Protein 9DT7 (pdb70)

InterPro domains:
  IPR000086 NUDIX hydrolase domain [PF00293] (60-179)
  IPR000086 NUDIX hydrolase domain [PS51462] (55-193)
  IPR004385 Nucleoside diphosphate pyrophosphatase [TIGR00052] (14-199)
  IPR015797 NUDIX hydrolase-like domain superfamily [SSF55811] (10-208)
  IPR020084 NUDIX hydrolase, conserved site [PS00893] (97-118)

Radius of gyration: 20.97 Å; Cα contacts (8 Å, |Δi|>4): 1045; chains: 2; bounding box: 58×49×58 Å

Structure (mmCIF, N/CA/C/O backbone):
data_9DT7
#
_entry.id   9DT7
#
_cell.length_a   57.509
_cell.length_b   79.740
_cell.length_c   91.709
_cell.angle_alpha   90.00
_cell.angle_beta   90.00
_cell.angle_gamma   90.00
#
_symmetry.space_group_name_H-M   'P 21 21 21'
#
loop_
_entity.id
_entity.type
_entity.pdbx_description
1 polymer 'ADP-ribose pyrophosphatase'
2 non-polymer 'MAGNESIUM ION'
3 non-polymer 5-O-phosphono-alpha-D-ribofuranose
4 water water
#
loop_
_atom_site.group_PDB
_atom_site.id
_atom_site.type_symbol
_atom_site.label_atom_id
_atom_site.label_alt_id
_atom_site.label_comp_id
_atom_site.label_asym_id
_atom_site.label_entity_id
_atom_site.label_seq_id
_atom_site.pdbx_PDB_ins_code
_atom_site.Cartn_x
_atom_site.Cartn_y
_atom_site.Cartn_z
_atom_site.occupancy
_atom_site.B_iso_or_equiv
_atom_site.auth_seq_id
_atom_site.auth_comp_id
_atom_site.auth_asym_id
_atom_site.auth_atom_id
_atom_site.pdbx_PDB_model_num
ATOM 1 N N . GLN A 1 15 ? 23.856 -10.756 12.441 1.00 43.75 7 GLN A N 1
ATOM 2 C CA . GLN A 1 15 ? 23.202 -9.805 13.335 1.00 42.74 7 GLN A CA 1
ATOM 3 C C . GLN A 1 15 ? 21.699 -10.053 13.349 1.00 39.33 7 GLN A C 1
ATOM 4 O O . GLN A 1 15 ? 21.245 -11.096 12.888 1.00 40.27 7 GLN A O 1
ATOM 10 N N . GLY A 1 16 ? 20.938 -9.092 13.875 1.00 35.09 8 GLY A N 1
ATOM 11 C CA . GLY A 1 16 ? 19.524 -9.271 14.104 1.00 30.37 8 GLY A CA 1
ATOM 12 C C . GLY A 1 16 ? 19.222 -9.677 15.536 1.00 25.41 8 GLY A C 1
ATOM 13 O O . GLY A 1 16 ? 19.979 -9.337 16.456 1.00 24.70 8 GLY A O 1
ATOM 14 N N . ILE A 1 17 ? 18.147 -10.448 15.730 1.00 21.45 9 ILE A N 1
ATOM 15 C CA . ILE A 1 17 ? 17.693 -10.785 17.072 1.00 20.28 9 ILE A CA 1
ATOM 16 C C . ILE A 1 17 ? 18.678 -11.718 17.767 1.00 19.44 9 ILE A C 1
ATOM 17 O O . ILE A 1 17 ? 19.499 -12.410 17.158 1.00 21.05 9 ILE A O 1
ATOM 22 N N . THR A 1 18 ? 18.550 -11.755 19.078 1.00 16.90 10 THR A N 1
ATOM 23 C CA . THR A 1 18 ? 19.556 -12.305 19.956 1.00 15.48 10 THR A CA 1
ATOM 24 C C . THR A 1 18 ? 19.198 -13.697 20.435 1.00 16.06 10 THR A C 1
ATOM 25 O O . THR A 1 18 ? 20.106 -14.511 20.626 1.00 17.09 10 THR A O 1
ATOM 29 N N . PHE A 1 19 ? 17.913 -13.989 20.591 1.00 16.37 11 PHE A N 1
ATOM 30 C CA . PHE A 1 19 ? 17.442 -15.180 21.263 1.00 16.82 11 PHE A CA 1
ATOM 31 C C . PHE A 1 19 ? 16.397 -15.874 20.412 1.00 17.55 11 PHE A C 1
ATOM 32 O O . PHE A 1 19 ? 15.715 -15.242 19.601 1.00 17.80 11 PHE A O 1
ATOM 40 N N . SER A 1 20 ? 16.258 -17.181 20.660 1.00 18.89 12 SER A N 1
ATOM 41 C CA . SER A 1 20 ? 15.407 -18.095 19.908 1.00 20.75 12 SER A CA 1
ATOM 42 C C . SER A 1 20 ? 14.423 -18.795 20.856 1.00 20.05 12 SER A C 1
ATOM 43 O O . SER A 1 20 ? 14.389 -18.540 22.056 1.00 19.35 12 SER A O 1
ATOM 46 N N . LYS A 1 21 ? 13.672 -19.765 20.319 1.00 20.73 13 LYS A N 1
ATOM 47 C CA . LYS A 1 21 ? 12.751 -20.519 21.179 1.00 21.75 13 LYS A CA 1
ATOM 48 C C . LYS A 1 21 ? 13.468 -21.370 22.226 1.00 23.76 13 LYS A C 1
ATOM 49 O O . LYS A 1 21 ? 12.872 -21.701 23.254 1.00 24.52 13 LYS A O 1
ATOM 55 N N . ASN A 1 22 ? 14.741 -21.697 22.024 1.00 24.55 14 ASN A N 1
ATOM 56 C CA . ASN A 1 22 ? 15.485 -22.394 23.063 1.00 26.01 14 ASN A CA 1
ATOM 57 C C . ASN A 1 22 ? 15.695 -21.541 24.305 1.00 24.84 14 ASN A C 1
ATOM 58 O O . ASN A 1 22 ? 16.069 -22.080 25.355 1.00 26.42 14 ASN A O 1
ATOM 63 N N . ASP A 1 23 ? 15.454 -20.236 24.207 1.00 21.84 15 ASP A N 1
ATOM 64 C CA . ASP A 1 23 ? 15.775 -19.290 25.261 1.00 21.12 15 ASP A CA 1
ATOM 65 C C . ASP A 1 23 ? 14.561 -18.857 26.058 1.00 20.25 15 ASP A C 1
ATOM 66 O O . ASP A 1 23 ? 14.675 -17.972 26.913 1.00 20.07 15 ASP A O 1
ATOM 71 N N . VAL A 1 24 ? 13.409 -19.448 25.799 1.00 21.27 16 VAL A N 1
ATOM 72 C CA . VAL A 1 24 ? 12.186 -19.136 26.525 1.00 21.33 16 VAL A CA 1
ATOM 73 C C . VAL A 1 24 ? 11.538 -20.451 26.918 1.00 22.76 16 VAL A C 1
ATOM 74 O O . VAL A 1 24 ? 11.557 -21.416 26.148 1.00 23.61 16 VAL A O 1
ATOM 78 N N . GLU A 1 25 ? 10.991 -20.493 28.129 1.00 23.82 17 GLU A N 1
ATOM 79 C CA A GLU A 1 25 ? 10.230 -21.637 28.617 0.51 25.07 17 GLU A CA 1
ATOM 80 C CA B GLU A 1 25 ? 10.236 -21.636 28.627 0.49 25.00 17 GLU A CA 1
ATOM 81 C C . GLU A 1 25 ? 8.826 -21.161 28.943 1.00 24.74 17 GLU A C 1
ATOM 82 O O . GLU A 1 25 ? 8.630 -20.361 29.861 1.00 24.23 17 GLU A O 1
ATOM 93 N N . ILE A 1 26 ? 7.857 -21.658 28.202 1.00 24.50 18 ILE A N 1
ATOM 94 C CA . ILE A 1 26 ? 6.456 -21.379 28.499 1.00 24.34 18 ILE A CA 1
ATOM 95 C C . ILE A 1 26 ? 6.017 -22.416 29.539 1.00 24.91 18 ILE A C 1
ATOM 96 O O . ILE A 1 26 ? 5.919 -23.604 29.236 1.00 27.56 18 ILE A O 1
ATOM 101 N N . ILE A 1 27 ? 5.794 -21.956 30.778 1.00 23.72 19 ILE A N 1
ATOM 102 C CA A ILE A 1 27 ? 5.497 -22.836 31.905 0.67 24.23 19 ILE A CA 1
ATOM 103 C CA B ILE A 1 27 ? 5.499 -22.844 31.898 0.33 24.14 19 ILE A CA 1
ATOM 104 C C . ILE A 1 27 ? 4.051 -23.310 31.861 1.00 23.58 19 ILE A C 1
ATOM 105 O O . ILE A 1 27 ? 3.757 -24.468 32.154 1.00 23.71 19 ILE A O 1
ATOM 114 N N . ALA A 1 28 ? 3.122 -22.419 31.514 1.00 22.05 20 ALA A N 1
ATOM 115 C CA . ALA A 1 28 ? 1.705 -22.752 31.554 1.00 20.96 20 ALA A CA 1
ATOM 116 C C . ALA A 1 28 ? 0.960 -21.831 30.613 1.00 19.05 20 ALA A C 1
ATOM 117 O O . ALA A 1 28 ? 1.308 -20.657 30.479 1.00 20.67 20 ALA A O 1
ATOM 119 N N . ARG A 1 29 ? -0.108 -22.361 30.015 1.00 18.29 21 ARG A N 1
ATOM 120 C CA . ARG A 1 29 ? -1.104 -21.544 29.344 1.00 17.06 21 ARG A CA 1
ATOM 121 C C . ARG A 1 29 ? -2.489 -21.904 29.863 1.00 16.07 21 ARG A C 1
ATOM 122 O O . ARG A 1 29 ? -2.778 -23.075 30.112 1.00 16.78 21 ARG A O 1
ATOM 130 N N . GLU A 1 30 ? -3.322 -20.896 30.053 1.00 15.49 22 GLU A N 1
ATOM 131 C CA A GLU A 1 30 ? -4.692 -21.065 30.518 0.36 16.02 22 GLU A CA 1
ATOM 132 C CA B GLU A 1 30 ? -4.692 -21.083 30.509 0.64 15.53 22 GLU A CA 1
ATOM 133 C C . GLU A 1 30 ? -5.602 -20.212 29.658 1.00 15.16 22 GLU A C 1
ATOM 134 O O . GLU A 1 30 ? -5.224 -19.105 29.294 1.00 17.12 22 GLU A O 1
ATOM 145 N N . THR A 1 31 ? -6.803 -20.716 29.337 1.00 13.63 23 THR A N 1
ATOM 146 C CA . THR A 1 31 ? -7.839 -19.909 28.696 1.00 12.88 23 THR A CA 1
ATOM 147 C C . THR A 1 31 ? -8.770 -19.424 29.790 1.00 12.57 23 THR A C 1
ATOM 148 O O . THR A 1 31 ? -9.443 -20.224 30.441 1.00 12.07 23 THR A O 1
ATOM 152 N N . LEU A 1 32 ? -8.774 -18.110 30.005 1.00 12.93 24 LEU A N 1
ATOM 153 C CA . LEU A 1 32 ? -9.568 -17.483 31.046 1.00 13.85 24 LEU A CA 1
ATOM 154 C C . LEU A 1 32 ? -10.950 -17.080 30.568 1.00 13.72 24 LEU A C 1
ATOM 155 O O . LEU A 1 32 ? -11.838 -16.900 31.407 1.00 14.44 24 LEU A O 1
ATOM 160 N N . TYR A 1 33 ? -11.143 -16.889 29.261 1.00 13.01 25 TYR A N 1
ATOM 161 C CA . TYR A 1 33 ? -12.440 -16.551 28.694 1.00 13.21 25 TYR A CA 1
ATOM 162 C C . TYR A 1 33 ? -12.495 -17.203 27.332 1.00 12.78 25 TYR A C 1
ATOM 163 O O . TYR A 1 33 ? -11.533 -17.095 26.556 1.00 12.70 25 TYR A O 1
ATOM 172 N N . ARG A 1 34 ? -13.595 -17.882 27.045 1.00 12.66 26 ARG A N 1
ATOM 173 C CA . ARG A 1 34 ? -13.795 -18.447 25.724 1.00 13.32 26 ARG A CA 1
ATOM 174 C C . ARG A 1 34 ? -15.207 -18.131 25.254 1.00 13.73 26 ARG A C 1
ATOM 175 O O . ARG A 1 34 ? -16.183 -18.538 25.893 1.00 15.44 26 ARG A O 1
ATOM 183 N N . GLY A 1 35 ? -15.310 -17.422 24.149 1.00 14.23 27 GLY A N 1
ATOM 184 C CA . GLY A 1 35 ? -16.579 -17.142 23.505 1.00 15.04 27 GLY A CA 1
ATOM 185 C C . GLY A 1 35 ? -16.362 -17.160 22.016 1.00 15.62 27 GLY A C 1
ATOM 186 O O . GLY A 1 35 ? -15.895 -18.151 21.460 1.00 17.98 27 GLY A O 1
ATOM 187 N N . PHE A 1 36 ? -16.692 -16.057 21.346 1.00 14.34 28 PHE A N 1
ATOM 188 C CA . PHE A 1 36 ? -16.333 -15.938 19.945 1.00 15.36 28 PHE A CA 1
ATOM 189 C C . PHE A 1 36 ? -14.824 -15.926 19.793 1.00 14.73 28 PHE A C 1
ATOM 190 O O . PHE A 1 36 ? -14.283 -16.574 18.896 1.00 16.14 28 PHE A O 1
ATOM 198 N N . PHE A 1 37 ? -14.143 -15.197 20.665 1.00 13.25 29 PHE A N 1
ATOM 199 C CA . PHE A 1 37 ? -12.698 -15.140 20.759 1.00 13.06 29 PHE A CA 1
ATOM 200 C C . PHE A 1 37 ? -12.267 -15.735 22.100 1.00 12.60 29 PHE A C 1
ATOM 201 O O . PHE A 1 37 ? -13.093 -16.213 22.875 1.00 15.04 29 PHE A O 1
ATOM 209 N N . SER A 1 38 ? -10.963 -15.706 22.378 1.00 12.33 30 SER A N 1
ATOM 210 C CA A SER A 1 38 ? -10.438 -16.217 23.628 0.45 12.85 30 SER A CA 1
ATOM 211 C CA B SER A 1 38 ? -10.389 -16.256 23.597 0.45 12.37 30 SER A CA 1
ATOM 212 C CA C SER A 1 38 ? -10.434 -16.229 23.625 0.10 12.27 30 SER A CA 1
ATOM 213 C C . SER A 1 38 ? -9.482 -15.224 24.254 1.00 11.74 30 SER A C 1
ATOM 214 O O . SER A 1 38 ? -8.811 -14.449 23.569 1.00 12.74 30 SER A O 1
ATOM 221 N N . LEU A 1 39 ? -9.432 -15.243 25.591 1.00 12.07 31 LEU A N 1
ATOM 222 C CA . LEU A 1 39 ? -8.467 -14.459 26.364 1.00 12.65 31 LEU A CA 1
ATOM 223 C C . LEU A 1 39 ? -7.640 -15.486 27.124 1.00 12.83 31 LEU A C 1
ATOM 224 O O . LEU A 1 39 ? -8.162 -16.203 27.988 1.00 13.33 31 LEU A O 1
ATOM 229 N N . ASP A 1 40 ? -6.362 -15.601 26.755 1.00 12.65 32 ASP A N 1
ATOM 230 C CA . ASP A 1 40 ? -5.460 -16.592 27.307 1.00 13.21 32 ASP A CA 1
ATOM 231 C C . ASP A 1 40 ? -4.468 -15.929 28.251 1.00 14.09 32 ASP A C 1
ATOM 232 O O . ASP A 1 40 ? -4.207 -14.734 28.167 1.00 15.56 32 ASP A O 1
ATOM 237 N N . LEU A 1 41 ? -3.907 -16.720 29.159 1.00 13.67 33 LEU A N 1
ATOM 238 C CA . LEU A 1 41 ? -2.851 -16.279 30.062 1.00 14.58 33 LEU A CA 1
ATOM 239 C C . LEU A 1 41 ? -1.648 -17.177 29.845 1.00 14.93 33 LEU A C 1
ATOM 240 O O . LEU A 1 41 ? -1.764 -18.391 29.990 1.00 15.91 33 LEU A O 1
ATOM 245 N N . TYR A 1 42 ? -0.503 -16.582 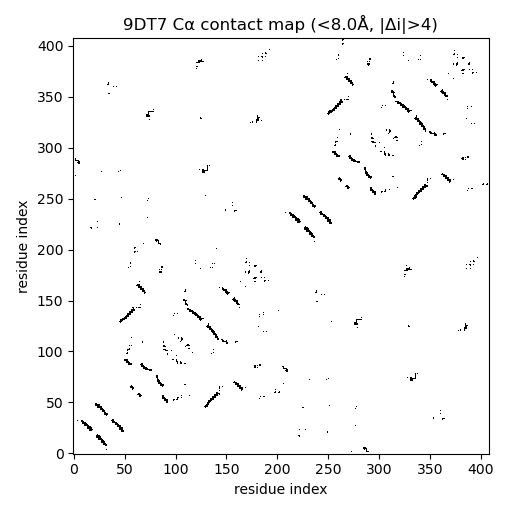29.521 1.00 15.42 34 TYR A N 1
ATOM 246 C CA . TYR A 1 42 ? 0.743 -17.313 29.345 1.00 16.75 34 TYR A CA 1
ATOM 247 C C . TYR A 1 42 ? 1.626 -17.007 30.550 1.00 17.54 34 TYR A C 1
ATOM 248 O O . TYR A 1 42 ? 1.768 -15.844 30.943 1.00 17.91 34 TYR A O 1
ATOM 257 N N . ARG A 1 43 ? 2.254 -18.042 31.100 1.00 19.08 35 ARG A N 1
ATOM 258 C CA A ARG A 1 43 ? 3.234 -17.916 32.170 0.29 20.25 35 ARG A CA 1
ATOM 259 C CA B ARG A 1 43 ? 3.236 -17.905 32.166 0.71 20.78 35 ARG A CA 1
ATOM 260 C C . ARG A 1 43 ? 4.536 -18.485 31.642 1.00 20.19 35 ARG A C 1
ATOM 261 O O . ARG A 1 43 ? 4.549 -19.608 31.118 1.00 20.40 35 ARG A O 1
ATOM 276 N N . PHE A 1 44 ? 5.616 -17.725 31.777 1.00 19.00 36 PHE A N 1
ATOM 277 C CA . PHE A 1 44 ? 6.850 -18.094 31.096 1.00 19.01 36 PHE A CA 1
ATOM 278 C C . PHE A 1 44 ? 8.039 -17.441 31.771 1.00 19.35 36 PHE A C 1
ATOM 279 O O . PHE A 1 44 ? 7.903 -16.498 32.544 1.00 20.17 36 PHE A O 1
ATOM 287 N N . ARG A 1 45 ? 9.213 -17.970 31.455 1.00 20.11 37 ARG A N 1
ATOM 288 C CA A ARG A 1 45 ? 10.488 -17.372 31.821 0.42 20.43 37 ARG A CA 1
ATOM 289 C CA B ARG A 1 45 ? 10.485 -17.365 31.818 0.58 20.47 37 ARG A CA 1
ATOM 290 C C . ARG A 1 45 ? 11.352 -17.308 30.569 1.00 19.99 37 ARG A C 1
ATOM 291 O O . ARG A 1 45 ? 11.169 -18.093 29.636 1.00 20.60 37 ARG A O 1
ATOM 306 N N . HIS A 1 46 ? 12.280 -16.356 30.541 1.00 18.63 38 HIS A N 1
ATOM 307 C CA . HIS A 1 46 ? 13.066 -16.140 29.324 1.00 17.78 38 HIS A CA 1
ATOM 308 C C . HIS A 1 46 ? 14.450 -15.604 29.663 1.00 17.79 38 HIS A C 1
ATOM 309 O O . HIS A 1 46 ? 14.668 -14.964 30.695 1.00 18.08 38 HIS A O 1
ATOM 316 N N . ARG A 1 47 ? 15.370 -15.839 28.739 1.00 18.20 39 ARG A N 1
ATOM 317 C CA . ARG A 1 47 ? 16.716 -15.294 28.856 1.00 19.24 39 ARG A CA 1
ATOM 318 C C . ARG A 1 47 ? 16.696 -13.770 28.843 1.00 17.41 39 ARG A C 1
ATOM 319 O O . ARG A 1 47 ? 15.910 -13.143 28.135 1.00 16.72 39 ARG A O 1
ATOM 327 N N . LEU A 1 48 ? 17.626 -13.188 29.611 1.00 17.86 40 LEU A N 1
ATOM 328 C CA . LEU A 1 48 ? 17.850 -11.754 29.717 1.00 18.56 40 LEU A CA 1
ATOM 329 C C . LEU A 1 48 ? 19.112 -11.359 28.954 1.00 18.21 40 LEU A C 1
ATOM 330 O O . LEU A 1 48 ? 20.102 -12.099 28.928 1.00 19.03 40 LEU A O 1
ATOM 335 N N . PHE A 1 49 ? 19.078 -10.171 28.352 1.00 18.11 41 PHE A N 1
ATOM 336 C CA . PHE A 1 49 ? 20.221 -9.723 27.556 1.00 18.80 41 PHE A CA 1
ATOM 337 C C . PHE A 1 49 ? 21.509 -9.682 28.359 1.00 21.76 41 PHE A C 1
ATOM 338 O O . PHE A 1 49 ? 22.579 -9.947 27.809 1.00 22.25 41 PHE A O 1
ATOM 346 N N . ASN A 1 50 ? 21.443 -9.325 29.644 1.00 23.76 42 ASN A N 1
ATOM 347 C CA . ASN A 1 50 ? 22.655 -9.216 30.453 1.00 27.91 42 ASN A CA 1
ATOM 348 C C . ASN A 1 50 ? 23.051 -10.544 31.080 1.00 29.22 42 ASN A C 1
ATOM 349 O O . ASN A 1 50 ? 23.960 -10.574 31.919 1.00 30.69 42 ASN A O 1
ATOM 354 N N . GLY A 1 51 ? 22.430 -11.636 30.665 1.00 30.24 43 GLY A N 1
ATOM 355 C CA . GLY A 1 51 ? 22.747 -12.928 31.236 1.00 30.84 43 GLY A CA 1
ATOM 356 C C . GLY A 1 51 ? 21.678 -13.427 32.197 1.00 30.89 43 GLY A C 1
ATOM 357 O O . GLY A 1 51 ? 20.993 -12.652 32.882 1.00 31.77 43 GLY A O 1
ATOM 358 N N . GLY A 1 52 ? 21.531 -14.732 32.248 1.00 30.23 44 GLY A N 1
ATOM 359 C CA . GLY A 1 52 ? 20.618 -15.334 33.184 1.00 29.45 44 GLY A CA 1
ATOM 360 C C . GLY A 1 52 ? 19.198 -15.335 32.664 1.00 27.58 44 GLY A C 1
ATOM 361 O O . GLY A 1 52 ? 18.899 -14.964 31.528 1.00 26.90 44 GLY A O 1
ATOM 362 N N . MET A 1 53 ? 18.312 -15.775 33.541 1.00 27.64 45 MET A N 1
ATOM 363 C CA . MET A 1 53 ? 16.917 -16.000 33.223 1.00 27.49 45 MET A CA 1
ATOM 364 C C . MET A 1 53 ? 16.043 -15.088 34.060 1.00 26.84 45 MET A C 1
ATOM 365 O O . MET A 1 53 ? 16.334 -14.841 35.235 1.00 27.15 45 MET A O 1
ATOM 370 N N . SER A 1 54 ? 14.950 -14.631 33.464 1.00 25.92 46 SER A N 1
ATOM 371 C CA . SER A 1 54 ? 13.943 -13.911 34.209 1.00 25.45 46 SER A CA 1
ATOM 372 C C . SER A 1 54 ? 13.279 -14.834 35.239 1.00 26.09 46 SER A C 1
ATOM 373 O O . SER A 1 54 ? 13.384 -16.061 35.182 1.00 26.54 46 SER A O 1
ATOM 376 N N . GLY A 1 55 ? 12.558 -14.224 36.170 1.00 27.16 47 GLY A N 1
ATOM 377 C CA . GLY A 1 55 ? 11.592 -14.969 36.937 1.00 27.62 47 GLY A CA 1
ATOM 378 C C . GLY A 1 55 ? 10.368 -15.272 36.091 1.00 27.53 47 GLY A C 1
ATOM 379 O O . GLY A 1 55 ? 10.316 -15.020 34.886 1.00 26.55 47 GLY A O 1
ATOM 380 N N . GLU A 1 56 ? 9.367 -15.844 36.735 1.00 27.81 48 GLU A N 1
ATOM 381 C CA . GLU A 1 56 ? 8.147 -16.174 36.017 1.00 28.89 48 GLU A CA 1
ATOM 382 C C . GLU A 1 56 ? 7.370 -14.905 35.709 1.00 27.34 48 GLU A C 1
ATOM 383 O O . GLU A 1 56 ? 7.177 -14.045 36.574 1.00 28.46 48 GLU A O 1
ATOM 389 N N . ILE A 1 57 ? 6.941 -14.793 34.462 1.00 24.63 49 ILE A N 1
ATOM 390 C CA . ILE A 1 57 ? 6.210 -13.641 33.943 1.00 23.56 49 ILE A CA 1
ATOM 391 C C . ILE A 1 57 ? 4.859 -14.145 33.472 1.00 22.11 49 ILE A C 1
ATOM 392 O O . ILE A 1 57 ? 4.771 -15.242 32.915 1.00 21.54 49 ILE A O 1
ATOM 397 N N . THR A 1 58 ? 3.805 -13.368 33.716 1.00 21.29 50 THR A N 1
ATOM 398 C CA A THR A 1 58 ? 2.478 -13.688 33.199 0.50 21.41 50 THR A CA 1
ATOM 399 C CA B THR A 1 58 ? 2.451 -13.660 33.253 0.50 21.14 50 THR A CA 1
ATOM 400 C C . THR A 1 58 ? 1.997 -12.568 32.294 1.00 19.83 50 THR A C 1
ATOM 401 O O . THR A 1 58 ? 2.204 -11.387 32.570 1.00 21.43 50 THR A O 1
ATOM 408 N N . ARG A 1 59 ? 1.375 -12.963 31.178 1.00 16.50 51 ARG A N 1
ATOM 409 C CA . ARG A 1 59 ? 0.842 -12.040 30.193 1.00 15.53 51 ARG A CA 1
ATOM 410 C C . ARG A 1 59 ? -0.505 -12.533 29.693 1.00 15.10 51 ARG A C 1
ATOM 411 O O . ARG A 1 59 ? -0.670 -13.719 29.383 1.00 15.46 51 ARG A O 1
ATOM 419 N N . GLU A 1 60 ? -1.453 -11.605 29.599 1.00 14.26 52 GLU A N 1
ATOM 420 C CA . GLU A 1 60 ? -2.741 -11.853 28.958 1.00 13.92 52 GLU A CA 1
ATOM 421 C C . GLU A 1 60 ? -2.585 -11.671 27.458 1.00 13.80 52 GLU A C 1
ATOM 422 O O . GLU A 1 60 ? -1.908 -10.744 27.013 1.00 16.19 52 GLU A O 1
ATOM 428 N N . ILE A 1 61 ? -3.217 -12.558 26.686 1.00 12.01 53 ILE A N 1
ATOM 429 C CA . ILE A 1 61 ? -3.105 -12.583 25.235 1.00 12.11 53 ILE A CA 1
ATOM 430 C C . ILE A 1 61 ? -4.485 -12.780 24.622 1.00 10.79 53 ILE A C 1
ATOM 431 O O . ILE A 1 61 ? -5.160 -13.773 24.903 1.00 11.98 53 ILE A O 1
ATOM 436 N N . PHE A 1 62 ? -4.882 -11.858 23.765 1.00 10.54 54 PHE A N 1
ATOM 437 C CA . PHE A 1 62 ? -6.115 -11.973 22.998 1.00 10.06 54 PHE A CA 1
ATOM 438 C C . PHE A 1 62 ? -5.857 -12.908 21.819 1.00 10.39 54 PHE A C 1
ATOM 439 O O . PHE A 1 62 ? -4.986 -12.655 20.990 1.00 10.56 54 PHE A O 1
ATOM 447 N N . GLU A 1 63 ? -6.614 -13.988 21.753 1.00 10.75 55 GLU A N 1
ATOM 448 C CA . GLU A 1 63 ? -6.420 -15.068 20.803 1.00 11.36 55 GLU A CA 1
ATOM 449 C C . GLU A 1 63 ? -7.654 -15.193 19.927 1.00 11.45 55 GLU A C 1
ATOM 450 O O . GLU A 1 63 ? -8.747 -15.478 20.418 1.00 12.17 55 GLU A O 1
ATOM 456 N N . ARG A 1 64 ? -7.462 -14.996 18.629 1.00 11.86 56 ARG A N 1
ATOM 457 C CA . ARG A 1 64 ? -8.555 -14.992 17.665 1.00 12.73 56 ARG A CA 1
ATOM 458 C C . ARG A 1 64 ? -8.147 -15.698 16.376 1.00 13.32 56 ARG A C 1
ATOM 459 O O . ARG A 1 64 ? -8.789 -15.496 15.339 1.00 15.02 56 ARG A O 1
ATOM 467 N N . GLY A 1 65 ? -7.116 -16.525 16.404 1.00 13.17 57 GLY A N 1
ATOM 468 C CA . GLY A 1 65 ? -6.630 -17.118 15.177 1.00 13.52 57 GLY A CA 1
ATOM 469 C C . GLY A 1 65 ? -5.994 -16.056 14.288 1.00 12.78 57 GLY A C 1
ATOM 470 O O . GLY A 1 65 ? -5.670 -14.938 14.711 1.00 11.67 57 GLY A O 1
ATOM 471 N N . HIS A 1 66 ? -5.796 -16.449 13.025 1.00 12.98 58 HIS A N 1
ATOM 472 C CA . HIS A 1 66 ? -4.959 -15.726 12.075 1.00 12.89 58 HIS A CA 1
ATOM 473 C C . HIS A 1 66 ? -5.706 -15.555 10.773 1.00 13.40 58 HIS A C 1
ATOM 474 O O . HIS A 1 66 ? -6.642 -16.298 10.472 1.00 16.32 58 HIS A O 1
ATOM 481 N N . ALA A 1 67 ? -5.298 -14.551 10.001 1.00 13.16 59 ALA A N 1
ATOM 482 C CA . ALA A 1 67 ? -6.080 -14.090 8.866 1.00 13.50 59 ALA A CA 1
ATOM 483 C C . ALA A 1 67 ? -5.300 -14.036 7.566 1.00 13.04 59 ALA A C 1
ATOM 484 O O . ALA A 1 67 ? -4.082 -13.871 7.558 1.00 12.82 59 ALA A O 1
ATOM 486 N N . ALA A 1 68 ? -6.038 -14.157 6.475 1.00 13.31 60 ALA A N 1
ATOM 487 C CA . ALA A 1 68 ? -5.559 -13.854 5.138 1.00 13.74 60 ALA A CA 1
ATOM 488 C C . ALA A 1 68 ? -6.203 -12.557 4.671 1.00 13.43 60 ALA A C 1
ATOM 489 O O . ALA A 1 68 ? -7.383 -12.321 4.923 1.00 14.60 60 ALA A O 1
ATOM 491 N N . VAL A 1 69 ? -5.421 -11.732 3.962 1.00 12.43 61 VAL A N 1
ATOM 492 C CA . VAL A 1 69 ? -5.863 -10.427 3.493 1.00 11.92 61 VAL A CA 1
ATOM 493 C C . VAL A 1 69 ? -5.554 -10.322 2.011 1.00 11.78 61 VAL A C 1
ATOM 494 O O . VAL A 1 69 ? -4.485 -10.767 1.585 1.00 12.02 61 VAL A O 1
ATOM 498 N N . LEU A 1 70 ? -6.460 -9.717 1.237 1.00 11.83 62 LEU A N 1
ATOM 499 C CA . LEU A 1 70 ? -6.232 -9.530 -0.189 1.00 12.05 62 LEU A CA 1
ATOM 500 C C . LEU A 1 70 ? -6.447 -8.072 -0.576 1.00 11.88 62 LEU A C 1
ATOM 501 O O . LEU A 1 70 ? -7.525 -7.516 -0.355 1.00 12.50 62 LEU A O 1
ATOM 506 N N . LEU A 1 71 ? -5.417 -7.471 -1.189 1.00 11.39 63 LEU A N 1
ATOM 507 C CA . LEU A 1 71 ? -5.507 -6.160 -1.817 1.00 11.34 63 LEU A CA 1
ATOM 508 C C . LEU A 1 71 ? -5.949 -6.381 -3.250 1.00 11.73 63 LEU A C 1
ATOM 509 O O . LEU A 1 71 ? -5.180 -6.951 -4.033 1.00 11.85 63 LEU A O 1
ATOM 514 N N . PRO A 1 72 ? -7.182 -6.020 -3.635 1.00 11.85 64 PRO A N 1
ATOM 515 C CA . PRO A 1 72 ? -7.614 -6.258 -5.023 1.00 12.08 64 PRO A CA 1
ATOM 516 C C . PRO A 1 72 ? -7.140 -5.093 -5.874 1.00 12.82 64 PRO A C 1
ATOM 517 O O . PRO A 1 72 ? -7.580 -3.954 -5.689 1.00 13.99 64 PRO A O 1
ATOM 521 N N . PHE A 1 73 ? -6.230 -5.378 -6.808 1.00 12.58 65 PHE A N 1
ATOM 522 C CA . PHE A 1 73 ? -5.623 -4.353 -7.650 1.00 12.58 65 PHE A CA 1
ATOM 523 C C . PHE A 1 73 ? -5.886 -4.664 -9.113 1.00 13.13 65 PHE A C 1
ATOM 524 O O . PHE A 1 73 ? -5.639 -5.783 -9.562 1.00 13.69 65 PHE A O 1
ATOM 532 N N . ASP A 1 74 ? -6.372 -3.662 -9.851 1.00 13.15 66 ASP A N 1
ATOM 533 C CA . ASP A 1 74 ? -6.573 -3.786 -11.295 1.00 14.11 66 ASP A CA 1
ATOM 534 C C . ASP A 1 74 ? -5.419 -3.087 -11.996 1.00 14.25 66 ASP A C 1
ATOM 535 O O . ASP A 1 74 ? -5.335 -1.846 -11.947 1.00 13.95 66 ASP A O 1
ATOM 540 N N . PRO A 1 75 ? -4.471 -3.833 -12.572 1.00 14.01 67 PRO A N 1
ATOM 541 C CA . PRO A 1 75 ? -3.258 -3.210 -13.130 1.00 13.65 67 PRO A CA 1
ATOM 542 C C . PRO A 1 75 ? -3.512 -2.482 -14.446 1.00 13.75 67 PRO A C 1
ATOM 543 O O . PRO A 1 75 ? -2.711 -1.624 -14.830 1.00 14.85 67 PRO A O 1
ATOM 547 N N . VAL A 1 76 ? -4.595 -2.823 -15.146 1.00 14.07 68 VAL A N 1
ATOM 548 C CA . VAL A 1 76 ? -4.957 -2.109 -16.370 1.00 15.46 68 VAL A CA 1
ATOM 549 C C . VAL A 1 76 ? -5.416 -0.702 -16.035 1.00 15.06 68 VAL A C 1
ATOM 550 O O . VAL A 1 76 ? -5.020 0.288 -16.680 1.00 15.08 68 VAL A O 1
ATOM 554 N N . ARG A 1 77 ? -6.260 -0.598 -15.021 1.00 16.32 69 ARG A N 1
ATOM 555 C CA A ARG A 1 77 ? -6.930 0.643 -14.682 0.45 16.97 69 ARG A CA 1
ATOM 556 C CA B ARG A 1 77 ? -6.936 0.639 -14.673 0.55 16.68 69 ARG A CA 1
ATOM 557 C C . ARG A 1 77 ? -6.231 1.412 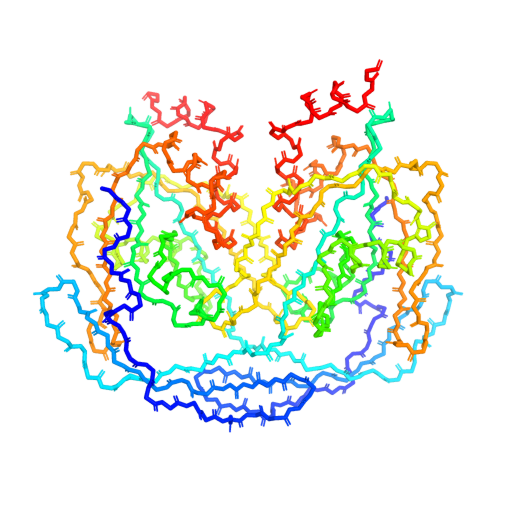-13.572 1.00 16.38 69 ARG A C 1
ATOM 558 O O . ARG A 1 77 ? -6.626 2.555 -13.280 1.00 17.54 69 ARG A O 1
ATOM 573 N N . ASP A 1 78 ? -5.236 0.810 -12.923 1.00 15.45 70 ASP A N 1
ATOM 574 C CA . ASP A 1 78 ? -4.586 1.424 -11.774 1.00 15.37 70 ASP A CA 1
ATOM 575 C C . ASP A 1 78 ? -5.605 1.765 -10.686 1.00 14.82 70 ASP A C 1
ATOM 576 O O . ASP A 1 78 ? -5.622 2.872 -10.132 1.00 15.42 70 ASP A O 1
ATOM 581 N N . GLU A 1 79 ? -6.468 0.788 -10.360 1.00 14.29 71 GLU A N 1
ATOM 582 C CA . GLU A 1 79 ? -7.556 0.954 -9.403 1.00 14.78 71 GLU A CA 1
ATOM 583 C C . GLU A 1 79 ? -7.476 -0.109 -8.328 1.00 13.34 71 GLU A C 1
ATOM 584 O O . GLU A 1 79 ? -6.950 -1.201 -8.534 1.00 14.09 71 GLU A O 1
ATOM 590 N N . VAL A 1 80 ? -8.028 0.222 -7.169 1.00 13.03 72 VAL A N 1
ATOM 591 C CA A VAL A 1 80 ? -8.156 -0.655 -6.014 0.48 13.02 72 VAL A CA 1
ATOM 592 C CA B VAL A 1 80 ? -8.169 -0.744 -6.098 0.52 12.68 72 VAL A CA 1
ATOM 593 C C . VAL A 1 80 ? -9.633 -0.855 -5.718 1.00 13.25 72 VAL A C 1
ATOM 594 O O . VAL A 1 80 ? -10.427 0.075 -5.872 1.00 14.92 72 VAL A O 1
ATOM 601 N N . VAL A 1 81 ? -9.995 -2.039 -5.259 1.00 13.41 73 VAL A N 1
ATOM 602 C CA . VAL A 1 81 ? -11.355 -2.287 -4.764 1.00 14.14 73 VAL A CA 1
ATOM 603 C C . VAL A 1 81 ? -11.301 -2.321 -3.248 1.00 13.66 73 VAL A C 1
ATOM 604 O O . VAL A 1 81 ? -10.471 -3.036 -2.685 1.00 15.08 73 VAL A O 1
ATOM 608 N N . LEU A 1 82 ? -12.111 -1.501 -2.600 1.00 13.48 74 LEU A N 1
ATOM 609 C CA . LEU A 1 82 ? -12.211 -1.434 -1.162 1.00 13.33 74 LEU A CA 1
ATOM 610 C C . LEU A 1 82 ? -13.558 -1.995 -0.745 1.00 13.18 74 LEU A C 1
ATOM 611 O O . LEU A 1 82 ? -14.550 -1.880 -1.474 1.00 14.55 74 LEU A O 1
ATOM 616 N N . VAL A 1 83 ? -13.631 -2.539 0.471 1.00 12.60 75 VAL A N 1
ATOM 617 C CA . VAL A 1 83 ? -14.893 -2.979 1.038 1.00 13.02 75 VAL A CA 1
ATOM 618 C C . VAL A 1 83 ? -15.194 -2.127 2.260 1.00 13.05 75 VAL A C 1
ATOM 619 O O . VAL A 1 83 ? -14.300 -1.824 3.059 1.00 14.26 75 VAL A O 1
ATOM 623 N N . GLU A 1 84 ? -16.458 -1.751 2.409 1.00 12.28 76 GLU A N 1
ATOM 624 C CA . GLU A 1 84 ? -16.906 -0.935 3.527 1.00 11.88 76 GLU A CA 1
ATOM 625 C C . GLU A 1 84 ? -17.839 -1.753 4.398 1.00 11.64 76 GLU A C 1
ATOM 626 O O . GLU A 1 84 ? -18.799 -2.353 3.906 1.00 12.97 76 GLU A O 1
ATOM 632 N N . GLN A 1 85 ? -17.608 -1.732 5.706 1.00 11.74 77 GLN A N 1
ATOM 633 C CA . GLN A 1 85 ? -18.518 -2.361 6.660 1.00 12.73 77 GLN A CA 1
ATOM 634 C C . GLN A 1 85 ? -18.276 -1.761 8.032 1.00 11.36 77 GLN A C 1
ATOM 635 O O . GLN A 1 85 ? -17.223 -1.182 8.284 1.00 11.44 77 GLN A O 1
ATOM 641 N N . ILE A 1 86 ? -19.248 -1.915 8.917 1.00 11.23 78 ILE A N 1
ATOM 642 C CA . ILE A 1 86 ? -19.082 -1.396 10.276 1.00 10.61 78 ILE A CA 1
ATOM 643 C C . ILE A 1 86 ? -18.112 -2.259 11.062 1.00 11.36 78 ILE A C 1
ATOM 644 O O . ILE A 1 86 ? -18.145 -3.489 11.003 1.00 12.64 78 ILE A O 1
ATOM 649 N N . ARG A 1 87 ? -17.265 -1.591 11.838 1.00 10.60 79 ARG A N 1
ATOM 650 C CA . ARG A 1 87 ? -16.348 -2.229 12.787 1.00 10.58 79 ARG A CA 1
ATOM 651 C C . ARG A 1 87 ? -16.558 -1.455 14.089 1.00 10.63 79 ARG A C 1
ATOM 652 O O . ARG A 1 87 ? -15.953 -0.390 14.289 1.00 10.94 79 ARG A O 1
ATOM 660 N N . ILE A 1 88 ? -17.454 -1.955 14.943 1.00 10.28 80 ILE A N 1
ATOM 661 C CA . ILE A 1 88 ? -17.839 -1.182 16.113 1.00 10.86 80 ILE A CA 1
ATOM 662 C C . ILE A 1 88 ? -16.649 -0.885 17.027 1.00 10.37 80 ILE A C 1
ATOM 663 O O . ILE A 1 88 ? -16.662 0.132 17.727 1.00 11.10 80 ILE A O 1
ATOM 668 N N . ALA A 1 89 ? -15.613 -1.715 17.008 1.00 10.39 81 ALA A N 1
ATOM 669 C CA . ALA A 1 89 ? -14.444 -1.435 17.831 1.00 10.93 81 ALA A CA 1
ATOM 670 C C . ALA A 1 89 ? -13.798 -0.098 17.487 1.00 10.33 81 ALA A C 1
ATOM 671 O O . ALA A 1 89 ? -13.102 0.462 18.317 1.00 10.99 81 ALA A O 1
ATOM 673 N N . ALA A 1 90 ? -13.966 0.391 16.258 1.00 10.69 82 ALA A N 1
ATOM 674 C CA . ALA A 1 90 ? -13.412 1.675 15.852 1.00 11.10 82 ALA A CA 1
ATOM 675 C C . ALA A 1 90 ? -14.142 2.864 16.447 1.00 11.68 82 ALA A C 1
ATOM 676 O O . ALA A 1 90 ? -13.613 3.975 16.401 1.00 12.14 82 ALA A O 1
ATOM 678 N N . TYR A 1 91 ? -15.342 2.650 17.001 1.00 11.33 83 TYR A N 1
ATOM 679 C CA . TYR A 1 91 ? -16.229 3.748 17.358 1.00 11.75 83 TYR A CA 1
ATOM 680 C C . TYR A 1 91 ? -15.561 4.778 18.257 1.00 12.05 83 TYR A C 1
ATOM 681 O O . TYR A 1 91 ? -15.680 5.982 18.007 1.00 12.61 83 TYR A O 1
ATOM 690 N N . ASP A 1 92 ? -14.908 4.343 19.342 1.00 11.80 84 ASP A N 1
ATOM 691 C CA . ASP A 1 92 ? -14.456 5.276 20.372 1.00 12.62 84 ASP A CA 1
ATOM 692 C C . ASP A 1 92 ? -13.330 6.208 19.919 1.00 12.74 84 ASP A C 1
ATOM 693 O O . ASP A 1 92 ? -13.110 7.239 20.562 1.00 14.79 84 ASP A O 1
ATOM 698 N N . THR A 1 93 ? -12.624 5.874 18.853 1.00 11.60 85 THR A N 1
ATOM 699 C CA . THR A 1 93 ? -11.475 6.662 18.416 1.00 12.04 85 THR A CA 1
ATOM 700 C C . THR A 1 93 ? -11.565 7.129 16.971 1.00 12.94 85 THR A C 1
ATOM 701 O O . THR A 1 93 ? -10.564 7.600 16.421 1.00 15.36 85 THR A O 1
ATOM 705 N N . SER A 1 94 ? -12.717 7.013 16.342 1.00 12.94 86 SER A N 1
ATOM 706 C CA . SER A 1 94 ? -12.870 7.323 14.930 1.00 14.46 86 SER A CA 1
ATOM 707 C C . SER A 1 94 ? -14.117 8.170 14.715 1.00 15.68 86 SER A C 1
ATOM 708 O O . SER A 1 94 ? -15.079 8.095 15.474 1.00 16.60 86 SER A O 1
ATOM 711 N N . GLU A 1 95 ? -14.134 8.920 13.619 1.00 19.11 87 GLU A N 1
ATOM 712 C CA . GLU A 1 95 ? -15.324 9.710 13.316 1.00 20.40 87 GLU A CA 1
ATOM 713 C C . GLU A 1 95 ? -16.518 8.826 12.968 1.00 18.98 87 GLU A C 1
ATOM 714 O O . GLU A 1 95 ? -17.655 9.143 13.342 1.00 20.17 87 GLU A O 1
ATOM 716 N N . SER A 1 96 ? -16.286 7.694 12.299 1.00 16.92 88 SER A N 1
ATOM 717 C CA . SER A 1 96 ? -17.333 6.734 12.013 1.00 14.60 88 SER A CA 1
ATOM 718 C C . SER A 1 96 ? -16.802 5.323 12.170 1.00 13.38 88 SER A C 1
ATOM 719 O O . SER A 1 96 ? -15.645 5.059 11.851 1.00 14.27 88 SER A O 1
ATOM 722 N N . PRO A 1 97 ? -17.627 4.388 12.639 1.00 12.17 89 PRO A N 1
ATOM 723 C CA . PRO A 1 97 ? -17.167 2.997 12.727 1.00 12.25 89 PRO A CA 1
ATOM 724 C C . PRO A 1 97 ? -17.235 2.246 11.398 1.00 11.47 89 PRO A C 1
ATOM 725 O O . PRO A 1 97 ? -16.751 1.113 11.325 1.00 11.41 89 PRO A O 1
ATOM 729 N N . TRP A 1 98 ? -17.824 2.823 10.339 1.00 11.46 90 TRP A N 1
ATOM 730 C CA . TRP A 1 98 ? -17.753 2.202 9.013 1.00 11.01 90 TRP A CA 1
ATOM 731 C C . TRP A 1 98 ? -16.374 2.486 8.436 1.00 11.58 90 TRP A C 1
ATOM 732 O O . TRP A 1 98 ? -15.998 3.652 8.286 1.00 12.69 90 TRP A O 1
ATOM 743 N N . LEU A 1 99 ? -15.648 1.438 8.107 1.00 10.27 91 LEU A N 1
ATOM 744 C CA . LEU A 1 99 ? -14.279 1.543 7.610 1.00 10.34 91 LEU A CA 1
ATOM 745 C C . LEU A 1 99 ? -14.161 1.049 6.176 1.00 11.05 91 LEU A C 1
ATOM 746 O O . LEU A 1 99 ? -14.902 0.161 5.749 1.00 11.90 91 LEU A O 1
ATOM 751 N N . LEU A 1 100 ? -13.176 1.589 5.464 1.00 11.40 92 LEU A N 1
ATOM 752 C CA . LEU A 1 100 ? -12.764 1.114 4.150 1.00 11.82 92 LEU A CA 1
ATOM 753 C C . LEU A 1 100 ? -11.577 0.175 4.331 1.00 11.58 92 LEU A C 1
ATOM 754 O O . LEU A 1 100 ? -10.549 0.581 4.896 1.00 11.84 92 LEU A O 1
ATOM 759 N N . GLU A 1 101 ? -11.711 -1.060 3.824 1.00 12.23 93 GLU A N 1
ATOM 760 C CA . GLU A 1 101 ? -10.783 -2.135 4.146 1.00 12.35 93 GLU A CA 1
ATOM 761 C C . GLU A 1 101 ? -10.438 -2.996 2.943 1.00 12.43 93 GLU A C 1
ATOM 762 O O . GLU A 1 101 ? -11.099 -2.985 1.911 1.00 13.69 93 GLU A O 1
ATOM 768 N N . MET A 1 102 ? -9.405 -3.805 3.137 1.00 12.85 94 MET A N 1
ATOM 769 C CA A MET A 1 102 ? -9.037 -4.922 2.284 0.73 12.23 94 MET A CA 1
ATOM 770 C CA B MET A 1 102 ? -9.111 -4.880 2.216 0.27 13.51 94 MET A CA 1
ATOM 771 C C . MET A 1 102 ? -9.955 -6.098 2.559 1.00 13.89 94 MET A C 1
ATOM 772 O O . MET A 1 102 ? -10.427 -6.274 3.677 1.00 17.46 94 MET A O 1
ATOM 781 N N . VAL A 1 103 ? -10.173 -6.930 1.549 1.00 14.45 95 VAL A N 1
ATOM 782 C CA . VAL A 1 103 ? -10.826 -8.218 1.748 1.00 15.94 95 VAL A CA 1
ATOM 783 C C . VAL A 1 103 ? -10.009 -9.047 2.747 1.00 14.89 95 VAL A C 1
ATOM 784 O O . VAL A 1 103 ? -8.773 -9.037 2.720 1.00 13.91 95 VAL A O 1
ATOM 788 N N . ALA A 1 104 ? -10.685 -9.755 3.664 1.00 15.32 96 ALA A N 1
ATOM 789 C CA . ALA A 1 104 ? -9.957 -10.517 4.674 1.00 16.34 96 ALA A CA 1
ATOM 790 C C . ALA A 1 104 ? -10.859 -11.574 5.319 1.00 17.91 96 ALA A C 1
ATOM 791 O O . ALA A 1 104 ? -12.083 -11.419 5.372 1.00 19.42 96 ALA A O 1
ATOM 793 N N . GLY A 1 105 ? -10.236 -12.634 5.841 1.00 18.32 97 GLY A N 1
ATOM 794 C CA . GLY A 1 105 ? -10.957 -13.635 6.625 1.00 19.54 97 GLY A CA 1
ATOM 795 C C . GLY A 1 105 ? -10.014 -14.590 7.330 1.00 19.86 97 GLY A C 1
ATOM 796 O O . GLY A 1 105 ? -8.807 -14.626 7.076 1.00 18.56 97 GLY A O 1
ATOM 797 N N . MET A 1 106 ? -10.600 -15.392 8.222 1.00 21.69 98 MET A N 1
ATOM 798 C CA . MET A 1 106 ? -9.835 -16.317 9.055 1.00 23.50 98 MET A CA 1
ATOM 799 C C . MET A 1 106 ? -9.327 -17.517 8.259 1.00 23.10 98 MET A C 1
ATOM 800 O O . MET A 1 106 ? -9.994 -18.016 7.352 1.00 23.94 98 MET A O 1
ATOM 805 N N . ILE A 1 107 ? -8.131 -17.977 8.614 1.00 22.25 99 ILE A N 1
ATOM 806 C CA . ILE A 1 107 ? -7.537 -19.185 8.049 1.00 24.29 99 ILE A CA 1
ATOM 807 C C . ILE A 1 107 ? -7.890 -20.351 8.968 1.00 27.24 99 ILE A C 1
ATOM 808 O O . ILE A 1 107 ? -7.520 -20.363 10.148 1.00 28.15 99 ILE A O 1
ATOM 813 N N . GLU A 1 108 ? -8.608 -21.324 8.434 1.00 29.82 100 GLU A N 1
ATOM 814 C CA . GLU A 1 108 ? -8.968 -22.515 9.189 1.00 33.66 100 GLU A CA 1
ATOM 815 C C . GLU A 1 108 ? -7.885 -23.581 9.028 1.00 34.70 100 GLU A C 1
ATOM 816 O O . GLU A 1 108 ? -6.976 -23.466 8.201 1.00 34.48 100 GLU A O 1
ATOM 822 N N . ALA A 1 109 ? -8.005 -24.643 9.819 1.00 36.59 101 ALA A N 1
ATOM 823 C CA . ALA A 1 109 ? -6.959 -25.653 9.879 1.00 38.33 101 ALA A CA 1
ATOM 824 C C . ALA A 1 109 ? -6.673 -26.220 8.499 1.00 39.42 101 ALA A C 1
ATOM 825 O O . ALA A 1 109 ? -7.588 -26.607 7.765 1.00 40.09 101 ALA A O 1
ATOM 827 N N . GLY A 1 110 ? -5.393 -26.258 8.143 1.00 39.54 102 GLY A N 1
ATOM 828 C CA . GLY A 1 110 ? -4.982 -26.835 6.886 1.00 39.10 102 GLY A CA 1
ATOM 829 C C . GLY A 1 110 ? -5.293 -26.008 5.664 1.00 38.25 102 GLY A C 1
ATOM 830 O O . GLY A 1 110 ? -5.010 -26.458 4.549 1.00 39.12 102 GLY A O 1
ATOM 831 N N . GLU A 1 111 ? -5.869 -24.822 5.819 1.00 35.95 103 GLU A N 1
ATOM 832 C CA . GLU A 1 111 ? -6.089 -23.952 4.675 1.00 33.57 103 GLU A CA 1
ATOM 833 C C . GLU A 1 111 ? -4.849 -23.112 4.402 1.00 31.15 103 GLU A C 1
ATOM 834 O O . GLU A 1 111 ? -4.065 -22.810 5.309 1.00 31.47 103 GLU A O 1
ATOM 840 N N . THR A 1 112 ? -4.688 -22.719 3.140 1.00 28.08 104 THR A N 1
ATOM 841 C CA . THR A 1 112 ? -3.606 -21.829 2.751 1.00 25.63 104 THR A CA 1
ATOM 842 C C . THR A 1 112 ? -4.094 -20.382 2.713 1.00 23.36 104 THR A C 1
ATOM 843 O O . THR A 1 112 ? -5.279 -20.099 2.516 1.00 22.52 104 THR A O 1
ATOM 847 N N . VAL A 1 113 ? -3.151 -19.462 2.889 1.00 21.09 105 VAL A N 1
ATOM 848 C CA . VAL A 1 113 ? -3.465 -18.041 2.766 1.00 19.48 105 VAL A CA 1
ATOM 849 C C . VAL A 1 113 ? -4.121 -17.769 1.417 1.00 19.15 105 VAL A C 1
ATOM 850 O O . VAL A 1 113 ? -5.128 -17.057 1.315 1.00 18.69 105 VAL A O 1
ATOM 854 N N . GLU A 1 114 ? -3.549 -18.323 0.354 1.00 20.72 106 GLU A N 1
ATOM 855 C CA . GLU A 1 114 ? -4.068 -18.031 -0.971 1.00 22.75 106 GLU A CA 1
ATOM 856 C C . GLU A 1 114 ? -5.486 -18.553 -1.158 1.00 22.58 106 GLU A C 1
ATOM 857 O O . GLU A 1 114 ? -6.328 -17.879 -1.762 1.00 22.13 106 GLU A O 1
ATOM 863 N N . ASP A 1 115 ? -5.773 -19.751 -0.667 1.00 22.96 107 ASP A N 1
ATOM 864 C CA . ASP A 1 115 ? -7.127 -20.263 -0.831 1.00 23.96 107 ASP A CA 1
ATOM 865 C C . ASP A 1 115 ? -8.126 -19.369 -0.104 1.00 22.30 107 ASP A C 1
ATOM 866 O O . ASP A 1 115 ? -9.204 -19.079 -0.629 1.00 22.30 107 ASP A O 1
ATOM 871 N N . VAL A 1 116 ? -7.778 -18.909 1.100 1.00 20.97 108 VAL A N 1
ATOM 872 C CA . VAL A 1 116 ? -8.695 -18.073 1.866 1.00 20.27 108 VAL A CA 1
ATOM 873 C C . VAL A 1 116 ? -8.868 -16.711 1.211 1.00 19.47 108 VAL A C 1
ATOM 874 O O . VAL A 1 116 ? -9.993 -16.210 1.094 1.00 20.36 108 VAL A O 1
ATOM 878 N N . ALA A 1 117 ? -7.763 -16.101 0.772 1.00 18.42 109 ALA A N 1
ATOM 879 C CA . ALA A 1 117 ? -7.820 -14.795 0.121 1.00 18.76 109 ALA A CA 1
ATOM 880 C C . ALA A 1 117 ? -8.702 -14.838 -1.115 1.00 19.35 109 ALA A C 1
ATOM 881 O O . ALA A 1 117 ? -9.527 -13.941 -1.341 1.00 19.47 109 ALA A O 1
ATOM 883 N N . ARG A 1 118 ? -8.547 -15.874 -1.929 1.00 19.80 110 ARG A N 1
ATOM 884 C CA . ARG A 1 118 ? -9.357 -15.964 -3.138 1.00 21.08 110 ARG A CA 1
ATOM 885 C C . ARG A 1 118 ? -10.830 -16.169 -2.790 1.00 22.44 110 ARG A C 1
ATOM 886 O O . ARG A 1 118 ? -11.711 -15.557 -3.401 1.00 23.16 110 ARG A O 1
ATOM 894 N N . ARG A 1 119 ? -11.115 -17.007 -1.791 1.00 22.89 111 ARG A N 1
ATOM 895 C CA . ARG A 1 119 ? -12.496 -17.236 -1.379 1.00 23.87 111 ARG A CA 1
ATOM 896 C C . ARG A 1 119 ? -13.144 -15.961 -0.840 1.00 23.35 111 ARG A C 1
ATOM 897 O O . ARG A 1 119 ? -14.288 -15.642 -1.185 1.00 23.30 111 ARG A O 1
ATOM 905 N N . GLU A 1 120 ? -12.444 -15.233 0.032 1.00 22.32 112 GLU A N 1
ATOM 906 C CA . GLU A 1 120 ? -13.013 -14.008 0.597 1.00 22.85 112 GLU A CA 1
ATOM 907 C C . GLU A 1 120 ? -13.219 -12.931 -0.465 1.00 22.14 112 GLU A C 1
ATOM 908 O O . GLU A 1 120 ? -14.170 -12.148 -0.370 1.00 22.00 112 GLU A O 1
ATOM 914 N N . ALA A 1 121 ? -12.359 -12.869 -1.481 1.00 21.17 113 ALA A N 1
ATOM 915 C CA . ALA A 1 121 ? -12.563 -11.863 -2.514 1.00 21.54 113 ALA A CA 1
ATOM 916 C C . ALA A 1 121 ? -13.896 -12.080 -3.220 1.00 23.43 113 ALA A C 1
ATOM 917 O O . ALA A 1 121 ? -14.606 -11.118 -3.543 1.00 22.59 113 ALA A O 1
ATOM 919 N N . LEU A 1 122 ? -14.262 -13.341 -3.444 1.00 25.36 114 LEU A N 1
ATOM 920 C CA . LEU A 1 122 ? -15.559 -13.654 -4.032 1.00 28.22 114 LEU A CA 1
ATOM 921 C C . LEU A 1 122 ? -16.693 -13.400 -3.034 1.00 28.84 114 LEU A C 1
ATOM 922 O O . LEU A 1 122 ? -17.692 -12.765 -3.384 1.00 29.19 114 LEU A O 1
ATOM 927 N N . GLU A 1 123 ? -16.536 -13.826 -1.772 1.00 29.02 115 GLU A N 1
ATOM 928 C CA . GLU A 1 123 ? -17.634 -13.728 -0.806 1.00 28.98 115 GLU A CA 1
ATOM 929 C C . GLU A 1 123 ? -17.865 -12.295 -0.318 1.00 28.49 115 GLU A C 1
ATOM 930 O O . GLU A 1 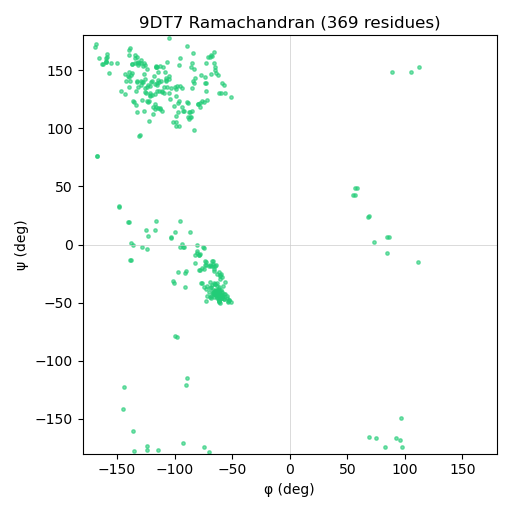123 ? -19.012 -11.900 -0.060 1.00 29.55 115 GLU A O 1
ATOM 936 N N . GLU A 1 124 ? -16.800 -11.509 -0.150 1.00 28.12 116 GLU A N 1
ATOM 937 C CA . GLU A 1 124 ? -16.942 -10.156 0.377 1.00 27.81 116 GLU A CA 1
ATOM 938 C C . GLU A 1 124 ? -17.128 -9.083 -0.682 1.00 27.83 116 GLU A C 1
ATOM 939 O O . GLU A 1 124 ? -17.702 -8.029 -0.380 1.00 28.10 116 GLU A O 1
ATOM 945 N N . ALA A 1 125 ? -16.664 -9.312 -1.906 1.00 28.09 117 ALA A N 1
ATOM 946 C CA . ALA A 1 125 ? -16.671 -8.269 -2.917 1.00 27.69 117 ALA A CA 1
ATOM 947 C C . ALA A 1 125 ? -17.149 -8.759 -4.268 1.00 26.93 117 ALA A C 1
ATOM 948 O O . ALA A 1 125 ? -17.158 -7.971 -5.216 1.00 26.89 117 ALA A O 1
ATOM 950 N N . GLY A 1 126 ? -17.501 -10.034 -4.400 1.00 26.47 118 GLY A N 1
ATOM 951 C CA . GLY A 1 126 ? -17.939 -10.536 -5.679 1.00 26.89 118 GLY A CA 1
ATOM 952 C C . GLY A 1 126 ? -16.865 -10.612 -6.737 1.00 26.78 118 GLY A C 1
ATOM 953 O O . GLY A 1 126 ? -17.190 -10.612 -7.929 1.00 27.79 118 GLY A O 1
ATOM 954 N N . LEU A 1 127 ? -15.595 -10.706 -6.345 1.00 25.23 119 LEU A N 1
ATOM 955 C CA . LEU A 1 127 ? -14.477 -10.559 -7.269 1.00 24.95 119 LEU A CA 1
ATOM 956 C C . LEU A 1 127 ? -13.853 -11.911 -7.577 1.00 25.09 119 LEU A C 1
ATOM 957 O O . LEU A 1 127 ? -13.511 -12.672 -6.662 1.00 25.61 119 LEU A O 1
ATOM 962 N N . GLU A 1 128 ? -13.673 -12.188 -8.863 1.00 24.69 120 GLU A N 1
ATOM 963 C CA . GLU A 1 128 ? -12.783 -13.256 -9.290 1.00 24.58 120 GLU A CA 1
ATOM 964 C C . GLU A 1 128 ? -11.374 -12.687 -9.280 1.00 23.71 120 GLU A C 1
ATOM 965 O O . GLU A 1 128 ? -11.173 -11.501 -9.557 1.00 25.90 120 GLU A O 1
ATOM 971 N N . VAL A 1 129 ? -10.410 -13.506 -8.889 1.00 21.29 121 VAL A N 1
ATOM 972 C CA . VAL A 1 129 ? -9.018 -13.090 -8.790 1.00 19.45 121 VAL A CA 1
ATOM 973 C C . VAL A 1 129 ? -8.208 -13.886 -9.798 1.00 18.68 121 VAL A C 1
ATOM 974 O O . VAL A 1 129 ? -8.408 -15.094 -9.967 1.00 19.23 121 VAL A O 1
ATOM 978 N N . GLY A 1 130 ? -7.305 -13.192 -10.480 1.00 17.65 122 GLY A N 1
ATOM 979 C CA . GLY A 1 130 ? -6.377 -13.800 -11.416 1.00 18.10 122 GLY A CA 1
ATOM 980 C C . GLY A 1 130 ? -5.112 -14.230 -10.720 1.00 17.78 122 GLY A C 1
ATOM 981 O O . GLY A 1 130 ? -5.135 -15.106 -9.858 1.00 18.91 122 GLY A O 1
ATOM 982 N N . ARG A 1 131 ? -4.001 -13.601 -11.067 1.00 16.85 123 ARG A N 1
ATOM 983 C CA . ARG A 1 131 ? -2.737 -13.844 -10.385 1.00 16.70 123 ARG A CA 1
ATOM 984 C C . ARG A 1 131 ? -2.731 -13.227 -8.989 1.00 15.50 123 ARG A C 1
ATOM 985 O O . ARG A 1 131 ? -3.448 -12.267 -8.697 1.00 15.81 123 ARG A O 1
ATOM 993 N N . THR A 1 132 ? -1.886 -13.786 -8.128 1.00 16.21 124 THR A N 1
ATOM 994 C CA . THR A 1 132 ? -1.619 -13.230 -6.807 1.00 15.88 124 THR A CA 1
ATOM 995 C C . THR A 1 132 ? -0.113 -13.174 -6.578 1.00 15.88 124 THR A C 1
ATOM 996 O O . THR A 1 132 ? 0.647 -13.936 -7.185 1.00 17.46 124 THR A O 1
ATOM 1000 N N . LYS A 1 133 ? 0.312 -12.261 -5.710 1.00 15.45 125 LYS A N 1
ATOM 1001 C CA A LYS A 1 133 ? 1.683 -12.193 -5.241 0.71 15.74 125 LYS A CA 1
ATOM 1002 C CA B LYS A 1 133 ? 1.687 -12.167 -5.246 0.29 15.72 125 LYS A CA 1
ATOM 1003 C C . LYS A 1 133 ? 1.656 -11.861 -3.757 1.00 14.71 125 LYS A C 1
ATOM 1004 O O . LYS A 1 133 ? 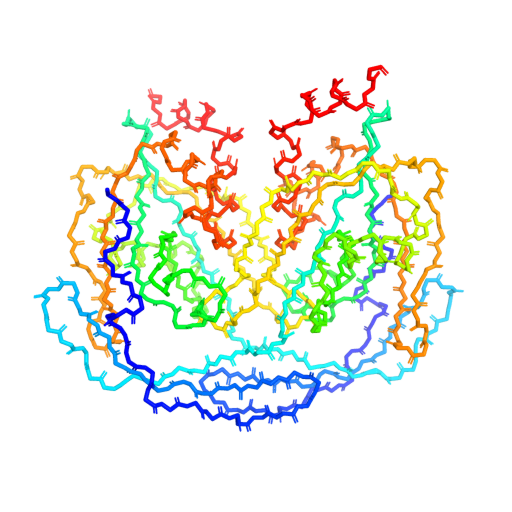0.771 -11.135 -3.294 1.00 14.28 125 LYS A O 1
ATOM 1015 N N . PRO A 1 134 ? 2.603 -12.375 -2.971 1.00 15.48 126 PRO A N 1
ATOM 1016 C CA . PRO A 1 134 ? 2.636 -11.972 -1.560 1.00 14.80 126 PRO A CA 1
ATOM 1017 C C . PRO A 1 134 ? 3.023 -10.517 -1.402 1.00 14.03 126 PRO A C 1
ATOM 1018 O O . PRO A 1 134 ? 3.898 -9.999 -2.103 1.00 15.91 126 PRO A O 1
ATOM 1022 N N . ILE A 1 135 ? 2.461 -9.902 -0.381 1.00 12.55 127 ILE A N 1
ATOM 1023 C CA . ILE A 1 135 ? 2.918 -8.604 0.100 1.00 12.48 127 ILE A CA 1
ATOM 1024 C C . ILE A 1 135 ? 3.805 -8.831 1.322 1.00 12.10 127 ILE A C 1
ATOM 1025 O O . ILE A 1 135 ? 5.020 -8.931 1.168 1.00 13.03 127 ILE A O 1
ATOM 1030 N N . LEU A 1 136 ? 3.216 -9.074 2.485 1.00 11.74 128 LEU A N 1
ATOM 1031 C CA . LEU A 1 136 ? 3.912 -9.181 3.760 1.00 12.59 128 LEU A CA 1
ATOM 1032 C C . LEU A 1 136 ? 2.983 -9.947 4.683 1.00 11.73 128 LEU A C 1
ATOM 1033 O O . LEU A 1 136 ? 1.758 -9.916 4.507 1.00 11.92 128 LEU A O 1
ATOM 1038 N N . SER A 1 137 ? 3.560 -10.560 5.711 1.00 11.39 129 SER A N 1
ATOM 1039 C CA . SER A 1 137 ? 2.811 -11.180 6.800 1.00 10.74 129 SER A CA 1
ATOM 1040 C C . SER A 1 137 ? 3.243 -10.515 8.098 1.00 10.93 129 SER A C 1
ATOM 1041 O O . SER A 1 137 ? 4.435 -10.421 8.367 1.00 12.17 129 SER A O 1
ATOM 1044 N N . TYR A 1 138 ? 2.280 -10.031 8.890 1.00 10.69 130 TYR A N 1
ATOM 1045 C CA . TYR A 1 138 ? 2.605 -9.204 10.036 1.00 10.49 130 TYR A CA 1
ATOM 1046 C C . TYR A 1 138 ? 1.787 -9.589 11.253 1.00 10.14 130 TYR A C 1
ATOM 1047 O O . TYR A 1 138 ? 0.674 -10.133 11.167 1.00 10.22 130 TYR A O 1
ATOM 1056 N N . LEU A 1 139 ? 2.361 -9.261 12.410 1.00 9.80 131 LEU A N 1
ATOM 1057 C CA . LEU A 1 139 ? 1.676 -9.360 13.693 1.00 9.39 131 LEU A CA 1
ATOM 1058 C C . LEU A 1 139 ? 0.942 -8.055 13.977 1.00 9.27 131 LEU A C 1
ATOM 1059 O O . LEU A 1 139 ? 1.567 -6.977 13.962 1.00 9.58 131 LEU A O 1
ATOM 1064 N N . ALA A 1 140 ? -0.370 -8.131 14.179 1.00 9.14 132 ALA A N 1
ATOM 1065 C CA . ALA A 1 140 ? -1.171 -6.932 14.339 1.00 9.70 132 ALA A CA 1
ATOM 1066 C C . ALA A 1 140 ? -0.735 -6.068 15.510 1.00 9.42 132 ALA A C 1
ATOM 1067 O O . ALA A 1 140 ? -0.730 -4.850 15.395 1.00 10.00 132 ALA A O 1
ATOM 1069 N N . SER A 1 141 ? -0.483 -6.669 16.693 1.00 9.30 133 SER A N 1
ATOM 1070 C CA . SER A 1 141 ? -0.195 -5.896 17.906 1.00 9.79 133 SER A CA 1
ATOM 1071 C C . SER A 1 141 ? 0.348 -6.874 18.932 1.00 9.69 133 SER A C 1
ATOM 1072 O O . SER A 1 141 ? -0.381 -7.298 19.854 1.00 9.88 133 SER A O 1
ATOM 1075 N N . PRO A 1 142 ? 1.609 -7.293 18.788 1.00 9.31 134 PRO A N 1
ATOM 1076 C CA . PRO A 1 142 ? 2.080 -8.482 19.504 1.00 10.25 134 PRO A CA 1
ATOM 1077 C C . PRO A 1 142 ? 2.333 -8.319 20.984 1.00 9.91 134 PRO A C 1
ATOM 1078 O O . PRO A 1 142 ? 2.647 -9.318 21.624 1.00 11.71 134 PRO A O 1
ATOM 1082 N N . GLY A 1 143 ? 2.188 -7.119 21.546 1.00 10.01 135 GLY A N 1
ATOM 1083 C CA . GLY A 1 143 ? 2.181 -7.020 22.998 1.00 10.68 135 GLY A CA 1
ATOM 1084 C C . GLY A 1 143 ? 0.931 -7.526 23.656 1.00 11.94 135 GLY A C 1
ATOM 1085 O O . GLY A 1 143 ? 0.948 -7.766 24.854 1.00 14.30 135 GLY A O 1
ATOM 1086 N N . GLY A 1 144 ? -0.160 -7.671 22.929 1.00 10.60 136 GLY A N 1
ATOM 1087 C CA . GLY A 1 144 ? -1.414 -8.090 23.497 1.00 11.35 136 GLY A CA 1
ATOM 1088 C C . GLY A 1 144 ? -2.241 -9.102 22.745 1.00 10.06 136 GLY A C 1
ATOM 1089 O O . GLY A 1 144 ? -3.200 -9.608 23.322 1.00 10.96 136 GLY A O 1
ATOM 1090 N N . THR A 1 145 ? -1.941 -9.386 21.484 1.00 9.72 137 THR A N 1
ATOM 1091 C CA . THR A 1 145 ? -2.677 -10.356 20.697 1.00 9.94 137 THR A CA 1
ATOM 1092 C C . THR A 1 145 ? -1.686 -11.191 19.902 1.00 9.98 137 THR A C 1
ATOM 1093 O O . THR A 1 145 ? -0.666 -10.692 19.425 1.00 9.96 137 THR A O 1
ATOM 1097 N N . SER A 1 146 ? -2.029 -12.464 19.720 1.00 9.92 138 SER A N 1
ATOM 1098 C CA . SER A 1 146 ? -1.242 -13.343 18.866 1.00 10.11 138 SER A CA 1
ATOM 1099 C C . SER A 1 146 ? -1.492 -13.139 17.368 1.00 9.72 138 SER A C 1
ATOM 1100 O O . SER A 1 146 ? -0.783 -13.742 16.566 1.00 10.71 138 SER A O 1
ATOM 1103 N N . GLU A 1 147 ? -2.482 -12.332 16.985 1.00 9.53 139 GLU A N 1
ATOM 1104 C CA . GLU A 1 147 ? -2.946 -12.371 15.616 1.00 9.51 139 GLU A CA 1
ATOM 1105 C C . GLU A 1 147 ? -1.867 -12.007 14.606 1.00 9.62 139 GLU A C 1
ATOM 1106 O O . GLU A 1 147 ? -1.236 -10.942 14.690 1.00 9.40 139 GLU A O 1
ATOM 1112 N N . ARG A 1 148 ? -1.763 -12.876 13.616 1.00 10.65 140 ARG A N 1
ATOM 1113 C CA . ARG A 1 148 ? -0.962 -12.669 12.418 1.00 10.41 140 ARG A CA 1
ATOM 1114 C C . ARG A 1 148 ? -1.886 -12.566 11.213 1.00 10.59 140 ARG A C 1
ATOM 1115 O O . ARG A 1 148 ? -2.897 -13.279 11.134 1.00 11.15 140 ARG A O 1
ATOM 1123 N N . LEU A 1 149 ? -1.554 -11.653 10.309 1.00 10.53 141 LEU A N 1
ATOM 1124 C CA . LEU A 1 149 ? -2.290 -11.463 9.062 1.00 10.92 141 LEU A CA 1
ATOM 1125 C C . LEU A 1 149 ? -1.311 -11.560 7.909 1.00 10.80 141 LEU A C 1
ATOM 1126 O O . LEU A 1 149 ? -0.257 -10.944 7.945 1.00 12.81 141 LEU A O 1
ATOM 1131 N N . SER A 1 150 ? -1.664 -12.288 6.871 1.00 10.42 142 SER A N 1
ATOM 1132 C CA . SER A 1 150 ? -0.811 -12.474 5.712 1.00 10.74 142 SER A CA 1
ATOM 1133 C C . SER A 1 150 ? -1.516 -11.877 4.510 1.00 10.48 142 SER A C 1
ATOM 1134 O O . SER A 1 150 ? -2.623 -12.297 4.165 1.00 11.50 142 SER A O 1
ATOM 1137 N N . ILE A 1 151 ? -0.863 -10.907 3.879 1.00 10.38 143 ILE A N 1
ATOM 1138 C CA . ILE A 1 151 ? -1.442 -10.112 2.807 1.00 10.31 143 ILE A CA 1
ATOM 1139 C C . ILE A 1 151 ? -0.911 -10.575 1.466 1.00 10.85 143 ILE A C 1
ATOM 1140 O O . ILE A 1 151 ? 0.309 -10.742 1.295 1.00 11.19 143 ILE A O 1
ATOM 1145 N N . LEU A 1 152 ? -1.825 -10.725 0.514 1.00 11.13 144 LEU A N 1
ATOM 1146 C CA . LEU A 1 152 ? -1.521 -10.906 -0.897 1.00 11.77 144 LEU A CA 1
ATOM 1147 C C . LEU A 1 152 ? -2.078 -9.729 -1.677 1.00 11.28 144 LEU A C 1
ATOM 1148 O O . LEU A 1 152 ? -3.069 -9.132 -1.281 1.00 12.02 144 LEU A O 1
ATOM 1153 N N . VAL A 1 153 ? -1.469 -9.436 -2.822 1.00 11.69 145 VAL A N 1
ATOM 1154 C CA . VAL A 1 153 ? -2.121 -8.615 -3.834 1.00 11.96 145 VAL A CA 1
ATOM 1155 C C . VAL A 1 153 ? -2.734 -9.534 -4.891 1.00 12.50 145 VAL A C 1
ATOM 1156 O O . VAL A 1 153 ? -2.131 -10.540 -5.272 1.00 13.51 145 VAL A O 1
ATOM 1160 N N . GLY A 1 154 ? -3.957 -9.226 -5.309 1.00 13.05 146 GLY A N 1
ATOM 1161 C CA . GLY A 1 154 ? -4.682 -10.047 -6.247 1.00 13.81 146 GLY A CA 1
ATOM 1162 C C . GLY A 1 154 ? -5.138 -9.263 -7.453 1.00 13.92 146 GLY A C 1
ATOM 1163 O O . GLY A 1 154 ? -5.715 -8.190 -7.297 1.00 14.04 146 GLY A O 1
ATOM 1164 N N . GLU A 1 155 ? -4.872 -9.796 -8.634 1.00 14.29 147 GLU A N 1
ATOM 1165 C CA . GLU A 1 155 ? -5.258 -9.181 -9.897 1.00 15.17 147 GLU A CA 1
ATOM 1166 C C . GLU A 1 155 ? -6.770 -9.281 -10.092 1.00 15.93 147 GLU A C 1
ATOM 1167 O O . GLU A 1 155 ? -7.335 -10.376 -10.062 1.00 17.52 147 GLU A O 1
ATOM 1173 N N . VAL A 1 156 ? -7.430 -8.142 -10.295 1.00 15.62 148 VAL A N 1
ATOM 1174 C CA . VAL A 1 156 ? -8.871 -8.123 -10.521 1.00 16.74 148 VAL A CA 1
ATOM 1175 C C . VAL A 1 156 ? -9.208 -7.216 -11.693 1.00 18.06 148 VAL A C 1
ATOM 1176 O O . VAL A 1 156 ? -8.424 -6.355 -12.096 1.00 17.84 148 VAL A O 1
ATOM 1180 N N . ASP A 1 157 ? -10.406 -7.431 -12.241 1.00 20.18 149 ASP A N 1
ATOM 1181 C CA . ASP A 1 157 ? -11.030 -6.498 -13.172 1.00 21.35 149 ASP A CA 1
ATOM 1182 C C . ASP A 1 157 ? -11.970 -5.628 -12.343 1.00 21.18 149 ASP A C 1
ATOM 1183 O O . ASP A 1 157 ? -13.075 -6.053 -11.998 1.00 21.95 149 ASP A O 1
ATOM 1188 N N . ALA A 1 158 ? -11.536 -4.401 -12.032 1.00 21.44 150 ALA A N 1
ATOM 1189 C CA . ALA A 1 158 ? -12.314 -3.548 -11.135 1.00 22.72 150 ALA A CA 1
ATOM 1190 C C . ALA A 1 158 ? -13.615 -3.079 -11.765 1.00 23.98 150 ALA A C 1
ATOM 1191 O O . ALA A 1 158 ? -14.513 -2.649 -11.039 1.00 24.94 150 ALA A O 1
ATOM 1193 N N . SER A 1 159 ? -13.752 -3.161 -13.094 1.00 25.96 151 SER A N 1
ATOM 1194 C CA . SER A 1 159 ? -15.036 -2.829 -13.722 1.00 28.25 151 SER A CA 1
ATOM 1195 C C . SER A 1 159 ? -16.136 -3.838 -13.366 1.00 29.03 151 SER A C 1
ATOM 1196 O O . SER A 1 159 ? -17.319 -3.559 -13.611 1.00 31.03 151 SER A O 1
ATOM 1199 N N . THR A 1 160 ? -15.778 -5.003 -12.815 1.00 30.22 152 THR A N 1
ATOM 1200 C CA . THR A 1 160 ? -16.738 -6.009 -12.371 1.00 31.99 152 THR A CA 1
ATOM 1201 C C . THR A 1 160 ? -17.120 -5.859 -10.904 1.00 32.59 152 THR A C 1
ATOM 1202 O O . THR A 1 160 ? -17.958 -6.626 -10.420 1.00 33.99 152 THR A O 1
ATOM 1206 N N . ALA A 1 161 ? -16.533 -4.899 -10.195 1.00 31.78 153 ALA A N 1
ATOM 1207 C CA . ALA A 1 161 ? -16.688 -4.789 -8.747 1.00 32.07 153 ALA A CA 1
ATOM 1208 C C . ALA A 1 161 ? -17.865 -3.884 -8.410 1.00 33.87 153 ALA A C 1
ATOM 1209 O O . ALA A 1 161 ? -17.823 -2.677 -8.672 1.00 34.91 153 ALA A O 1
ATOM 1211 N N . LYS A 1 162 ? -18.898 -4.456 -7.793 1.00 33.64 154 LYS A N 1
ATOM 1212 C CA . LYS A 1 162 ? -20.127 -3.718 -7.525 1.00 34.21 154 LYS A CA 1
ATOM 1213 C C . LYS A 1 162 ? -20.918 -4.398 -6.417 1.00 34.06 154 LYS A C 1
ATOM 1214 O O . LYS A 1 162 ? -20.777 -5.596 -6.171 1.00 34.64 154 LYS A O 1
ATOM 1216 N N . GLY A 1 163 ? -21.760 -3.608 -5.764 1.00 33.05 155 GLY A N 1
ATOM 1217 C CA . GLY A 1 163 ? -22.856 -4.171 -5.010 1.00 31.62 155 GLY A CA 1
ATOM 1218 C C . GLY A 1 163 ? -22.620 -4.320 -3.523 1.00 30.03 155 GLY A C 1
ATOM 1219 O O . GLY A 1 163 ? -21.628 -3.864 -2.922 1.00 29.91 155 GLY A O 1
ATOM 1220 N N . ILE A 1 164 ? -23.629 -4.971 -2.911 1.00 30.02 156 ILE A N 1
ATOM 1221 C CA A ILE A 1 164 ? -23.694 -5.240 -1.479 0.48 30.50 156 ILE A CA 1
ATOM 1222 C CA B ILE A 1 164 ? -23.696 -5.240 -1.479 0.52 30.62 156 ILE A CA 1
ATOM 1223 C C . ILE A 1 164 ? -23.498 -6.735 -1.279 1.00 31.08 156 ILE A C 1
ATOM 1224 O O . ILE A 1 164 ? -24.087 -7.550 -2.005 1.00 31.09 156 ILE A O 1
ATOM 1233 N N . HIS A 1 165 ? -22.667 -7.098 -0.294 1.00 31.30 157 HIS A N 1
ATOM 1234 C CA . HIS A 1 165 ? -22.312 -8.487 -0.037 1.00 32.87 157 HIS A CA 1
ATOM 1235 C C . HIS A 1 165 ? -22.387 -8.765 1.456 1.00 35.24 157 HIS A C 1
ATOM 1236 O O . HIS A 1 165 ? -22.747 -7.898 2.255 1.00 34.14 157 HIS A O 1
ATOM 1243 N N . GLY A 1 166 ? -22.036 -9.989 1.823 1.00 38.89 158 GLY A N 1
ATOM 1244 C CA . GLY A 1 166 ? -21.969 -10.430 3.198 1.00 41.94 158 GLY A CA 1
ATOM 1245 C C . GLY A 1 166 ? -23.032 -11.469 3.524 1.00 44.71 158 GLY A C 1
ATOM 1246 O O . GLY A 1 166 ? -24.108 -11.517 2.914 1.00 44.73 158 GLY A O 1
ATOM 1247 N N . LEU A 1 167 ? -22.725 -12.315 4.510 1.00 47.14 159 LEU A N 1
ATOM 1248 C CA . LEU A 1 167 ? -23.672 -13.308 5.013 1.00 49.48 159 LEU A CA 1
ATOM 1249 C C . LEU A 1 167 ? -24.576 -12.621 6.030 1.00 51.43 159 LEU A C 1
ATOM 1250 O O . LEU A 1 167 ? -24.206 -12.450 7.195 1.00 51.33 159 LEU A O 1
ATOM 1252 N N . ALA A 1 168 ? -25.770 -12.216 5.582 1.00 53.34 160 ALA A N 1
ATOM 1253 C CA . ALA A 1 168 ? -26.719 -11.566 6.481 1.00 55.14 160 ALA A CA 1
ATOM 1254 C C . ALA A 1 168 ? -27.022 -12.435 7.693 1.00 56.68 160 ALA A C 1
ATOM 1255 O O . ALA A 1 168 ? -27.275 -11.908 8.784 1.00 56.73 160 ALA A O 1
ATOM 1257 N N . GLU A 1 169 ? -26.997 -13.761 7.528 1.00 57.94 161 GLU A N 1
ATOM 1258 C CA . GLU A 1 169 ? -27.158 -14.652 8.672 1.00 59.07 161 GLU A CA 1
ATOM 1259 C C . GLU A 1 169 ? -26.055 -14.438 9.704 1.00 59.60 161 GLU A C 1
ATOM 1260 O O . GLU A 1 169 ? -26.279 -14.644 10.903 1.00 60.03 161 GLU A O 1
ATOM 1262 N N . GLU A 1 170 ? -24.864 -14.023 9.261 1.00 59.38 162 GLU A N 1
ATOM 1263 C CA . GLU A 1 170 ? -23.763 -13.672 10.150 1.00 58.86 162 GLU A CA 1
ATOM 1264 C C . GLU A 1 170 ? -23.695 -12.170 10.434 1.00 57.71 162 GLU A C 1
ATOM 1265 O O . GLU A 1 170 ? -22.638 -11.671 10.839 1.00 58.07 162 GLU A O 1
ATOM 1267 N N . ASN A 1 171 ? -24.801 -11.445 10.231 1.00 55.80 163 ASN A N 1
ATOM 1268 C CA . ASN A 1 171 ? -24.875 -10.002 10.489 1.00 53.71 163 ASN A CA 1
ATOM 1269 C C . ASN A 1 171 ? -23.792 -9.232 9.739 1.00 49.57 163 ASN A C 1
ATOM 1270 O O . ASN A 1 171 ? -23.174 -8.313 10.280 1.00 49.91 163 ASN A O 1
ATOM 1275 N N . GLU A 1 172 ? -23.570 -9.598 8.482 1.00 44.81 164 GLU A N 1
ATOM 1276 C CA . GLU A 1 172 ? -22.466 -9.082 7.682 1.00 40.06 164 GLU A CA 1
ATOM 1277 C C . GLU A 1 172 ? -23.042 -8.293 6.517 1.00 32.22 164 GLU A C 1
ATOM 1278 O O . GLU A 1 172 ? -23.750 -8.855 5.671 1.00 33.04 164 GLU A O 1
ATOM 1284 N N . ASP A 1 173 ? -22.728 -7.001 6.460 1.00 23.45 165 ASP A N 1
ATOM 1285 C CA . ASP A 1 173 ? -23.276 -6.088 5.459 1.00 18.80 165 ASP A CA 1
ATOM 1286 C C . ASP A 1 173 ? -22.114 -5.286 4.881 1.00 16.07 165 ASP A C 1
ATOM 1287 O O . ASP A 1 173 ? -21.483 -4.495 5.588 1.00 15.10 165 ASP A O 1
ATOM 1292 N N . ILE A 1 174 ? -21.809 -5.488 3.595 1.00 16.19 166 ILE A N 1
ATOM 1293 C CA . ILE A 1 174 ? -20.573 -4.994 2.995 1.00 16.13 166 ILE A CA 1
ATOM 1294 C C . ILE A 1 174 ? -20.898 -4.288 1.683 1.00 16.49 166 ILE A C 1
ATOM 1295 O O . ILE A 1 174 ? -21.681 -4.800 0.881 1.00 18.95 166 ILE A O 1
ATOM 1300 N N . ARG A 1 175 ? -20.297 -3.120 1.463 1.00 14.81 167 ARG A N 1
ATOM 1301 C CA . ARG A 1 175 ? -20.446 -2.368 0.224 1.00 15.24 167 ARG A CA 1
ATOM 1302 C C . ARG A 1 175 ? -19.098 -2.256 -0.470 1.00 15.97 167 ARG A C 1
ATOM 1303 O O . ARG A 1 175 ? -18.079 -1.987 0.153 1.00 16.11 167 ARG A O 1
ATOM 1311 N N . VAL A 1 176 ? -19.108 -2.424 -1.781 1.00 16.26 168 VAL A N 1
ATOM 1312 C CA . VAL A 1 176 ? -17.886 -2.407 -2.590 1.00 17.74 168 VAL A CA 1
ATOM 1313 C C . VAL A 1 176 ? -17.683 -1.007 -3.153 1.00 17.95 168 VAL A C 1
ATOM 1314 O O . VAL A 1 176 ? -18.623 -0.381 -3.648 1.00 20.15 168 VAL A O 1
ATOM 1318 N N . HIS A 1 177 ? -16.456 -0.520 -3.094 1.00 17.07 169 HIS A N 1
ATOM 1319 C CA . HIS A 1 177 ? -16.073 0.748 -3.687 1.00 17.21 169 HIS A CA 1
ATOM 1320 C C . HIS A 1 177 ? -14.888 0.532 -4.616 1.00 17.26 169 HIS A C 1
ATOM 1321 O O . HIS A 1 177 ? -13.995 -0.262 -4.325 1.00 18.28 169 HIS A O 1
ATOM 1328 N N . VAL A 1 178 ? -14.864 1.244 -5.733 1.00 16.47 170 VAL A N 1
ATOM 1329 C CA . VAL A 1 178 ? -13.717 1.249 -6.625 1.00 17.41 170 VAL A CA 1
ATOM 1330 C C . VAL A 1 178 ? -13.168 2.662 -6.660 1.00 16.85 170 VAL A C 1
ATOM 1331 O O . VAL A 1 178 ? -13.915 3.615 -6.915 1.00 17.71 170 VAL A O 1
ATOM 1335 N N . VAL A 1 179 ? -11.857 2.796 -6.450 1.00 16.51 171 VAL A N 1
ATOM 1336 C CA . VAL A 1 179 ? -11.207 4.092 -6.554 1.00 17.45 171 VAL A CA 1
ATOM 1337 C C . VAL A 1 179 ? -9.861 3.911 -7.237 1.00 15.99 171 VAL A C 1
ATOM 1338 O O . VAL A 1 179 ? -9.321 2.809 -7.316 1.00 16.18 171 VAL A O 1
ATOM 1342 N N . SER A 1 180 ? -9.295 5.004 -7.728 1.00 15.97 172 SER A N 1
ATOM 1343 C CA . SER A 1 180 ? -7.938 4.929 -8.231 1.00 15.53 172 SER A CA 1
ATOM 1344 C C . SER A 1 180 ? -6.966 4.611 -7.091 1.00 14.14 172 SER A C 1
ATOM 1345 O O . SER A 1 180 ? -7.183 4.951 -5.918 1.00 14.21 172 SER A O 1
ATOM 1348 N N . ARG A 1 181 ? -5.855 3.968 -7.460 1.00 14.32 173 ARG A N 1
ATOM 1349 C CA . ARG A 1 181 ? -4.785 3.765 -6.489 1.00 14.17 173 ARG A CA 1
ATOM 1350 C C . ARG A 1 181 ? -4.366 5.091 -5.879 1.00 14.36 173 ARG A C 1
ATOM 1351 O O . ARG A 1 181 ? -4.207 5.196 -4.657 1.00 14.25 173 ARG A O 1
ATOM 1359 N N . GLU A 1 182 ? -4.203 6.130 -6.711 1.00 15.78 174 GLU A N 1
ATOM 1360 C CA . GLU A 1 182 ? -3.747 7.400 -6.164 1.00 18.13 174 GLU A CA 1
ATOM 1361 C C . GLU A 1 182 ? -4.718 7.926 -5.113 1.00 16.63 174 GLU A C 1
ATOM 1362 O O . GLU A 1 182 ? -4.295 8.456 -4.086 1.00 16.43 174 GLU A O 1
ATOM 1368 N N . GLN A 1 183 ? -6.026 7.809 -5.350 1.00 15.92 175 GLN A N 1
ATOM 1369 C CA . GLN A 1 183 ? -6.987 8.276 -4.349 1.00 16.42 175 GLN A CA 1
ATOM 1370 C C . GLN A 1 183 ? -6.927 7.443 -3.073 1.00 14.90 175 GLN A C 1
ATOM 1371 O O . GLN A 1 183 ? -6.982 7.996 -1.965 1.00 15.68 175 GLN A O 1
ATOM 1377 N N . ALA A 1 184 ? -6.821 6.116 -3.211 1.00 13.96 176 ALA A N 1
ATOM 1378 C CA . ALA A 1 184 ? -6.730 5.259 -2.037 1.00 14.09 176 ALA A CA 1
ATOM 1379 C C . ALA A 1 184 ? -5.506 5.608 -1.200 1.00 13.42 176 ALA A C 1
ATOM 1380 O O . ALA A 1 184 ? -5.597 5.690 0.031 1.00 13.36 176 ALA A O 1
ATOM 1382 N N . TYR A 1 185 ? -4.365 5.835 -1.852 1.00 12.80 177 TYR A N 1
ATOM 1383 C CA . TYR A 1 185 ? -3.176 6.222 -1.115 1.00 13.21 177 TYR A CA 1
ATOM 1384 C C . TYR A 1 185 ? -3.328 7.596 -0.480 1.00 13.32 177 TYR A C 1
ATOM 1385 O O . TYR A 1 185 ? -2.955 7.794 0.682 1.00 13.12 177 TYR A O 1
ATOM 1394 N N . GLN A 1 186 ? -3.911 8.553 -1.196 1.00 14.24 178 GLN A N 1
ATOM 1395 C CA A GLN A 1 186 ? -4.136 9.847 -0.566 0.51 15.61 178 GLN A CA 1
ATOM 1396 C CA B GLN A 1 186 ? -4.198 9.863 -0.610 0.49 15.44 178 GLN A CA 1
ATOM 1397 C C . GLN A 1 186 ? -5.047 9.717 0.651 1.00 14.33 178 GLN A C 1
ATOM 1398 O O . GLN A 1 186 ? -4.841 10.419 1.644 1.00 14.77 178 GLN A O 1
ATOM 1409 N N . TRP A 1 187 ? -6.024 8.815 0.618 1.00 13.21 179 TRP A N 1
ATOM 1410 C CA . TRP A 1 187 ? -6.857 8.577 1.793 1.00 13.60 179 TRP A CA 1
ATOM 1411 C C . TRP A 1 187 ? -6.056 7.991 2.956 1.00 12.38 179 TRP A C 1
ATOM 1412 O O . TRP A 1 187 ? -6.392 8.267 4.110 1.00 13.19 179 TRP A O 1
ATOM 1423 N N . VAL A 1 188 ? -5.046 7.158 2.705 1.00 11.92 180 VAL A N 1
ATOM 1424 C CA . VAL A 1 188 ? -4.134 6.754 3.776 1.00 12.21 180 VAL A CA 1
ATOM 1425 C C . VAL A 1 188 ? -3.424 7.967 4.343 1.00 13.12 180 VAL A C 1
ATOM 1426 O O . VAL A 1 188 ? -3.409 8.176 5.553 1.00 13.29 180 VAL A O 1
ATOM 1430 N N . GLU A 1 189 ? -2.891 8.819 3.475 1.00 13.47 181 GLU A N 1
ATOM 1431 C CA A GLU A 1 189 ? -2.169 9.987 3.960 0.51 15.11 181 GLU A CA 1
ATOM 1432 C CA B GLU A 1 189 ? -2.184 10.016 3.921 0.49 14.92 181 GLU A CA 1
ATOM 1433 C C . GLU A 1 189 ? -3.071 10.884 4.800 1.00 15.57 181 GLU A C 1
ATOM 1434 O O . GLU A 1 189 ? -2.619 11.439 5.807 1.00 16.73 181 GLU A O 1
ATOM 1445 N N . GLU A 1 190 ? -4.346 11.025 4.412 1.00 15.32 182 GLU A N 1
ATOM 1446 C CA . GLU A 1 190 ? -5.317 11.889 5.080 1.00 16.80 182 GLU A CA 1
ATOM 1447 C C . GLU A 1 190 ? -5.950 11.256 6.304 1.00 16.79 182 GLU A C 1
ATOM 1448 O O . GLU A 1 190 ? -6.663 11.948 7.029 1.00 19.02 182 GLU A O 1
ATOM 1454 N N . GLY A 1 191 ? -5.734 9.972 6.548 1.00 13.87 183 GLY A N 1
ATOM 1455 C CA . GLY A 1 191 ? -6.360 9.286 7.651 1.00 14.16 183 GLY A CA 1
ATOM 1456 C C . GLY A 1 191 ? -7.750 8.753 7.407 1.00 14.07 183 GLY A C 1
ATOM 1457 O O . GLY A 1 191 ? -8.363 8.258 8.349 1.00 15.73 183 GLY A O 1
ATOM 1458 N N . LYS A 1 192 ? -8.257 8.827 6.175 1.00 13.35 184 LYS A N 1
ATOM 1459 C CA . LYS A 1 192 ? -9.557 8.263 5.831 1.00 14.08 184 LYS A CA 1
ATOM 1460 C C . LYS A 1 192 ? -9.519 6.757 5.657 1.00 13.62 184 LYS A C 1
ATOM 1461 O O . LYS A 1 192 ? -10.571 6.100 5.705 1.00 14.74 184 LYS A O 1
ATOM 1467 N N . ILE A 1 193 ? -8.349 6.198 5.395 1.00 11.43 185 ILE A N 1
ATOM 1468 C CA . ILE A 1 193 ? -8.075 4.776 5.502 1.00 10.70 185 ILE A CA 1
ATOM 1469 C C . ILE A 1 193 ? -7.019 4.649 6.585 1.00 10.69 185 ILE A C 1
ATOM 1470 O O . ILE A 1 193 ? -5.924 5.189 6.434 1.00 11.20 185 ILE A O 1
ATOM 1475 N N . ASP A 1 194 ? -7.358 3.978 7.690 1.00 10.24 186 ASP A N 1
ATOM 1476 C CA . ASP A 1 194 ? -6.501 3.962 8.871 1.00 10.38 186 ASP A CA 1
ATOM 1477 C C . ASP A 1 194 ? -6.590 2.671 9.649 1.00 10.55 186 ASP A C 1
ATOM 1478 O O . ASP A 1 194 ? -6.416 2.697 10.863 1.00 13.15 186 ASP A O 1
ATOM 1483 N N . ASN A 1 195 ? -6.812 1.547 8.989 1.00 10.39 187 ASN A N 1
ATOM 1484 C CA . ASN A 1 195 ? -6.708 0.226 9.595 1.00 10.53 187 ASN A CA 1
ATOM 1485 C C . ASN A 1 195 ? -5.414 -0.409 9.097 1.00 9.66 187 ASN A C 1
ATOM 1486 O O . ASN A 1 195 ? -5.022 -0.218 7.943 1.00 9.74 187 ASN A O 1
ATOM 1491 N N . ALA A 1 196 ? -4.722 -1.152 9.965 1.00 9.61 188 ALA A N 1
ATOM 1492 C CA . ALA A 1 196 ? -3.394 -1.626 9.665 1.00 9.77 188 ALA A CA 1
ATOM 1493 C C . ALA A 1 196 ? -3.285 -2.376 8.345 1.00 9.60 188 ALA A C 1
ATOM 1494 O O . ALA A 1 196 ? -2.345 -2.123 7.579 1.00 9.68 188 ALA A O 1
ATOM 1496 N N . ALA A 1 197 ? -4.187 -3.317 8.081 1.00 9.68 189 ALA A N 1
ATOM 1497 C CA . ALA A 1 197 ? -4.031 -4.144 6.892 1.00 9.96 189 ALA A CA 1
ATOM 1498 C C . ALA A 1 197 ? -4.064 -3.286 5.627 1.00 9.53 189 ALA A C 1
ATOM 1499 O O . ALA A 1 197 ? -3.281 -3.497 4.695 1.00 10.01 189 ALA A O 1
ATOM 1501 N N . SER A 1 198 ? -4.980 -2.312 5.581 1.00 9.83 190 SER A N 1
ATOM 1502 C CA . SER A 1 198 ? -5.102 -1.465 4.409 1.00 10.10 190 SER A CA 1
ATOM 1503 C C . SER A 1 198 ? -3.947 -0.493 4.302 1.00 9.64 190 SER A C 1
ATOM 1504 O O . SER A 1 198 ? -3.474 -0.217 3.190 1.00 10.08 190 SER A O 1
ATOM 1507 N N . VAL A 1 199 ? -3.476 0.062 5.419 1.00 9.58 191 VAL A N 1
ATOM 1508 C CA . VAL A 1 199 ? -2.320 0.958 5.380 1.00 9.62 191 VAL A CA 1
ATOM 1509 C C . VAL A 1 199 ? -1.100 0.222 4.866 1.00 9.26 191 VAL A C 1
ATOM 1510 O O . VAL A 1 199 ? -0.409 0.694 3.971 1.00 9.65 191 VAL A O 1
ATOM 1514 N N . ILE A 1 200 ? -0.826 -0.964 5.408 1.00 8.97 192 ILE A N 1
ATOM 1515 C CA . ILE A 1 200 ? 0.344 -1.732 4.975 1.00 8.79 192 ILE A CA 1
ATOM 1516 C C . ILE A 1 200 ? 0.238 -2.090 3.496 1.00 8.49 192 ILE A C 1
ATOM 1517 O O . ILE A 1 200 ? 1.174 -1.942 2.726 1.00 9.50 192 ILE A O 1
ATOM 1522 N N . ALA A 1 201 ? -0.929 -2.569 3.081 1.00 9.16 193 ALA A N 1
ATOM 1523 C CA . ALA A 1 201 ? -1.099 -2.992 1.704 1.00 9.67 193 ALA A CA 1
ATOM 1524 C C . ALA A 1 201 ? -0.969 -1.821 0.738 1.00 9.57 193 ALA A C 1
ATOM 1525 O O . ALA A 1 201 ? -0.336 -1.949 -0.318 1.00 10.03 193 ALA A O 1
ATOM 1527 N N . LEU A 1 202 ? -1.560 -0.681 1.073 1.00 9.76 194 LEU A N 1
ATOM 1528 C CA . LEU A 1 202 ? -1.541 0.460 0.159 1.00 10.03 194 LEU A CA 1
ATOM 1529 C C . LEU A 1 202 ? -0.190 1.175 0.149 1.00 9.74 194 LEU A C 1
ATOM 1530 O O . LEU A 1 202 ? 0.213 1.700 -0.888 1.00 10.22 194 LEU A O 1
ATOM 1535 N N . GLN A 1 203 ? 0.528 1.221 1.280 1.00 9.58 195 GLN A N 1
ATOM 1536 C CA A GLN A 1 203 ? 1.914 1.689 1.266 0.50 9.97 195 GLN A CA 1
ATOM 1537 C CA B GLN A 1 203 ? 1.898 1.719 1.228 0.50 9.79 195 GLN A CA 1
ATOM 1538 C C . GLN A 1 203 ? 2.786 0.798 0.395 1.00 9.78 195 GLN A C 1
ATOM 1539 O O . GLN A 1 203 ? 3.588 1.282 -0.401 1.00 10.47 195 GLN A O 1
ATOM 1550 N N . TRP A 1 204 ? 2.630 -0.514 0.550 1.00 9.65 196 TRP A N 1
ATOM 1551 C CA . TRP A 1 204 ? 3.338 -1.459 -0.297 1.00 9.84 196 TRP A CA 1
ATOM 1552 C C . TRP A 1 204 ? 3.018 -1.182 -1.757 1.00 10.61 196 TRP A C 1
ATOM 1553 O O . TRP A 1 204 ? 3.918 -1.099 -2.608 1.00 10.62 196 TRP A O 1
ATOM 1564 N N . LEU A 1 205 ? 1.736 -0.999 -2.069 1.00 10.19 197 LEU A N 1
ATOM 1565 C CA . LEU A 1 205 ? 1.355 -0.763 -3.452 1.00 10.28 197 LEU A CA 1
ATOM 1566 C C . LEU A 1 205 ? 1.992 0.518 -3.970 1.00 10.74 197 LEU A C 1
ATOM 1567 O O . LEU A 1 205 ? 2.424 0.585 -5.116 1.00 11.51 197 LEU A O 1
ATOM 1572 N N . GLN A 1 206 ? 2.057 1.552 -3.150 1.00 11.02 198 GLN A N 1
ATOM 1573 C CA . GLN A 1 206 ? 2.663 2.808 -3.585 1.00 12.40 198 GLN A CA 1
ATOM 1574 C C . GLN A 1 206 ? 4.139 2.617 -3.905 1.00 12.99 198 GLN A C 1
ATOM 1575 O O . GLN A 1 206 ? 4.652 3.216 -4.848 1.00 14.95 198 GLN A O 1
ATOM 1581 N N . LEU A 1 207 ? 4.818 1.727 -3.187 1.00 12.15 199 LEU A N 1
ATOM 1582 C CA . LEU A 1 207 ? 6.220 1.411 -3.425 1.00 13.13 199 LEU A CA 1
ATOM 1583 C C . LEU A 1 207 ? 6.430 0.466 -4.607 1.00 13.90 199 LEU A C 1
ATOM 1584 O O . LEU A 1 207 ? 7.517 0.454 -5.187 1.00 16.74 199 LEU A O 1
ATOM 1589 N N . HIS A 1 208 ? 5.431 -0.306 -4.999 1.00 1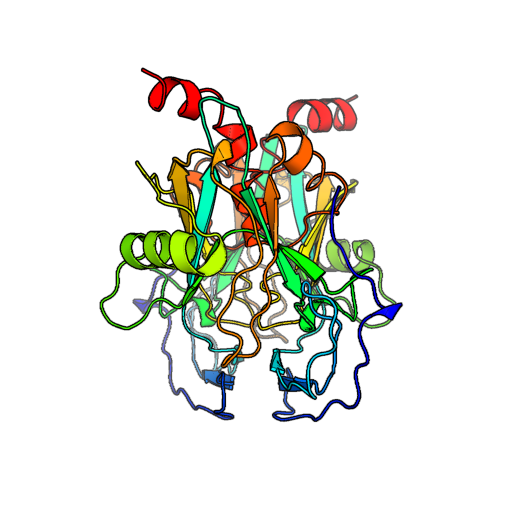3.09 200 HIS A N 1
ATOM 1590 C CA . HIS A 1 208 ? 5.632 -1.379 -5.965 1.00 13.63 200 HIS A CA 1
ATOM 1591 C C . HIS A 1 208 ? 4.762 -1.330 -7.219 1.00 13.40 200 HIS A C 1
ATOM 1592 O O . HIS A 1 208 ? 4.932 -2.192 -8.101 1.00 13.93 200 HIS A O 1
ATOM 1599 N N . TYR A 1 209 ? 3.827 -0.377 -7.328 1.00 13.35 201 TYR A N 1
ATOM 1600 C CA . TYR A 1 209 ? 2.831 -0.458 -8.395 1.00 14.11 201 TYR A CA 1
ATOM 1601 C C . TYR A 1 209 ? 3.427 -0.343 -9.776 1.00 13.68 201 TYR A C 1
ATOM 1602 O O . TYR A 1 209 ? 2.904 -0.964 -10.705 1.00 13.93 201 TYR A O 1
ATOM 1611 N N . HIS A 1 210 ? 4.491 0.437 -9.968 1.00 14.51 202 HIS A N 1
ATOM 1612 C CA A HIS A 1 210 ? 5.003 0.575 -11.317 0.55 15.91 202 HIS A CA 1
ATOM 1613 C CA B HIS A 1 210 ? 5.012 0.582 -11.330 0.45 15.61 202 HIS A CA 1
ATOM 1614 C C . HIS A 1 210 ? 5.477 -0.769 -11.864 1.00 15.48 202 HIS A C 1
ATOM 1615 O O . HIS A 1 210 ? 5.114 -1.182 -12.982 1.00 15.68 202 HIS A O 1
ATOM 1628 N N . ASN A 1 211 ? 6.279 -1.482 -11.083 1.00 15.25 203 ASN A N 1
ATOM 1629 C CA . ASN A 1 211 ? 6.741 -2.799 -11.493 1.00 16.98 203 ASN A CA 1
ATOM 1630 C C . ASN A 1 211 ? 5.593 -3.790 -11.593 1.00 15.51 203 ASN A C 1
ATOM 1631 O O . ASN A 1 211 ? 5.550 -4.604 -12.517 1.00 16.20 203 ASN A O 1
ATOM 1636 N N . LEU A 1 212 ? 4.638 -3.738 -10.658 1.00 13.95 204 LEU A N 1
ATOM 1637 C CA . LEU A 1 212 ? 3.534 -4.691 -10.670 1.00 14.24 204 LEU A CA 1
ATOM 1638 C C . LEU A 1 212 ? 2.662 -4.497 -11.910 1.00 14.09 204 LEU A C 1
ATOM 1639 O O . LEU A 1 212 ? 2.252 -5.479 -12.554 1.00 14.50 204 LEU A O 1
ATOM 1644 N N . ARG A 1 213 ? 2.379 -3.248 -12.282 1.00 13.76 205 ARG A N 1
ATOM 1645 C CA . ARG A 1 213 ? 1.599 -3.018 -13.495 1.00 13.81 205 ARG A CA 1
ATOM 1646 C C . ARG A 1 213 ? 2.324 -3.545 -14.730 1.00 14.37 205 ARG A C 1
ATOM 1647 O O . ARG A 1 213 ? 1.711 -4.160 -15.601 1.00 15.58 205 ARG A O 1
ATOM 1655 N N . ASN A 1 214 ? 3.636 -3.330 -14.813 1.00 14.36 206 ASN A N 1
ATOM 1656 C CA . ASN A 1 214 ? 4.402 -3.872 -15.942 1.00 16.29 206 ASN A CA 1
ATOM 1657 C C . ASN A 1 214 ? 4.325 -5.398 -15.955 1.00 16.96 206 ASN A C 1
ATOM 1658 O O . ASN A 1 214 ? 4.179 -6.021 -17.008 1.00 18.57 206 ASN A O 1
ATOM 1663 N N . GLU A 1 215 ? 4.428 -6.015 -14.791 1.00 16.55 207 GLU A N 1
ATOM 1664 C CA . GLU A 1 215 ? 4.402 -7.467 -14.713 1.00 17.54 207 GLU A CA 1
ATOM 1665 C C . GLU A 1 215 ? 3.061 -8.034 -15.145 1.00 17.38 207 GLU A C 1
ATOM 1666 O O . GLU A 1 215 ? 3.007 -9.045 -15.850 1.00 19.15 207 GLU A O 1
ATOM 1672 N N . TRP A 1 216 ? 1.970 -7.390 -14.765 1.00 15.95 208 TRP A N 1
ATOM 1673 C CA . TRP A 1 216 ? 0.652 -7.956 -14.981 1.00 16.32 208 TRP A CA 1
ATOM 1674 C C . TRP A 1 216 ? -0.048 -7.488 -16.258 1.00 17.25 208 TRP A C 1
ATOM 1675 O O . TRP A 1 216 ? -1.127 -7.997 -16.584 1.00 19.85 208 TRP A O 1
ATOM 1686 N N . THR A 1 217 ? 0.547 -6.596 -17.036 1.00 18.00 209 THR A N 1
ATOM 1687 C CA . THR A 1 217 ? -0.073 -6.186 -18.297 1.00 19.24 209 THR A CA 1
ATOM 1688 C C . THR A 1 217 ? 0.748 -6.563 -19.528 1.00 20.81 209 THR A C 1
ATOM 1689 O O . THR A 1 217 ? 0.522 -6.018 -20.614 1.00 21.53 209 THR A O 1
ATOM 1693 N N . LYS A 1 218 ? 1.654 -7.528 -19.412 1.00 22.61 210 LYS A N 1
ATOM 1694 C CA . LYS A 1 218 ? 2.407 -7.962 -20.592 1.00 26.20 210 LYS A CA 1
ATOM 1695 C C . LYS A 1 218 ? 1.471 -8.293 -21.750 1.00 28.67 210 LYS A C 1
ATOM 1696 O O . LYS A 1 218 ? 0.384 -8.862 -21.534 1.00 30.28 210 LYS A O 1
ATOM 1703 N N . GLN B 1 15 ? -18.060 10.000 -2.829 1.00 42.93 7 GLN B N 1
ATOM 1704 C CA . GLN B 1 15 ? -17.090 8.950 -2.528 1.00 42.33 7 GLN B CA 1
ATOM 1705 C C . GLN B 1 15 ? -16.844 8.797 -1.027 1.00 39.17 7 GLN B C 1
ATOM 1706 O O .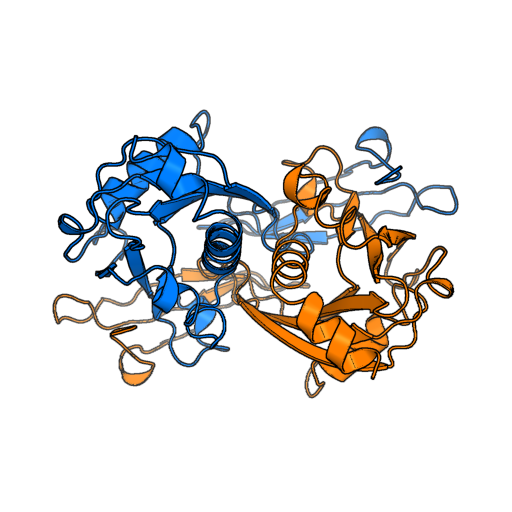 GLN B 1 15 ? -17.196 9.671 -0.231 1.00 40.12 7 GLN B O 1
ATOM 1712 N N . GLY B 1 16 ? -16.236 7.678 -0.649 1.00 34.51 8 GLY B N 1
ATOM 1713 C CA . GLY B 1 16 ? -15.953 7.411 0.753 1.00 29.63 8 GLY B CA 1
ATOM 1714 C C . GLY B 1 16 ? -17.058 6.628 1.433 1.00 25.80 8 GLY B C 1
ATOM 1715 O O . GLY B 1 16 ? -17.973 6.089 0.795 1.00 26.18 8 GLY B O 1
ATOM 1716 N N . ILE B 1 17 ? -16.988 6.606 2.762 1.00 21.40 9 ILE B N 1
ATOM 1717 C CA . ILE B 1 17 ? -17.928 5.790 3.553 1.00 19.32 9 ILE B CA 1
ATOM 1718 C C . ILE B 1 17 ? -19.345 6.341 3.463 1.00 19.35 9 ILE B C 1
ATOM 1719 O O . ILE B 1 17 ? -19.593 7.499 3.105 1.00 20.33 9 ILE B O 1
ATOM 1724 N N . THR B 1 18 ? -20.296 5.499 3.832 1.00 18.62 10 THR B N 1
ATOM 1725 C CA . THR B 1 18 ? -21.704 5.747 3.596 1.00 18.09 10 THR B CA 1
ATOM 1726 C C . THR B 1 18 ? -22.424 6.266 4.827 1.00 17.92 10 THR B C 1
ATOM 1727 O O . THR B 1 18 ? -23.372 7.048 4.695 1.00 19.14 10 THR B O 1
ATOM 1731 N N . PHE B 1 19 ? -22.021 5.836 6.025 1.00 17.15 11 PHE B N 1
ATOM 1732 C CA . PHE B 1 19 ? -22.777 6.067 7.238 1.00 16.61 11 PHE B CA 1
ATOM 1733 C C . PHE B 1 19 ? -21.865 6.664 8.287 1.00 16.39 11 PHE B C 1
ATOM 1734 O O . PHE B 1 19 ? -20.636 6.493 8.244 1.00 17.46 11 PHE B O 1
ATOM 1742 N N . SER B 1 20 ? -22.503 7.321 9.256 1.00 17.17 12 SER B N 1
ATOM 1743 C CA . SER B 1 20 ? -21.871 8.072 10.338 1.00 16.96 12 SER B CA 1
ATOM 1744 C C . SER B 1 20 ? -22.345 7.555 11.694 1.00 16.06 12 SER B C 1
ATOM 1745 O O . SER B 1 20 ? -23.141 6.622 11.771 1.00 15.89 12 SER B O 1
ATOM 1748 N N . LYS B 1 21 ? -21.887 8.214 12.772 1.00 16.41 13 LYS B N 1
ATOM 1749 C CA . LYS B 1 21 ? -22.385 7.870 14.105 1.00 17.06 13 LYS B CA 1
ATOM 1750 C C . LYS B 1 21 ? -23.879 8.149 14.268 1.00 17.74 13 LYS B C 1
ATOM 1751 O O . LYS B 1 21 ? -24.500 7.585 15.185 1.00 18.51 13 LYS B O 1
ATOM 1757 N N . ASN B 1 22 ? -24.493 8.962 13.395 1.00 17.43 14 ASN B N 1
ATOM 1758 C CA . ASN B 1 22 ? -25.943 9.129 13.468 1.00 18.97 14 ASN B CA 1
ATOM 1759 C C . ASN B 1 22 ? -26.689 7.843 13.110 1.00 16.79 14 ASN B C 1
ATOM 1760 O O . ASN B 1 22 ? -27.871 7.712 13.447 1.00 18.43 14 ASN B O 1
ATOM 1765 N N . ASP B 1 23 ? -25.999 6.890 12.459 1.00 15.55 15 ASP B N 1
ATOM 1766 C CA . ASP B 1 23 ? -26.581 5.693 11.880 1.00 14.65 15 ASP B CA 1
ATOM 1767 C C . ASP B 1 23 ? -26.351 4.437 12.701 1.00 13.21 15 ASP B C 1
ATOM 1768 O O . ASP B 1 23 ? -26.711 3.344 12.253 1.00 12.59 15 ASP B O 1
ATOM 1773 N N . VAL B 1 24 ? -25.785 4.561 13.893 1.00 13.50 16 VAL B N 1
ATOM 1774 C CA . VAL B 1 24 ? -25.551 3.425 14.767 1.00 11.94 16 VAL B CA 1
ATOM 1775 C C . VAL B 1 24 ? -25.889 3.855 16.177 1.00 11.97 16 VAL B C 1
ATOM 1776 O O . VAL B 1 24 ? -25.623 4.992 16.560 1.00 12.81 16 VAL B O 1
ATOM 1780 N N . GLU B 1 25 ? -26.508 2.949 16.935 1.00 12.23 17 GLU B N 1
ATOM 1781 C CA A GLU B 1 25 ? -26.739 3.127 18.366 0.56 11.86 17 GLU B CA 1
ATOM 1782 C CA B GLU B 1 25 ? -26.711 3.150 18.362 0.44 13.05 17 GLU B CA 1
ATOM 1783 C C . GLU B 1 25 ? -26.078 2.001 19.128 1.00 12.93 17 GLU B C 1
ATOM 1784 O O . GLU B 1 25 ? -26.410 0.838 18.905 1.00 13.47 17 GLU B O 1
ATOM 1795 N N . ILE B 1 26 ? -25.171 2.343 20.045 1.00 12.83 18 ILE B N 1
ATOM 1796 C CA . ILE B 1 26 ? -24.634 1.382 20.990 1.00 13.36 18 ILE B CA 1
ATOM 1797 C C . ILE B 1 26 ? -25.593 1.371 22.184 1.00 13.20 18 ILE B C 1
ATOM 1798 O O . ILE B 1 26 ? -25.739 2.368 22.913 1.00 14.54 18 ILE B O 1
ATOM 1803 N N . ILE B 1 27 ? -26.258 0.237 22.360 1.00 13.60 19 ILE B N 1
ATOM 1804 C CA A ILE B 1 27 ? -27.288 0.080 23.383 0.47 14.30 19 ILE B CA 1
ATOM 1805 C CA B ILE B 1 27 ? -27.285 0.081 23.384 0.53 14.26 19 ILE B CA 1
ATOM 1806 C C . ILE B 1 27 ? -26.677 -0.161 24.756 1.00 13.82 19 ILE B C 1
ATOM 1807 O O . ILE B 1 27 ? -27.191 0.325 25.762 1.00 14.78 19 ILE B O 1
ATOM 1816 N N . ALA B 1 28 ? -25.600 -0.929 24.821 1.00 13.00 20 ALA B N 1
ATOM 1817 C CA . ALA B 1 28 ? -25.018 -1.357 26.080 1.00 13.39 20 ALA B CA 1
ATOM 1818 C C . ALA B 1 28 ? -23.634 -1.911 25.791 1.00 13.06 20 ALA B C 1
ATOM 1819 O O . ALA B 1 28 ? -23.331 -2.331 24.676 1.00 13.39 20 ALA B O 1
ATOM 1821 N N . ARG B 1 29 ? -22.827 -1.961 26.836 1.00 12.92 21 ARG B N 1
ATOM 1822 C CA . ARG B 1 29 ? -21.567 -2.671 26.806 1.00 13.62 21 ARG B CA 1
ATOM 1823 C C . ARG B 1 29 ? -21.504 -3.514 28.068 1.00 15.48 21 ARG B C 1
ATOM 1824 O O . ARG B 1 29 ? -21.976 -3.088 29.138 1.00 17.85 21 ARG B O 1
ATOM 1832 N N . GLU B 1 30 ? -21.004 -4.734 27.938 1.00 15.73 22 GLU B N 1
ATOM 1833 C CA A GLU B 1 30 ? -20.897 -5.670 29.049 0.46 16.99 22 GLU B CA 1
ATOM 1834 C CA B GLU B 1 30 ? -20.885 -5.644 29.067 0.54 17.21 22 GLU B CA 1
ATOM 1835 C C . GLU B 1 30 ? -19.459 -6.160 29.150 1.00 17.03 22 GLU B C 1
ATOM 1836 O O . GLU B 1 30 ? -18.886 -6.596 28.155 1.00 19.49 22 GLU B O 1
ATOM 1847 N N . THR B 1 31 ? -18.890 -6.147 30.345 1.00 16.37 23 THR B N 1
ATOM 1848 C CA . THR B 1 31 ? -17.540 -6.674 30.517 1.00 16.78 23 THR B CA 1
ATOM 1849 C C . THR B 1 31 ? -17.620 -8.192 30.602 1.00 16.25 23 THR B C 1
ATOM 1850 O O . THR B 1 31 ? -18.272 -8.737 31.497 1.00 20.25 23 THR B O 1
ATOM 1854 N N . LEU B 1 32 ? -16.950 -8.880 29.701 1.00 14.37 24 LEU B N 1
ATOM 1855 C CA . LEU B 1 32 ? -16.871 -10.331 29.647 1.00 15.22 24 LEU B CA 1
ATOM 1856 C C . LEU B 1 32 ? -15.685 -10.862 30.440 1.00 14.90 24 LEU B C 1
ATOM 1857 O O . LEU B 1 32 ? -15.755 -11.936 31.032 1.00 16.70 24 LEU B O 1
ATOM 1862 N N . TYR B 1 33 ? -14.578 -10.133 30.415 1.00 13.38 25 TYR B N 1
ATOM 1863 C CA . TYR B 1 33 ? -13.358 -10.466 31.133 1.00 13.82 25 TYR B CA 1
ATOM 1864 C C . TYR B 1 33 ? -12.751 -9.164 31.626 1.00 13.69 25 TYR B C 1
ATOM 1865 O O . TYR B 1 33 ? -12.574 -8.231 30.845 1.00 13.29 25 TYR B O 1
ATOM 1874 N N . ARG B 1 34 ? -12.425 -9.107 32.914 1.00 14.61 26 ARG B N 1
ATOM 1875 C CA . ARG B 1 34 ? -11.871 -7.918 33.564 1.00 17.09 26 ARG B CA 1
ATOM 1876 C C . ARG B 1 34 ? -10.533 -8.308 34.173 1.00 17.36 26 ARG B C 1
ATOM 1877 O O . ARG B 1 34 ? -10.502 -8.986 35.199 1.00 18.05 26 ARG B O 1
ATOM 1885 N N . GLY B 1 35 ? -9.437 -7.885 33.586 1.00 17.82 27 GLY B N 1
ATOM 1886 C CA . GLY B 1 35 ? -8.113 -8.212 34.102 1.00 19.17 27 GLY B CA 1
ATOM 1887 C C . GLY B 1 35 ? -7.174 -7.072 33.878 1.00 20.70 27 GLY B C 1
ATOM 1888 O O . GLY B 1 35 ? -7.561 -5.902 33.997 1.00 22.51 27 GLY B O 1
ATOM 1889 N N . PHE B 1 36 ? -5.934 -7.387 33.530 1.00 20.06 28 PHE B N 1
ATOM 1890 C CA . PHE B 1 36 ? -5.028 -6.323 33.122 1.00 21.65 28 PHE B CA 1
ATOM 1891 C C . PHE B 1 36 ? -5.567 -5.605 31.892 1.00 20.60 28 PHE B C 1
ATOM 1892 O O . PHE B 1 36 ? -5.553 -4.372 31.809 1.00 22.07 28 PHE B O 1
ATOM 1900 N N . PHE B 1 37 ? -6.017 -6.364 30.920 1.00 17.30 29 PHE B N 1
ATOM 1901 C CA . PHE B 1 37 ? -6.796 -5.894 29.792 1.00 15.31 29 PHE B CA 1
ATOM 1902 C C . PHE B 1 37 ? -8.237 -6.332 30.039 1.00 14.37 29 PHE B C 1
ATOM 1903 O O . PHE B 1 37 ? -8.534 -7.028 31.019 1.00 15.80 29 PHE B O 1
ATOM 1911 N N . SER B 1 38 ? -9.143 -5.959 29.152 1.00 13.39 30 SER B N 1
ATOM 1912 C CA A SER B 1 38 ? -10.532 -6.376 29.248 0.53 13.16 30 SER B CA 1
ATOM 1913 C CA B SER B 1 38 ? -10.510 -6.435 29.260 0.47 13.34 30 SER B CA 1
ATOM 1914 C C . SER B 1 38 ? -11.024 -6.883 27.903 1.00 12.08 30 SER B C 1
ATOM 1915 O O . SER B 1 38 ? -10.506 -6.527 26.842 1.00 12.27 30 SER B O 1
ATOM 1920 N N . LEU B 1 39 ? -12.083 -7.677 27.974 1.00 11.76 31 LEU B N 1
ATOM 1921 C CA . LEU B 1 39 ? -12.847 -8.059 26.797 1.00 12.35 31 LEU B CA 1
ATOM 1922 C C . LEU B 1 39 ? -14.286 -7.643 27.057 1.00 12.56 31 LEU B C 1
ATOM 1923 O O . LEU B 1 39 ? -14.855 -8.029 28.071 1.00 13.38 31 LEU B O 1
ATOM 1928 N N . ASP B 1 40 ? -14.842 -6.829 26.174 1.00 12.27 32 ASP B N 1
ATOM 1929 C CA . ASP B 1 40 ? -16.172 -6.282 26.315 1.00 12.90 32 ASP B CA 1
ATOM 1930 C C . ASP B 1 40 ? -17.095 -6.805 25.228 1.00 13.16 32 ASP B C 1
ATOM 1931 O O . ASP B 1 40 ? -16.673 -7.080 24.115 1.00 15.36 32 ASP B O 1
ATOM 1936 N N . LEU B 1 41 ? -18.364 -6.942 25.549 1.00 12.19 33 LEU B N 1
ATOM 1937 C CA . LEU B 1 41 ? -19.404 -7.194 24.549 1.00 12.65 33 LEU B CA 1
ATOM 1938 C C . LEU B 1 41 ? -20.125 -5.887 24.252 1.00 12.27 33 LEU B C 1
ATOM 1939 O O . LEU B 1 41 ? -20.735 -5.304 25.138 1.00 15.33 33 LEU B O 1
ATOM 1944 N N . TYR B 1 42 ? -20.072 -5.437 23.008 1.00 11.07 34 TYR B N 1
ATOM 1945 C CA . TYR B 1 42 ? -20.848 -4.282 22.586 1.00 11.64 34 TYR B CA 1
ATOM 1946 C C . TYR B 1 42 ? -22.159 -4.794 22.009 1.00 11.77 34 TYR B C 1
ATOM 1947 O O . TYR B 1 42 ? -22.153 -5.710 21.189 1.00 12.35 34 TYR B O 1
ATOM 1956 N N . ARG B 1 43 ? -23.259 -4.177 22.393 1.00 11.64 35 ARG B N 1
ATOM 1957 C CA A ARG B 1 43 ? -24.583 -4.475 21.852 0.62 12.60 35 ARG B CA 1
ATOM 1958 C CA B ARG B 1 43 ? -24.572 -4.477 21.835 0.38 12.39 35 ARG B CA 1
ATOM 1959 C C . ARG B 1 43 ? -25.051 -3.230 21.113 1.00 11.98 35 ARG B C 1
ATOM 1960 O O . ARG B 1 43 ? -25.056 -2.142 21.688 1.00 12.70 35 ARG B O 1
ATOM 1975 N N . PHE B 1 44 ? -25.445 -3.385 19.844 1.00 11.91 36 PHE B N 1
ATOM 1976 C CA . PHE B 1 44 ? -25.682 -2.215 19.005 1.00 11.68 36 PHE B CA 1
ATOM 1977 C C . PHE B 1 44 ? -26.592 -2.570 17.839 1.00 11.33 36 PHE B C 1
ATOM 1978 O O . PHE B 1 44 ? -26.774 -3.730 17.497 1.00 12.11 36 PHE B O 1
ATOM 1986 N N . ARG B 1 45 ? -27.173 -1.535 17.241 1.00 11.67 37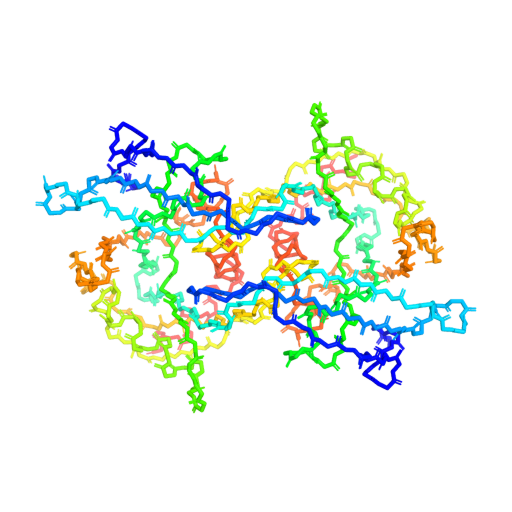 ARG B N 1
ATOM 1987 C CA A ARG B 1 45 ? -27.912 -1.663 15.995 0.53 11.35 37 ARG B CA 1
ATOM 1988 C CA B ARG B 1 45 ? -27.895 -1.674 15.988 0.47 11.79 37 ARG B CA 1
ATOM 1989 C C . ARG B 1 45 ? -27.360 -0.628 15.026 1.00 11.41 37 ARG B C 1
ATOM 1990 O O . ARG B 1 45 ? -26.818 0.398 15.433 1.00 12.47 37 ARG B O 1
ATOM 2005 N N . HIS B 1 46 ? -27.522 -0.878 13.731 1.00 10.81 38 HIS B N 1
ATOM 2006 C CA . HIS B 1 46 ? -26.951 0.018 12.747 1.00 11.47 38 HIS B CA 1
ATOM 2007 C C . HIS B 1 46 ? -27.712 -0.060 11.426 1.00 11.18 38 HIS B C 1
ATOM 2008 O O . HIS B 1 46 ? -28.320 -1.070 11.083 1.00 11.63 38 HIS B O 1
ATOM 2015 N N . ARG B 1 47 ? -27.619 1.008 10.661 1.00 10.93 39 ARG B N 1
ATOM 2016 C CA . ARG B 1 47 ? -28.180 1.019 9.321 1.00 12.33 39 ARG B CA 1
ATOM 2017 C C . ARG B 1 47 ? -27.475 0.034 8.401 1.00 12.58 39 ARG B C 1
ATOM 2018 O O . ARG B 1 47 ? -26.264 -0.201 8.497 1.00 12.82 39 ARG B O 1
ATOM 2026 N N . LEU B 1 48 ? -28.237 -0.473 7.443 1.00 12.69 40 LEU B N 1
ATOM 2027 C CA . LEU B 1 48 ? -27.807 -1.418 6.429 1.00 14.48 40 LEU B CA 1
ATOM 2028 C C . LEU B 1 48 ? -27.715 -0.742 5.064 1.00 14.96 40 LEU B C 1
ATOM 2029 O O . LEU B 1 48 ? -28.499 0.170 4.757 1.00 15.18 40 LEU B O 1
ATOM 2034 N N . PHE B 1 49 ? -26.776 -1.221 4.234 1.00 15.31 41 PHE B N 1
ATOM 2035 C CA . PHE B 1 49 ? -26.627 -0.652 2.903 1.00 16.55 41 PHE B CA 1
ATOM 2036 C C . PHE B 1 49 ? -27.905 -0.763 2.079 1.00 18.39 41 PHE B C 1
ATOM 2037 O O . PHE B 1 49 ? -28.145 0.100 1.241 1.00 19.84 41 PHE B O 1
ATOM 2045 N N . ASN B 1 50 ? -28.750 -1.770 2.327 1.00 18.76 42 ASN B N 1
ATOM 2046 C CA . ASN B 1 50 ? -29.968 -1.971 1.542 1.00 20.26 42 ASN B CA 1
ATOM 2047 C C . ASN B 1 50 ? -31.113 -1.064 1.966 1.00 19.84 42 ASN B C 1
ATOM 2048 O O . ASN B 1 50 ? -32.193 -1.139 1.379 1.00 20.93 42 ASN B O 1
ATOM 2053 N N . GLY B 1 51 ? -30.920 -0.224 2.969 1.00 17.68 43 GLY B N 1
ATOM 2054 C CA . GLY B 1 51 ? -31.906 0.756 3.347 1.00 17.63 43 GLY B CA 1
ATOM 2055 C C . GLY B 1 51 ? -32.549 0.503 4.686 1.00 18.27 43 GLY B C 1
ATOM 2056 O O . GLY B 1 51 ? -33.228 1.396 5.208 1.00 20.78 43 GLY B O 1
ATOM 2057 N N . GLY B 1 52 ? -32.409 -0.692 5.248 1.00 16.06 44 GLY B N 1
ATOM 2058 C CA . GLY B 1 52 ? -33.026 -1.001 6.519 1.00 15.63 44 GLY B CA 1
ATOM 2059 C C . GLY B 1 52 ? -32.128 -0.755 7.728 1.00 14.17 44 GLY B C 1
ATOM 2060 O O . GLY B 1 52 ? -31.024 -0.200 7.651 1.00 14.55 44 GLY B O 1
ATOM 2061 N N . MET B 1 53 ? -32.630 -1.227 8.858 1.00 13.24 45 MET B N 1
ATOM 2062 C CA . MET B 1 53 ? -31.906 -1.263 10.118 1.00 13.07 45 MET B CA 1
ATOM 2063 C C . MET B 1 53 ? -31.618 -2.712 10.504 1.00 13.38 45 MET B C 1
ATOM 2064 O O . MET B 1 53 ? -32.464 -3.600 10.350 1.00 14.60 45 MET B O 1
ATOM 2069 N N . SER B 1 54 ? -30.430 -2.961 11.051 1.00 13.06 46 SER B N 1
ATOM 2070 C CA . SER B 1 54 ? -30.129 -4.264 11.619 1.00 13.84 46 SER B CA 1
ATOM 2071 C C . SER B 1 54 ? -30.968 -4.515 12.867 1.00 14.73 46 SER B C 1
ATOM 2072 O O . SER B 1 54 ? -31.496 -3.592 13.489 1.00 14.40 46 SER B O 1
ATOM 2075 N N . GLY B 1 55 ? -31.059 -5.776 13.260 1.00 16.55 47 GLY B N 1
ATOM 2076 C CA . GLY B 1 55 ? -31.457 -6.081 14.615 1.00 17.60 47 GLY B CA 1
ATOM 2077 C C . GLY B 1 55 ? -30.351 -5.699 15.591 1.00 16.77 47 GLY B C 1
ATOM 2078 O O . GLY B 1 55 ? -29.318 -5.139 15.234 1.00 15.72 47 GLY B O 1
ATOM 2079 N N . GLU B 1 56 ? -30.588 -5.960 16.864 1.00 18.69 48 GLU B N 1
ATOM 2080 C CA A GLU B 1 56 ? -29.551 -5.797 17.874 0.41 20.33 48 GLU B CA 1
ATOM 2081 C CA B GLU B 1 56 ? -29.537 -5.770 17.845 0.59 19.88 48 GLU B CA 1
ATOM 2082 C C . GLU B 1 56 ? -28.509 -6.878 17.664 1.00 20.78 48 GLU B C 1
ATOM 2083 O O . GLU B 1 56 ? -28.846 -8.069 17.662 1.00 24.97 48 GLU B O 1
ATOM 2094 N N . ILE B 1 57 ? -27.252 -6.457 17.490 1.00 17.28 49 ILE B N 1
ATOM 2095 C CA A ILE B 1 57 ? -26.058 -7.254 17.186 0.58 17.40 49 ILE B CA 1
ATOM 2096 C CA B ILE B 1 57 ? -26.208 -7.445 17.356 0.42 16.80 49 ILE B CA 1
ATOM 2097 C C . ILE B 1 57 ? -25.154 -7.193 18.413 1.00 15.59 49 ILE B C 1
ATOM 2098 O O . ILE B 1 57 ? -25.107 -6.154 19.080 1.00 14.97 49 ILE B O 1
ATOM 2107 N N . THR B 1 58 ? -24.361 -8.231 18.634 1.00 14.27 50 THR B N 1
ATOM 2108 C CA . THR B 1 58 ? -23.324 -8.180 19.647 1.00 13.86 50 THR B CA 1
ATOM 2109 C C . THR B 1 58 ? -21.985 -8.559 19.034 1.00 13.32 50 THR B C 1
ATOM 2110 O O . THR B 1 58 ? -21.909 -9.395 18.136 1.00 14.66 50 THR B O 1
ATOM 2114 N N . ARG B 1 59 ? -20.934 -7.940 19.551 1.00 11.37 51 ARG B N 1
ATOM 2115 C CA . ARG B 1 59 ? -19.564 -8.223 19.142 1.00 11.60 51 ARG B CA 1
ATOM 2116 C C . ARG B 1 59 ? -18.655 -8.163 20.355 1.00 11.71 51 ARG B C 1
ATOM 2117 O O . ARG B 1 59 ? -18.796 -7.270 21.189 1.00 12.48 51 ARG B O 1
ATOM 2125 N N . GLU B 1 60 ? -17.700 -9.084 20.412 1.00 10.92 52 GLU B N 1
ATOM 2126 C CA . GLU B 1 60 ? -16.649 -9.083 21.436 1.00 11.17 52 GLU B CA 1
ATOM 2127 C C . GLU B 1 60 ? -15.512 -8.179 20.997 1.00 11.39 52 GLU B C 1
ATOM 2128 O O . GLU B 1 60 ? -15.068 -8.244 19.843 1.00 13.05 52 GLU B O 1
ATOM 2134 N N . ILE B 1 61 ? -15.022 -7.334 21.903 1.00 11.05 53 ILE B N 1
ATOM 2135 C CA . ILE B 1 61 ? -14.006 -6.328 21.593 1.00 11.13 53 ILE B CA 1
ATOM 2136 C C . ILE B 1 61 ? -12.940 -6.350 22.694 1.00 10.67 53 ILE B C 1
ATOM 2137 O O . ILE B 1 61 ? -13.249 -6.145 23.880 1.00 11.24 53 ILE B O 1
ATOM 2142 N N . PHE B 1 62 ? -11.699 -6.576 22.296 1.00 9.67 54 PHE B N 1
ATOM 2143 C CA . PHE B 1 62 ? -10.536 -6.530 23.172 1.00 9.74 54 PHE B CA 1
ATOM 2144 C C . PHE B 1 62 ? -10.138 -5.083 23.424 1.00 9.52 54 PHE B C 1
ATOM 2145 O O . PHE B 1 62 ? -9.841 -4.333 22.489 1.00 10.12 54 PHE B O 1
ATOM 2153 N N . GLU B 1 63 ? -10.193 -4.686 24.696 1.00 10.06 55 GLU B N 1
ATOM 2154 C CA . GLU B 1 63 ? -9.940 -3.325 25.161 1.00 10.90 55 GLU B CA 1
ATOM 2155 C C . GLU B 1 63 ? -8.633 -3.310 25.947 1.00 11.38 55 GLU B C 1
ATOM 2156 O O . GLU B 1 63 ? -8.543 -3.912 27.025 1.00 12.02 55 GLU B O 1
ATOM 2162 N N . ARG B 1 64 ? -7.660 -2.608 25.425 1.00 11.31 56 ARG B N 1
ATOM 2163 C CA . ARG B 1 64 ? -6.334 -2.559 26.024 1.00 12.59 56 ARG B CA 1
ATOM 2164 C C . ARG B 1 64 ? -5.740 -1.159 25.968 1.00 13.87 56 ARG B C 1
ATOM 2165 O O . ARG B 1 64 ? -4.532 -1.003 26.134 1.00 15.55 56 ARG B O 1
ATOM 2173 N N . GLY B 1 65 ? -6.562 -0.140 25.792 1.00 12.83 57 GLY B N 1
ATOM 2174 C CA . GLY B 1 65 ? -6.058 1.191 25.659 1.00 13.41 57 GLY B CA 1
ATOM 2175 C C . GLY B 1 65 ? -5.439 1.407 24.286 1.00 11.83 57 GLY B C 1
ATOM 2176 O O . GLY B 1 65 ? -5.599 0.600 23.357 1.00 11.06 57 GLY B O 1
ATOM 2177 N N . HIS B 1 66 ? -4.707 2.520 24.181 1.00 11.63 58 HIS B N 1
ATOM 2178 C CA . HIS B 1 66 ? -4.165 3.048 22.930 1.00 11.40 58 HIS B CA 1
ATOM 2179 C C . HIS B 1 66 ? -2.713 3.409 23.139 1.00 11.35 58 HIS B C 1
ATOM 2180 O O . HIS B 1 66 ? -2.283 3.660 24.267 1.00 13.01 58 HIS B O 1
ATOM 2187 N N . ALA B 1 67 ? -1.955 3.436 22.049 1.00 11.01 59 ALA B N 1
ATOM 2188 C CA . ALA B 1 67 ? -0.508 3.525 22.146 1.00 10.45 59 ALA B CA 1
ATOM 2189 C C . ALA B 1 67 ? 0.059 4.674 21.337 1.00 9.61 59 ALA B C 1
ATOM 2190 O O . ALA B 1 67 ? -0.529 5.129 20.357 1.00 10.64 59 ALA B O 1
ATOM 2192 N N . ALA B 1 68 ? 1.234 5.105 21.764 1.00 9.90 60 ALA B N 1
ATOM 2193 C CA . ALA B 1 68 ? 2.110 5.991 21.014 1.00 10.31 60 ALA B CA 1
ATOM 2194 C C . ALA B 1 68 ? 3.297 5.191 20.517 1.00 9.82 60 ALA B C 1
ATOM 2195 O O . ALA B 1 68 ? 3.838 4.377 21.252 1.00 11.04 60 ALA B O 1
ATOM 2197 N N . VAL B 1 69 ? 3.723 5.471 19.289 1.00 9.79 61 VAL B N 1
ATOM 2198 C CA . VAL B 1 69 ? 4.828 4.780 18.648 1.00 9.32 61 VAL B CA 1
ATOM 2199 C C . VAL B 1 69 ? 5.789 5.827 18.127 1.00 9.24 61 VAL B C 1
ATOM 2200 O O . VAL B 1 69 ? 5.365 6.817 17.538 1.00 9.85 61 VAL B O 1
ATOM 2204 N N . LEU B 1 70 ? 7.081 5.595 18.315 1.00 8.87 62 LEU B N 1
ATOM 2205 C CA . LEU B 1 70 ? 8.102 6.487 17.809 1.00 9.45 62 LEU B CA 1
ATOM 2206 C C . LEU B 1 70 ? 9.077 5.739 16.908 1.00 9.30 62 LEU B C 1
ATOM 2207 O O . LEU B 1 70 ? 9.733 4.792 17.333 1.00 10.35 62 LEU B O 1
ATOM 2212 N N . LEU B 1 71 ? 9.199 6.226 15.664 1.00 9.16 63 LEU B N 1
ATOM 2213 C CA . LEU B 1 71 ? 10.255 5.828 14.747 1.00 9.47 63 LEU B CA 1
ATOM 2214 C C . LEU B 1 71 ? 11.454 6.730 15.009 1.00 9.56 63 LEU B C 1
ATOM 2215 O O . LEU B 1 71 ? 11.367 7.921 14.727 1.00 9.55 63 LEU B O 1
ATOM 2220 N N . PRO B 1 72 ? 12.542 6.228 15.610 1.00 8.91 64 PRO B N 1
ATOM 2221 C CA . PRO B 1 72 ? 13.696 7.083 15.903 1.00 9.74 64 PRO B CA 1
ATOM 2222 C C . PRO B 1 72 ? 14.599 7.107 14.694 1.00 9.37 64 PRO B C 1
ATOM 2223 O O . PRO B 1 72 ? 15.212 6.093 14.349 1.00 10.31 64 PRO B O 1
ATOM 2227 N N . PHE B 1 73 ? 14.653 8.250 14.016 1.00 9.64 65 PHE B N 1
ATOM 2228 C CA . PHE B 1 73 ? 15.378 8.405 12.760 1.00 9.92 65 PHE B CA 1
ATOM 2229 C C . PHE B 1 73 ? 16.460 9.472 12.901 1.00 10.14 65 PHE B C 1
ATOM 2230 O O . PHE B 1 73 ? 16.199 10.586 13.375 1.00 10.40 65 PHE B O 1
ATOM 2238 N N . ASP B 1 74 ? 17.670 9.120 12.511 1.00 10.19 66 ASP B N 1
ATOM 2239 C CA . ASP B 1 74 ? 18.786 10.042 12.490 1.00 11.18 66 ASP B CA 1
ATOM 2240 C C . ASP B 1 74 ? 18.931 10.529 11.061 1.00 11.27 66 ASP B C 1
ATOM 2241 O O . ASP B 1 74 ? 19.378 9.761 10.189 1.00 11.40 66 ASP B O 1
ATOM 2246 N N . PRO B 1 75 ? 18.530 11.771 10.760 1.00 11.23 67 PRO B N 1
ATOM 2247 C CA . PRO B 1 75 ? 18.537 12.236 9.361 1.00 12.39 67 PRO B CA 1
ATOM 2248 C C . PRO B 1 75 ? 19.919 12.579 8.859 1.00 13.01 67 PRO B C 1
ATOM 2249 O O . PRO B 1 75 ? 20.120 12.645 7.641 1.00 14.45 67 PRO B O 1
ATOM 2253 N N . VAL B 1 76 ? 20.863 12.831 9.757 1.00 13.51 68 VAL B N 1
ATOM 2254 C CA . VAL B 1 76 ? 22.231 13.107 9.344 1.00 14.26 68 VAL B CA 1
ATOM 2255 C C . VAL B 1 76 ? 22.892 11.834 8.862 1.00 13.85 68 VAL B C 1
ATOM 2256 O O . VAL B 1 76 ? 23.482 11.791 7.774 1.00 15.21 68 VAL B O 1
ATOM 2260 N N . ARG B 1 77 ? 22.775 10.771 9.648 1.00 13.73 69 ARG B N 1
ATOM 2261 C CA A ARG B 1 77 ? 23.415 9.509 9.323 0.60 13.27 69 ARG B CA 1
ATOM 2262 C CA B ARG B 1 77 ? 23.415 9.500 9.345 0.40 14.20 69 ARG B CA 1
ATOM 2263 C C . ARG B 1 77 ? 22.549 8.580 8.492 1.00 13.33 69 ARG B C 1
ATOM 2264 O O . ARG B 1 77 ? 23.052 7.568 8.005 1.00 13.43 69 ARG B O 1
ATOM 2279 N N . ASP B 1 78 ? 21.261 8.897 8.307 1.00 12.25 70 ASP B N 1
ATOM 2280 C CA . ASP B 1 78 ? 20.325 8.021 7.597 1.00 11.87 70 ASP B CA 1
ATOM 2281 C C . ASP B 1 78 ? 20.234 6.652 8.270 1.00 11.06 70 ASP B C 1
ATOM 2282 O O . ASP B 1 78 ? 20.373 5.596 7.630 1.00 11.90 70 ASP B O 1
ATOM 2287 N N . GLU B 1 79 ? 20.043 6.686 9.596 1.00 10.81 71 GLU B N 1
ATOM 2288 C CA . GLU B 1 79 ? 20.002 5.508 10.451 1.00 10.87 71 GLU B CA 1
ATOM 2289 C C . GLU B 1 79 ? 18.694 5.455 11.227 1.00 9.86 71 GLU B C 1
ATOM 2290 O O . GLU B 1 79 ? 18.073 6.487 11.517 1.00 10.73 71 GLU B O 1
ATOM 2296 N N . VAL B 1 80 ? 18.286 4.223 11.535 1.00 10.33 72 VAL B N 1
ATOM 2297 C CA . VAL B 1 80 ? 17.093 3.941 12.321 1.00 10.09 72 VAL B CA 1
ATOM 2298 C C . VAL B 1 80 ? 17.487 3.163 13.568 1.00 9.74 72 VAL B C 1
ATOM 2299 O O . VAL B 1 80 ? 18.349 2.269 13.513 1.00 10.92 72 VAL B O 1
ATOM 2303 N N . VAL B 1 81 ? 16.864 3.500 14.682 1.00 9.65 73 VAL B N 1
ATOM 2304 C CA . VAL B 1 81 ? 17.039 2.783 15.939 1.00 10.17 73 VAL B CA 1
ATOM 2305 C C . VAL B 1 81 ? 15.875 1.820 16.114 1.00 10.40 73 VAL B C 1
ATOM 2306 O O . VAL B 1 81 ? 14.722 2.229 16.009 1.00 11.72 73 VAL B O 1
ATOM 2310 N N . LEU B 1 82 ? 16.181 0.551 16.362 1.00 10.40 74 LEU B N 1
ATOM 2311 C CA . LEU B 1 82 ? 15.233 -0.497 16.659 1.00 10.17 74 LEU B CA 1
ATOM 2312 C C . LEU B 1 82 ? 15.426 -0.950 18.095 1.00 10.11 74 LEU B C 1
ATOM 2313 O O . LEU B 1 82 ? 16.528 -0.861 18.638 1.00 10.73 74 LEU B O 1
ATOM 2318 N N . VAL B 1 83 ? 14.371 -1.466 18.707 1.00 10.50 75 VAL B N 1
ATOM 2319 C CA . VAL B 1 83 ? 14.453 -2.059 20.036 1.00 10.99 75 VAL B CA 1
ATOM 2320 C C . VAL B 1 83 ? 13.994 -3.507 19.943 1.00 11.32 75 VAL B C 1
ATOM 2321 O O . VAL B 1 83 ? 13.005 -3.817 19.265 1.00 12.56 75 VAL B O 1
ATOM 2325 N N . GLU B 1 84 ? 14.720 -4.397 20.603 1.00 10.61 76 GLU B N 1
ATOM 2326 C CA . GLU B 1 84 ? 14.434 -5.826 20.591 1.00 11.05 76 GLU B CA 1
ATOM 2327 C C . GLU B 1 84 ? 13.953 -6.248 21.974 1.00 10.85 76 GLU B C 1
ATOM 2328 O O . GLU B 1 84 ? 14.595 -5.950 22.984 1.00 11.37 76 GLU B O 1
ATOM 2334 N N . GLN B 1 85 ? 12.841 -6.983 22.028 1.00 10.72 77 GLN B N 1
ATOM 2335 C CA . GLN B 1 85 ? 12.329 -7.489 23.293 1.00 11.58 77 GLN B CA 1
ATOM 2336 C C . GLN B 1 85 ? 11.401 -8.653 22.998 1.00 10.82 77 GLN B C 1
ATOM 2337 O O . GLN B 1 85 ? 10.859 -8.773 21.897 1.00 10.74 77 GLN B O 1
ATOM 2343 N N . ILE B 1 86 ? 11.213 -9.502 23.993 1.00 10.94 78 ILE B N 1
ATOM 2344 C CA . ILE B 1 86 ? 10.313 -10.643 23.830 1.00 10.92 78 ILE B CA 1
ATOM 2345 C C . ILE B 1 86 ? 8.859 -10.185 23.820 1.00 11.56 78 ILE B C 1
ATOM 2346 O O . ILE B 1 86 ? 8.441 -9.325 24.596 1.00 12.33 78 ILE B O 1
ATOM 2351 N N . ARG B 1 87 ? 8.086 -10.781 22.923 1.00 11.02 79 ARG B N 1
ATOM 2352 C CA . ARG B 1 87 ? 6.625 -10.609 22.823 1.00 11.16 79 ARG B CA 1
ATOM 2353 C C . ARG B 1 87 ? 6.060 -12.015 22.765 1.00 11.52 79 ARG B C 1
ATOM 2354 O O . ARG B 1 87 ? 6.021 -12.611 21.679 1.00 12.21 79 ARG B O 1
ATOM 2362 N N . ILE B 1 88 ? 5.669 -12.573 23.912 1.00 11.83 80 ILE B N 1
ATOM 2363 C CA . ILE B 1 88 ? 5.314 -13.987 23.944 1.00 12.31 80 ILE B CA 1
ATOM 2364 C C . ILE B 1 88 ? 4.136 -14.304 23.013 1.00 12.10 80 ILE B C 1
ATOM 2365 O O . ILE B 1 88 ? 4.035 -15.420 22.503 1.00 12.40 80 ILE B O 1
ATOM 2370 N N . ALA B 1 89 ? 3.254 -13.335 22.741 1.00 11.37 81 ALA B N 1
ATOM 2371 C CA . ALA B 1 89 ? 2.132 -13.577 21.829 1.00 11.33 81 ALA B CA 1
ATOM 2372 C C . ALA B 1 89 ? 2.591 -13.930 20.425 1.00 11.07 81 ALA B C 1
ATOM 2373 O O . ALA B 1 89 ? 1.846 -14.570 19.693 1.00 11.83 81 ALA B O 1
ATOM 2375 N N . ALA B 1 90 ? 3.801 -13.536 20.041 1.00 11.08 82 ALA B N 1
ATOM 2376 C CA . ALA B 1 90 ? 4.328 -13.887 18.730 1.00 11.16 82 ALA B CA 1
ATOM 2377 C C . ALA B 1 90 ? 4.741 -15.340 18.619 1.00 11.76 82 ALA B C 1
ATOM 2378 O O . ALA B 1 90 ? 4.999 -15.800 17.507 1.00 12.68 82 ALA B O 1
ATOM 2380 N N . TYR B 1 91 ? 4.856 -16.048 19.745 1.00 12.09 83 TYR B N 1
ATOM 2381 C CA . TYR B 1 91 ? 5.520 -17.347 19.764 1.00 12.98 83 TYR B CA 1
ATOM 2382 C C . TYR B 1 91 ? 4.953 -18.321 18.745 1.00 13.14 83 TYR B C 1
ATOM 2383 O O . TYR B 1 91 ? 5.713 -18.980 18.036 1.00 14.16 83 TYR B O 1
ATOM 2392 N N . ASP B 1 92 ? 3.620 -18.472 18.686 1.00 13.53 84 ASP B N 1
ATOM 2393 C CA . ASP B 1 92 ? 3.050 -19.588 17.934 1.00 14.69 84 ASP B CA 1
ATOM 2394 C C . ASP B 1 92 ? 3.209 -19.454 16.423 1.00 14.36 84 ASP B C 1
ATOM 2395 O O . ASP B 1 92 ? 3.092 -20.465 15.708 1.00 16.48 84 ASP B O 1
ATOM 2400 N N . THR B 1 93 ? 3.472 -18.246 15.914 1.00 13.24 85 THR B N 1
ATOM 2401 C CA . THR B 1 93 ? 3.500 -18.024 14.479 1.00 13.08 85 THR B CA 1
ATOM 2402 C C . THR B 1 93 ? 4.820 -17.463 13.983 1.00 13.89 85 THR B C 1
ATOM 2403 O O . THR B 1 93 ? 4.904 -17.093 12.816 1.00 14.44 85 THR B O 1
ATOM 2407 N N . SER B 1 94 ? 5.832 -17.375 14.833 1.00 14.36 86 SER B N 1
ATOM 2408 C CA . SER B 1 94 ? 7.072 -16.687 14.515 1.00 15.21 86 SER B CA 1
ATOM 2409 C C . SER B 1 94 ? 8.229 -17.612 14.832 1.00 17.56 86 SER B C 1
ATOM 2410 O O . SER B 1 94 ? 8.135 -18.494 15.684 1.00 18.09 86 SER B O 1
ATOM 2413 N N . GLU B 1 95 ? 9.353 -17.368 14.182 1.00 19.88 87 GLU B N 1
ATOM 2414 C CA . GLU B 1 95 ? 10.513 -18.201 14.475 1.00 23.14 87 GLU B CA 1
ATOM 2415 C C . GLU B 1 95 ? 11.049 -17.935 15.872 1.00 20.25 87 GLU B C 1
ATOM 2416 O O . GLU B 1 95 ? 11.553 -18.850 16.525 1.00 21.18 87 GLU B O 1
ATOM 2422 N N . SER B 1 96 ? 10.941 -16.706 16.354 1.00 17.23 88 SER B N 1
ATOM 2423 C CA . SER B 1 96 ? 11.333 -16.369 17.708 1.00 14.79 88 SER B CA 1
ATOM 2424 C C . SER B 1 96 ? 10.354 -15.346 18.240 1.00 12.87 88 SER B C 1
ATOM 2425 O O . SER B 1 96 ? 9.894 -14.473 17.491 1.00 13.75 88 SER B O 1
ATOM 2428 N N . PRO B 1 97 ? 10.066 -15.382 19.546 1.00 12.46 89 PRO B N 1
ATOM 2429 C CA . PRO B 1 97 ? 9.208 -14.347 20.123 1.00 12.07 89 PRO B CA 1
ATOM 2430 C C . PRO B 1 97 ? 9.943 -13.046 20.382 1.00 11.26 89 PRO B C 1
ATOM 2431 O O . PRO B 1 97 ? 9.281 -12.073 20.727 1.00 11.55 89 PRO B O 1
ATOM 2435 N N . TRP B 1 98 ? 11.272 -12.987 20.259 1.00 11.15 90 TRP B N 1
ATOM 2436 C CA . TRP B 1 98 ? 11.968 -11.702 20.325 1.00 10.75 90 TRP B CA 1
ATOM 2437 C C . TRP B 1 98 ? 11.765 -10.982 19.006 1.00 11.18 90 TRP B C 1
ATOM 2438 O O . TRP B 1 98 ? 12.121 -11.514 17.946 1.00 12.48 90 TRP B O 1
ATOM 2449 N N . LEU B 1 99 ? 11.232 -9.781 19.081 1.00 9.97 91 LEU B N 1
ATOM 2450 C CA . LEU B 1 99 ? 10.936 -8.957 17.915 1.00 9.98 91 LEU B CA 1
ATOM 2451 C C . LEU B 1 99 ? 11.757 -7.668 17.899 1.00 9.94 91 LEU B C 1
ATOM 2452 O O . LEU B 1 99 ? 12.098 -7.120 18.946 1.00 10.77 91 LEU B O 1
ATOM 2457 N N . LEU B 1 100 ? 11.993 -7.167 16.674 1.00 10.14 92 LEU B N 1
ATOM 2458 C CA . LEU B 1 100 ? 12.597 -5.862 16.411 1.00 10.01 92 LEU B CA 1
ATOM 2459 C C . LEU B 1 100 ? 11.485 -4.862 16.138 1.00 10.55 92 LEU B C 1
ATOM 2460 O O . LEU B 1 100 ? 10.683 -5.073 15.225 1.00 10.79 92 LEU B O 1
ATOM 2465 N N . GLU B 1 101 ? 11.437 -3.798 16.936 1.00 10.35 93 GLU B N 1
ATOM 2466 C CA . GLU B 1 101 ? 10.276 -2.925 17.011 1.00 10.60 93 GLU B CA 1
ATOM 2467 C C . GLU B 1 101 ? 10.667 -1.451 17.074 1.00 9.81 93 GLU B C 1
ATOM 2468 O O . GLU B 1 101 ? 11.798 -1.083 17.336 1.00 10.85 93 GLU B O 1
ATOM 2474 N N . MET B 1 102 ? 9.655 -0.615 16.906 1.00 10.75 94 MET B N 1
ATOM 2475 C CA A MET B 1 102 ? 9.681 0.800 17.243 0.70 10.32 94 MET B CA 1
ATOM 2476 C CA B MET B 1 102 ? 9.769 0.786 17.248 0.30 11.62 94 MET B CA 1
ATOM 2477 C C . MET B 1 102 ? 9.530 0.980 18.743 1.00 11.28 94 MET B C 1
ATOM 2478 O O . MET B 1 102 ? 8.842 0.197 19.417 1.00 14.85 94 MET B O 1
ATOM 2487 N N . VAL B 1 103 ? 10.091 2.060 19.267 1.00 10.84 95 VAL B N 1
ATOM 2488 C CA . VAL B 1 103 ? 9.785 2.495 20.626 1.00 11.37 95 VAL B CA 1
ATOM 2489 C C . VAL B 1 103 ? 8.276 2.713 20.734 1.00 10.55 95 VAL B C 1
ATOM 2490 O O . VAL B 1 103 ? 7.661 3.285 19.829 1.00 10.79 95 VAL B O 1
ATOM 2494 N N . ALA B 1 104 ? 7.663 2.273 21.832 1.00 11.09 96 ALA B N 1
ATOM 2495 C CA . ALA B 1 104 ? 6.219 2.406 21.945 1.00 11.08 96 ALA B CA 1
ATOM 2496 C C . ALA B 1 104 ? 5.777 2.230 23.390 1.00 11.54 96 ALA B C 1
ATOM 2497 O O . ALA B 1 104 ? 6.441 1.553 24.173 1.00 13.88 96 ALA B O 1
ATOM 2499 N N . GLY B 1 105 ? 4.624 2.807 23.711 1.00 12.01 97 GLY B N 1
ATOM 2500 C CA . GLY B 1 105 ? 4.017 2.559 25.009 1.00 12.88 97 GLY B CA 1
ATOM 2501 C C . GLY B 1 105 ? 2.596 3.075 25.067 1.00 12.33 97 GLY B C 1
ATOM 2502 O O . GLY B 1 105 ? 2.105 3.766 24.168 1.00 12.30 97 GLY B O 1
ATOM 2503 N N . MET B 1 106 ? 1.930 2.743 26.156 1.00 13.26 98 MET B N 1
ATOM 2504 C CA . MET B 1 106 ? 0.530 3.090 26.310 1.00 14.72 98 MET B CA 1
ATOM 2505 C C . MET B 1 106 ? 0.360 4.559 26.677 1.00 13.19 98 MET B C 1
ATOM 2506 O O . MET B 1 106 ? 1.155 5.136 27.416 1.00 14.29 98 MET B O 1
ATOM 2511 N N . ILE B 1 107 ? -0.711 5.161 26.183 1.00 12.61 99 ILE B N 1
ATOM 2512 C CA . ILE B 1 107 ? -1.057 6.542 26.498 1.00 13.49 99 ILE B CA 1
ATOM 2513 C C . ILE B 1 107 ? -1.997 6.534 27.701 1.00 16.03 99 ILE B C 1
ATOM 2514 O O . ILE B 1 107 ? -3.106 6.030 27.628 1.00 17.60 99 ILE B O 1
ATOM 2519 N N . GLU B 1 108 ? -1.541 7.086 28.811 1.00 17.82 100 GLU B N 1
ATOM 2520 C CA . GLU B 1 108 ? -2.356 7.173 30.012 1.00 22.43 100 GLU B CA 1
ATOM 2521 C C . GLU B 1 108 ? -3.259 8.396 29.953 1.00 22.73 100 GLU B C 1
ATOM 2522 O O . GLU B 1 108 ? -3.033 9.326 29.180 1.00 21.73 100 GLU B O 1
ATOM 2528 N N . ALA B 1 109 ? -4.254 8.409 30.835 1.00 25.52 101 ALA B N 1
ATOM 2529 C CA . ALA B 1 109 ? -5.252 9.467 30.859 1.00 27.54 101 ALA B CA 1
ATOM 2530 C C . ALA B 1 109 ? -4.600 10.836 30.887 1.00 28.28 101 ALA B C 1
ATOM 2531 O O . ALA B 1 109 ? -3.713 11.107 31.705 1.00 29.02 101 ALA B O 1
ATOM 2533 N N . GLY B 1 110 ? -5.010 11.683 29.942 1.00 27.68 102 GLY B N 1
ATOM 2534 C CA . GLY B 1 110 ? -4.576 13.059 29.888 1.00 27.03 102 GLY B CA 1
ATOM 2535 C C . GLY B 1 110 ? -3.254 13.306 29.186 1.00 25.75 102 GLY B C 1
ATOM 2536 O O . GLY B 1 110 ? -2.923 14.472 28.953 1.00 27.28 102 GLY B O 1
ATOM 2537 N N . GLU B 1 111 ? -2.510 12.263 28.796 1.00 23.25 103 GLU B N 1
ATOM 2538 C CA . GLU B 1 111 ? -1.183 12.405 28.218 1.00 21.17 103 GLU B CA 1
ATOM 2539 C C . GLU B 1 111 ? -1.286 12.666 26.732 1.00 19.08 103 GLU B C 1
ATOM 2540 O O . GLU B 1 111 ? -2.244 12.269 26.074 1.00 20.70 103 GLU B O 1
ATOM 2546 N N . THR B 1 112 ? -0.246 13.277 26.181 1.00 16.53 104 THR B N 1
ATOM 2547 C CA . THR B 1 112 ? -0.171 13.438 24.746 1.00 15.41 104 THR B CA 1
ATOM 2548 C C . THR B 1 112 ? 0.666 12.304 24.147 1.00 14.74 104 THR B C 1
ATOM 2549 O O . THR B 1 112 ? 1.472 11.652 24.813 1.00 14.62 104 THR B O 1
ATOM 2553 N N . VAL B 1 113 ? 0.494 12.096 22.847 1.00 14.70 105 VAL B N 1
ATOM 2554 C CA . VAL B 1 113 ? 1.307 11.126 22.121 1.00 14.37 105 VAL B CA 1
ATOM 2555 C C . VAL B 1 113 ? 2.790 11.441 22.278 1.00 13.64 105 VAL B C 1
ATOM 2556 O O . VAL B 1 113 ? 3.608 10.547 22.489 1.00 13.80 105 VAL B O 1
ATOM 2560 N N . GLU B 1 114 ? 3.152 12.726 22.185 1.00 14.35 106 GLU B N 1
ATOM 2561 C CA . GLU B 1 114 ? 4.547 13.142 22.316 1.00 15.98 106 GLU B CA 1
ATOM 2562 C C . GLU B 1 114 ? 5.097 12.877 23.704 1.00 15.63 106 GLU B C 1
ATOM 2563 O O . GLU B 1 114 ? 6.259 12.482 23.839 1.00 15.21 106 GLU B O 1
ATOM 2569 N N . ASP B 1 115 ? 4.321 13.163 24.764 1.00 15.18 107 ASP B N 1
ATOM 2570 C CA . ASP B 1 115 ? 4.779 12.850 26.115 1.00 15.94 107 ASP B CA 1
ATOM 2571 C C . ASP B 1 115 ? 5.224 11.406 26.175 1.00 13.61 107 ASP B C 1
ATOM 2572 O O . ASP B 1 115 ? 6.266 11.067 26.737 1.00 13.73 107 ASP B O 1
ATOM 2577 N N . VAL B 1 116 ? 4.369 10.527 25.675 1.00 12.71 108 VAL B N 1
ATOM 2578 C CA . VAL B 1 116 ? 4.630 9.105 25.789 1.00 12.73 108 VAL B CA 1
ATOM 2579 C C . VAL B 1 116 ? 5.818 8.717 24.929 1.00 12.11 108 VAL B C 1
ATOM 2580 O O . VAL B 1 116 ? 6.708 7.975 25.360 1.00 12.53 108 VAL B O 1
ATOM 2584 N N . ALA B 1 117 ? 5.851 9.198 23.696 1.00 12.10 109 ALA B N 1
ATOM 2585 C CA . ALA B 1 117 ? 6.959 8.874 22.815 1.00 12.82 109 ALA B CA 1
ATOM 2586 C C . ALA B 1 117 ? 8.293 9.292 23.417 1.00 12.56 109 ALA B C 1
ATOM 2587 O O . ALA B 1 117 ? 9.277 8.540 23.341 1.00 13.13 109 ALA B O 1
ATOM 2589 N N . ARG B 1 118 ? 8.353 10.482 24.015 1.00 13.04 110 ARG B N 1
ATOM 2590 C CA . ARG B 1 118 ? 9.619 10.942 24.590 1.00 13.88 110 ARG B CA 1
ATOM 2591 C C . ARG B 1 118 ? 10.003 10.139 25.829 1.00 13.62 110 ARG B C 1
ATOM 2592 O O . ARG B 1 118 ? 11.178 9.798 26.029 1.00 14.23 110 ARG B O 1
ATOM 2600 N N . ARG B 1 119 ? 9.029 9.824 26.676 1.00 13.66 111 ARG B N 1
ATOM 2601 C CA . ARG B 1 119 ? 9.328 9.036 27.869 1.00 13.77 111 ARG B CA 1
ATOM 2602 C C . ARG B 1 119 ? 9.813 7.649 27.479 1.00 13.53 111 ARG B C 1
ATOM 2603 O O . ARG B 1 119 ? 10.813 7.158 28.006 1.00 13.99 111 ARG B O 1
ATOM 2611 N N . GLU B 1 120 ? 9.147 7.015 26.520 1.00 12.48 112 GLU B N 1
ATOM 2612 C CA . GLU B 1 120 ? 9.528 5.674 26.080 1.00 12.45 112 GLU B CA 1
ATOM 2613 C C . GLU B 1 120 ? 10.870 5.686 25.343 1.00 11.97 112 GLU B C 1
ATOM 2614 O O . GLU B 1 120 ? 11.668 4.751 25.491 1.00 12.70 112 GLU B O 1
ATOM 2620 N N . ALA B 1 121 ? 11.152 6.727 24.564 1.00 11.50 113 ALA B N 1
ATOM 2621 C CA . ALA B 1 121 ? 12.448 6.770 23.897 1.00 12.04 113 ALA B CA 1
ATOM 2622 C C . ALA B 1 121 ? 13.569 6.741 24.932 1.00 12.86 113 ALA B C 1
ATOM 2623 O O . ALA B 1 121 ? 14.594 6.103 24.710 1.00 13.31 113 ALA B O 1
ATOM 2625 N N . LEU B 1 122 ? 13.390 7.437 26.061 1.00 13.54 114 LEU B N 1
ATOM 2626 C CA A LEU B 1 122 ? 14.409 7.424 27.106 0.56 14.74 114 LEU B CA 1
ATOM 2627 C CA B LEU B 1 122 ? 14.399 7.429 27.121 0.44 14.37 114 LEU B CA 1
ATOM 2628 C C . LEU B 1 122 ? 14.434 6.087 27.840 1.00 14.56 114 LEU B C 1
ATOM 2629 O O . LEU B 1 122 ? 15.504 5.501 28.039 1.00 15.20 114 LEU B O 1
ATOM 2638 N N . GLU B 1 123 ? 13.263 5.557 28.205 1.00 13.56 115 GLU B N 1
ATOM 2639 C CA . GLU B 1 123 ? 13.188 4.335 29.025 1.00 14.85 115 GLU B CA 1
ATOM 2640 C C . GLU B 1 123 ? 13.580 3.088 28.237 1.00 14.59 115 GLU B C 1
ATOM 2641 O O . GLU B 1 123 ? 14.159 2.150 28.807 1.00 15.32 115 GLU B O 1
ATOM 2647 N N . GLU B 1 124 ? 13.238 3.039 26.948 1.00 13.30 116 GLU B N 1
ATOM 2648 C CA . GLU B 1 124 ? 13.451 1.854 26.130 1.00 13.12 116 GLU B CA 1
ATOM 2649 C C . GLU B 1 124 ? 14.729 1.914 25.316 1.00 13.29 116 GLU B C 1
ATOM 2650 O O . GLU B 1 124 ? 15.251 0.856 24.947 1.00 13.71 116 GLU B O 1
ATOM 2656 N N . ALA B 1 125 ? 15.249 3.103 25.030 1.00 13.30 117 ALA B N 1
ATOM 2657 C CA . ALA B 1 125 ? 16.391 3.197 24.132 1.00 13.34 117 ALA B CA 1
ATOM 2658 C C . ALA B 1 125 ? 17.442 4.187 24.599 1.00 13.26 117 ALA B C 1
ATOM 2659 O O . ALA B 1 125 ? 18.459 4.344 23.923 1.00 13.51 117 ALA B O 1
ATOM 2661 N N . GLY B 1 126 ? 17.261 4.836 25.751 1.00 13.47 118 GLY B N 1
ATOM 2662 C CA . GLY B 1 126 ? 18.254 5.779 26.221 1.00 14.34 118 GLY B CA 1
ATOM 2663 C C . GLY B 1 126 ? 18.369 7.014 25.378 1.00 14.08 118 GLY B C 1
ATOM 2664 O O . GLY B 1 126 ? 19.414 7.679 25.429 1.00 15.11 118 GLY B O 1
ATOM 2665 N N . LEU B 1 127 ? 17.315 7.375 24.637 1.00 13.08 119 LEU B N 1
ATOM 2666 C CA . LEU B 1 127 ? 17.406 8.408 23.620 1.00 13.14 119 LEU B CA 1
ATOM 2667 C C . LEU B 1 127 ? 16.693 9.693 23.991 1.00 13.85 119 LEU B C 1
ATOM 2668 O O . LEU B 1 127 ? 15.538 9.669 24.403 1.00 15.51 119 LEU B O 1
ATOM 2673 N N . GLU B 1 128 ? 17.365 10.806 23.741 1.00 13.52 120 GLU B N 1
ATOM 2674 C CA . GLU B 1 128 ? 16.729 12.107 23.633 1.00 13.60 120 GLU B CA 1
ATOM 2675 C C . GLU B 1 128 ? 16.187 12.262 22.221 1.00 13.07 120 GLU B C 1
ATOM 2676 O O . GLU B 1 128 ? 16.700 11.658 21.266 1.00 14.83 120 GLU B O 1
ATOM 2682 N N . VAL B 1 129 ? 15.120 13.034 22.094 1.00 12.58 121 VAL B N 1
ATOM 2683 C CA . VAL B 1 129 ? 14.454 13.244 20.817 1.00 12.22 121 VAL B CA 1
ATOM 2684 C C . VAL B 1 129 ? 14.427 14.739 20.515 1.00 11.80 121 VAL B C 1
ATOM 2685 O O . VAL B 1 129 ? 14.161 15.567 21.400 1.00 12.65 121 VAL B O 1
ATOM 2689 N N . GLY B 1 130 ? 14.717 15.087 19.267 1.00 11.99 122 GLY B N 1
ATOM 2690 C CA . GLY B 1 130 ? 14.654 16.453 18.807 1.00 12.14 122 GLY B CA 1
ATOM 2691 C C . GLY B 1 130 ? 13.286 16.798 18.250 1.00 11.16 122 GLY B C 1
ATOM 2692 O O . GLY B 1 130 ? 12.274 16.732 18.949 1.00 12.45 122 GLY B O 1
ATOM 2693 N N . ARG B 1 131 ? 13.251 17.203 16.988 1.00 10.63 123 ARG B N 1
ATOM 2694 C CA . ARG B 1 131 ? 11.996 17.481 16.314 1.00 11.24 123 ARG B CA 1
ATOM 2695 C C . ARG B 1 131 ? 11.182 16.205 16.146 1.00 11.53 123 ARG B C 1
ATOM 2696 O O . ARG B 1 131 ? 11.709 15.093 16.146 1.00 11.55 123 ARG B O 1
ATOM 2704 N N . THR B 1 132 ? 9.868 16.379 16.015 1.00 12.01 124 THR B N 1
ATOM 2705 C CA . THR B 1 132 ? 8.957 15.267 15.786 1.00 12.33 124 THR B CA 1
ATOM 2706 C C . THR B 1 132 ? 7.916 15.696 14.782 1.00 12.95 124 THR B C 1
ATOM 2707 O O . THR B 1 132 ? 7.503 16.859 14.769 1.00 14.67 124 THR B O 1
ATOM 2711 N N . LYS B 1 133 ? 7.439 14.724 13.992 1.00 13.04 125 LYS B N 1
ATOM 2712 C CA . LYS B 1 133 ? 6.371 14.897 13.016 1.00 15.27 125 LYS B CA 1
ATOM 2713 C C . LYS B 1 133 ? 5.467 13.674 13.081 1.00 12.84 125 LYS B C 1
ATOM 2714 O O . LYS B 1 133 ? 5.957 12.562 13.242 1.00 11.75 125 LYS B O 1
ATOM 2720 N N . PRO B 1 134 ? 4.159 13.821 12.901 1.00 12.88 126 PRO B N 1
ATOM 2721 C CA . PRO B 1 134 ? 3.301 12.629 12.786 1.00 12.45 126 PRO B CA 1
ATOM 2722 C C . PRO B 1 134 ? 3.631 11.804 11.548 1.00 12.07 126 PRO B C 1
ATOM 2723 O O . PRO B 1 134 ? 3.966 12.329 10.485 1.00 14.24 126 PRO B O 1
ATOM 2727 N N . ILE B 1 135 ? 3.464 10.509 11.674 1.00 10.70 127 ILE B N 1
ATOM 2728 C CA . ILE B 1 135 ? 3.430 9.582 10.544 1.00 11.04 127 ILE B CA 1
ATOM 2729 C C . ILE B 1 135 ? 1.959 9.321 10.211 1.00 11.30 127 ILE B C 1
ATOM 2730 O O . ILE B 1 135 ? 1.406 9.992 9.344 1.00 12.12 127 ILE B O 1
ATOM 2735 N N . LEU B 1 136 ? 1.317 8.462 10.973 1.00 10.88 128 LEU B N 1
ATOM 2736 C CA A LEU B 1 136 ? -0.043 7.958 10.733 0.64 10.48 128 LEU B CA 1
ATOM 2737 C CA B LEU B 1 136 ? -0.118 8.266 10.864 0.36 11.66 128 LEU B CA 1
ATOM 2738 C C . LEU B 1 136 ? -0.567 7.502 12.097 1.00 10.98 128 LEU B C 1
ATOM 2739 O O . LEU B 1 136 ? 0.229 7.053 12.924 1.00 11.26 128 LEU B O 1
ATOM 2748 N N . SER B 1 137 ? -1.890 7.466 12.260 1.00 11.02 129 SER B N 1
ATOM 2749 C CA . SER B 1 137 ? -2.543 6.819 13.394 1.00 10.53 129 SER B CA 1
ATOM 2750 C C . SER B 1 137 ? -3.470 5.752 12.850 1.00 10.39 129 SER B C 1
ATOM 2751 O O . SER B 1 137 ? -4.237 6.029 11.938 1.00 12.23 129 SER B O 1
ATOM 2754 N N . TYR B 1 138 ? -3.354 4.524 13.368 1.00 10.27 130 TYR B N 1
ATOM 2755 C CA . TYR B 1 138 ? -4.061 3.401 12.781 1.00 9.91 130 TYR B CA 1
ATOM 2756 C C . TYR B 1 138 ? -4.689 2.515 13.832 1.00 9.50 130 TYR B C 1
ATOM 2757 O O . TYR B 1 138 ? -4.250 2.455 14.982 1.00 9.77 130 TYR B O 1
ATOM 2766 N N . LEU B 1 139 ? -5.731 1.806 13.402 1.00 9.26 131 LEU B N 1
ATOM 2767 C CA . LEU B 1 139 ? -6.378 0.757 14.193 1.00 9.25 131 LEU B CA 1
ATOM 2768 C C . LEU B 1 139 ? -5.658 -0.562 13.922 1.00 8.98 131 LEU B C 1
ATOM 2769 O O . LEU B 1 139 ? -5.559 -1.012 12.762 1.00 9.50 131 LEU B O 1
ATOM 2774 N N . ALA B 1 140 ? -5.146 -1.179 14.968 1.00 9.39 132 ALA B N 1
ATOM 2775 C CA . ALA B 1 140 ? -4.370 -2.395 14.812 1.00 9.54 132 ALA B CA 1
ATOM 2776 C C . ALA B 1 140 ? -5.127 -3.524 14.142 1.00 9.47 132 ALA B C 1
ATOM 2777 O O . ALA B 1 140 ? -4.556 -4.244 13.319 1.00 9.85 132 ALA B O 1
ATOM 2779 N N . SER B 1 141 ? -6.375 -3.759 14.522 1.00 9.01 133 SER B N 1
ATOM 2780 C CA . SER B 1 141 ? -7.136 -4.909 14.027 1.00 8.92 133 SER B CA 1
ATOM 2781 C C . SER B 1 141 ? -8.584 -4.698 14.416 1.00 9.57 133 SER B C 1
ATOM 2782 O O . SER B 1 141 ? -9.070 -5.326 15.389 1.00 9.66 133 SER B O 1
ATOM 2785 N N . PRO B 1 142 ? -9.299 -3.824 13.714 1.00 9.20 134 PRO B N 1
ATOM 2786 C CA . PRO B 1 142 ? -10.571 -3.323 14.248 1.00 10.23 134 PRO B CA 1
ATOM 2787 C C . PRO B 1 142 ? -11.743 -4.279 14.179 1.00 10.03 134 PRO B C 1
ATOM 2788 O O . PRO B 1 142 ? -12.807 -3.918 14.685 1.00 11.28 134 PRO B O 1
ATOM 2792 N N . GLY B 1 143 ? -11.598 -5.479 13.615 1.00 10.08 135 GLY B N 1
ATOM 2793 C CA . GLY B 1 143 ? -12.626 -6.489 13.752 1.00 11.20 135 GLY B CA 1
ATOM 2794 C C . GLY B 1 143 ? -12.688 -7.086 15.135 1.00 11.16 135 GLY B C 1
ATOM 2795 O O . GLY B 1 143 ? -13.662 -7.747 15.442 1.00 13.33 135 GLY B O 1
ATOM 2796 N N . GLY B 1 144 ? -11.646 -6.939 15.946 1.00 10.02 136 GLY B N 1
ATOM 2797 C CA . GLY B 1 144 ? -11.640 -7.533 17.270 1.00 10.84 136 GLY B CA 1
ATOM 2798 C C . GLY B 1 144 ? -11.083 -6.703 18.404 1.00 9.61 136 GLY B C 1
ATOM 2799 O O . GLY B 1 144 ? -11.268 -7.114 19.550 1.00 10.55 136 GLY B O 1
ATOM 2800 N N . THR B 1 145 ? -10.389 -5.605 18.141 1.00 9.52 137 THR B N 1
ATOM 2801 C CA . THR B 1 145 ? -9.825 -4.779 19.199 1.00 9.60 137 THR B CA 1
ATOM 2802 C C . THR B 1 145 ? -10.057 -3.316 18.860 1.00 9.44 137 THR B C 1
ATOM 2803 O O . THR B 1 145 ? -10.014 -2.925 17.697 1.00 8.87 137 THR B O 1
ATOM 2807 N N . SER B 1 146 ? -10.244 -2.485 19.889 1.00 9.26 138 SER B N 1
ATOM 2808 C CA . SER B 1 146 ? -10.367 -1.045 19.705 1.00 9.79 138 SER B CA 1
ATOM 2809 C C . SER B 1 146 ? -9.014 -0.351 19.553 1.00 9.24 138 SER B C 1
ATOM 2810 O O . SER B 1 146 ? -8.994 0.849 19.287 1.00 9.72 138 SER B O 1
ATOM 2813 N N . GLU B 1 147 ? -7.904 -1.064 19.719 1.00 8.77 139 GLU B N 1
ATOM 2814 C CA . GLU B 1 147 ? -6.630 -0.384 19.870 1.00 9.30 139 GLU B CA 1
ATOM 2815 C C . GLU B 1 147 ? -6.285 0.486 18.676 1.00 9.71 139 GLU B C 1
ATOM 2816 O O . GLU B 1 147 ? -6.225 0.000 17.532 1.00 9.38 139 GLU B O 1
ATOM 2822 N N . ARG B 1 148 ? -5.923 1.729 18.992 1.00 9.62 140 ARG B N 1
ATOM 2823 C CA . ARG B 1 148 ? -5.349 2.681 18.049 1.00 9.69 140 ARG B CA 1
ATOM 2824 C C . ARG B 1 148 ? -3.924 2.981 18.466 1.00 10.58 140 ARG B C 1
ATOM 2825 O O . ARG B 1 148 ? -3.646 3.080 19.662 1.00 11.13 140 ARG B O 1
ATOM 2833 N N . LEU B 1 149 ? -3.048 3.117 17.480 1.00 10.17 141 LEU B N 1
ATOM 2834 C CA . LEU B 1 149 ? -1.649 3.439 17.689 1.00 10.68 141 LEU B CA 1
ATOM 2835 C C . LEU B 1 149 ? -1.325 4.665 16.862 1.00 11.28 141 LEU B C 1
ATOM 2836 O O . LEU B 1 149 ? -1.613 4.694 15.663 1.00 13.30 141 LEU B O 1
ATOM 2841 N N . SER B 1 150 ? -0.690 5.664 17.461 1.00 9.75 142 SER B N 1
ATOM 2842 C CA . SER B 1 150 ? -0.360 6.915 16.794 1.00 9.69 142 SER B CA 1
ATOM 2843 C C . SER B 1 150 ? 1.151 6.982 16.680 1.00 9.59 142 SER B C 1
ATOM 2844 O O . SER B 1 150 ? 1.854 6.979 17.700 1.00 10.20 142 SER B O 1
ATOM 2847 N N . ILE B 1 151 ? 1.641 6.990 15.449 1.00 9.60 143 ILE B N 1
ATOM 2848 C CA . ILE B 1 151 ? 3.072 6.940 15.157 1.00 9.42 143 ILE B CA 1
ATOM 2849 C C . ILE B 1 151 ? 3.583 8.342 14.875 1.00 9.62 143 ILE B C 1
ATOM 2850 O O . ILE B 1 151 ? 2.995 9.071 14.052 1.00 10.20 143 ILE B O 1
ATOM 2855 N N . LEU B 1 152 ? 4.721 8.678 15.486 1.00 9.44 144 LEU B N 1
ATOM 2856 C CA . LEU B 1 152 ? 5.534 9.856 15.178 1.00 9.98 144 LEU B CA 1
ATOM 2857 C C . LEU B 1 152 ? 6.886 9.412 14.652 1.00 9.36 144 LEU B C 1
ATOM 2858 O O . LEU B 1 152 ? 7.379 8.350 15.039 1.00 10.21 144 LEU B O 1
ATOM 2863 N N . VAL B 1 153 ? 7.523 10.242 13.824 1.00 9.27 145 VAL B N 1
ATOM 2864 C CA . VAL B 1 153 ? 8.959 10.128 13.594 1.00 9.37 145 VAL B CA 1
ATOM 2865 C C . VAL B 1 153 ? 9.640 11.165 14.456 1.00 10.20 145 VAL B C 1
ATOM 2866 O O . VAL B 1 153 ? 9.190 12.308 14.576 1.00 10.33 145 VAL B O 1
ATOM 2870 N N . GLY B 1 154 ? 10.718 10.720 15.102 1.00 9.61 146 GLY B N 1
ATOM 2871 C CA . GLY B 1 154 ? 11.467 11.588 15.995 1.00 10.46 146 GLY B CA 1
ATOM 2872 C C . GLY B 1 154 ? 12.922 11.655 15.583 1.00 10.42 146 GLY B C 1
ATOM 2873 O O . GLY B 1 154 ? 13.548 10.627 15.334 1.00 11.13 146 GLY B O 1
ATOM 2874 N N . GLU B 1 155 ? 13.462 12.866 15.576 1.00 10.25 147 GLU B N 1
ATOM 2875 C CA . GLU B 1 155 ? 14.855 13.117 15.226 1.00 10.50 147 GLU B CA 1
ATOM 2876 C C . GLU B 1 155 ? 15.773 12.690 16.362 1.00 10.92 147 GLU B C 1
ATOM 2877 O O . GLU B 1 155 ? 15.632 13.163 17.482 1.00 12.04 147 GLU B O 1
ATOM 2883 N N . VAL B 1 156 ? 16.702 11.790 16.078 1.00 10.43 148 VAL B N 1
ATOM 2884 C CA . VAL B 1 156 ? 17.639 11.312 17.079 1.00 10.97 148 VAL B CA 1
ATOM 2885 C C . VAL B 1 156 ? 19.056 11.327 16.531 1.00 11.55 148 VAL B C 1
ATOM 2886 O O . VAL B 1 156 ? 19.286 11.375 15.330 1.00 11.74 148 VAL B O 1
ATOM 2890 N N . ASP B 1 157 ? 20.010 11.284 17.443 1.00 11.95 149 ASP B N 1
ATOM 2891 C CA . ASP B 1 157 ? 21.421 11.059 17.129 1.00 12.61 149 ASP B CA 1
ATOM 2892 C C . ASP B 1 157 ? 21.699 9.579 17.388 1.00 12.03 149 ASP B C 1
ATOM 2893 O O . ASP B 1 157 ? 21.780 9.139 18.542 1.00 11.92 149 ASP B O 1
ATOM 2898 N N . ALA B 1 158 ? 21.764 8.785 16.315 1.00 11.62 150 ALA B N 1
ATOM 2899 C CA . ALA B 1 158 ? 21.848 7.341 16.479 1.00 12.15 150 ALA B CA 1
ATOM 2900 C C . ALA B 1 158 ? 23.153 6.906 17.114 1.00 12.82 150 ALA B C 1
ATOM 2901 O O . ALA B 1 158 ? 23.222 5.797 17.638 1.00 12.94 150 ALA B O 1
ATOM 2903 N N . SER B 1 159 ? 24.174 7.757 17.100 1.00 12.69 151 SER B N 1
ATOM 2904 C CA . SER B 1 159 ? 25.405 7.403 17.777 1.00 14.59 151 SER B CA 1
ATOM 2905 C C . SER B 1 159 ? 25.215 7.277 19.283 1.00 13.33 151 SER B C 1
ATOM 2906 O O . SER B 1 159 ? 26.064 6.666 19.937 1.00 14.90 151 SER B O 1
ATOM 2909 N N . THR B 1 160 ? 24.134 7.838 19.834 1.00 12.91 152 THR B N 1
ATOM 2910 C CA . THR B 1 160 ? 23.827 7.787 21.256 1.00 13.33 152 THR B CA 1
ATOM 2911 C C . THR B 1 160 ? 22.918 6.625 21.609 1.00 13.69 152 THR B C 1
ATOM 2912 O O . THR B 1 160 ? 22.609 6.465 22.786 1.00 14.19 152 THR B O 1
ATOM 2916 N N . ALA B 1 161 ? 22.529 5.809 20.625 1.00 12.85 153 ALA B N 1
ATOM 2917 C CA . ALA B 1 161 ? 21.583 4.708 20.775 1.00 13.23 153 ALA B CA 1
ATOM 2918 C C . ALA B 1 161 ? 22.376 3.416 20.914 1.00 13.19 153 ALA B C 1
ATOM 2919 O O . ALA B 1 161 ? 23.016 2.987 19.951 1.00 14.83 153 ALA B O 1
ATOM 2921 N N . LYS B 1 162 ? 22.373 2.810 22.101 1.00 14.01 154 LYS B N 1
ATOM 2922 C CA A LYS B 1 162 ? 23.172 1.613 22.331 0.46 14.53 154 LYS B CA 1
ATOM 2923 C CA B LYS B 1 162 ? 23.163 1.607 22.326 0.54 14.93 154 LYS B CA 1
ATOM 2924 C C . LYS B 1 162 ? 22.790 1.020 23.678 1.00 15.19 154 LYS B C 1
ATOM 2925 O O . LYS B 1 162 ? 22.367 1.735 24.580 1.00 16.36 154 LYS B O 1
ATOM 2936 N N . GLY B 1 163 ? 22.974 -0.282 23.814 1.00 14.83 155 GLY B N 1
ATOM 2937 C CA . GLY B 1 163 ? 22.893 -0.930 25.106 1.00 15.36 155 GLY B CA 1
ATOM 2938 C C . GLY B 1 163 ? 21.542 -1.539 25.426 1.00 14.82 155 GLY B C 1
ATOM 2939 O O . GLY B 1 163 ? 20.654 -1.716 24.582 1.00 14.06 155 GLY B O 1
ATOM 2940 N N . ILE 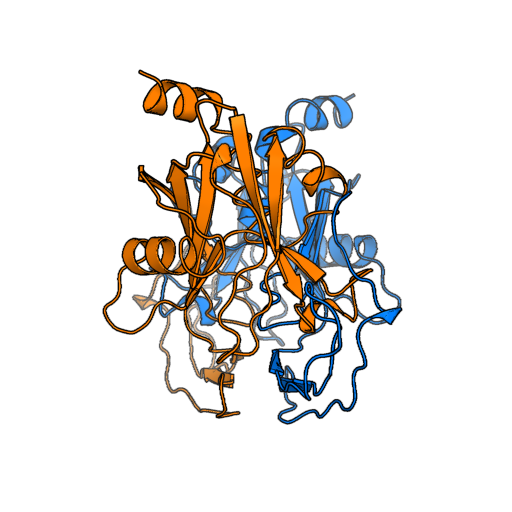B 1 164 ? 21.423 -1.908 26.700 1.00 13.91 156 ILE B N 1
ATOM 2941 C CA . ILE B 1 164 ? 20.273 -2.621 27.248 1.00 14.00 156 ILE B CA 1
ATOM 2942 C C . ILE B 1 164 ? 19.507 -1.666 28.148 1.00 14.22 156 ILE B C 1
ATOM 2943 O O . ILE B 1 164 ? 20.086 -1.025 29.036 1.00 14.56 156 ILE B O 1
ATOM 2948 N N . HIS B 1 165 ? 18.199 -1.598 27.929 1.00 14.16 157 HIS B N 1
ATOM 2949 C CA . HIS B 1 165 ? 17.301 -0.678 28.591 1.00 15.12 157 HIS B CA 1
ATOM 2950 C C . HIS B 1 165 ? 16.047 -1.442 29.007 1.00 16.41 157 HIS B C 1
ATOM 2951 O O . HIS B 1 165 ? 16.053 -2.670 29.150 1.00 16.13 157 HIS B O 1
ATOM 2958 N N . GLY B 1 166 ? 14.970 -0.706 29.258 1.00 19.06 158 GLY B N 1
ATOM 2959 C CA . GLY B 1 166 ? 13.760 -1.279 29.839 1.00 21.36 158 GLY B CA 1
ATOM 2960 C C . GLY B 1 166 ? 13.796 -1.254 31.352 1.00 25.84 158 GLY B C 1
ATOM 2961 O O . GLY B 1 166 ? 14.847 -1.340 31.982 1.00 25.78 158 GLY B O 1
ATOM 2962 N N . LEU B 1 167 ? 12.613 -1.115 31.953 1.00 30.13 159 LEU B N 1
ATOM 2963 C CA . LEU B 1 167 ? 12.487 -1.057 33.411 1.00 35.38 159 LEU B CA 1
ATOM 2964 C C . LEU B 1 167 ? 12.374 -2.479 33.962 1.00 39.57 159 LEU B C 1
ATOM 2965 O O . LEU B 1 167 ? 11.391 -3.178 33.701 1.00 39.58 159 LEU B O 1
ATOM 2967 N N . ALA B 1 168 ? 13.379 -2.909 34.730 1.00 43.43 160 ALA B N 1
ATOM 2968 C CA . ALA B 1 168 ? 13.330 -4.247 35.305 1.00 46.66 160 ALA B CA 1
ATOM 2969 C C . ALA B 1 168 ? 12.206 -4.390 36.323 1.00 48.60 160 ALA B C 1
ATOM 2970 O O . ALA B 1 168 ? 11.745 -5.512 36.560 1.00 49.04 160 ALA B O 1
ATOM 2972 N N . GLU B 1 169 ? 11.747 -3.279 36.912 1.00 49.70 161 GLU B N 1
ATOM 2973 C CA . GLU B 1 169 ? 10.578 -3.321 37.785 1.00 50.37 161 GLU B CA 1
ATOM 2974 C C . GLU B 1 169 ? 9.326 -3.742 37.025 1.00 50.14 161 GLU B C 1
ATOM 2975 O O . GLU B 1 169 ? 8.384 -4.269 37.627 1.00 50.35 161 GLU B O 1
ATOM 2977 N N . GLU B 1 170 ? 9.290 -3.509 35.712 1.00 49.19 162 GLU B N 1
ATOM 2978 C CA . GLU B 1 170 ? 8.188 -3.941 34.864 1.00 48.02 162 GLU B CA 1
ATOM 2979 C C . GLU B 1 170 ? 8.499 -5.231 34.109 1.00 46.41 162 GLU B C 1
ATOM 2980 O O . GLU B 1 170 ? 7.733 -5.613 33.219 1.00 46.57 162 GLU B O 1
ATOM 2982 N N . ASN B 1 171 ? 9.592 -5.916 34.452 1.00 44.74 163 ASN B N 1
ATOM 2983 C CA . ASN B 1 171 ? 10.014 -7.117 33.729 1.00 43.23 163 ASN B CA 1
ATOM 2984 C C . ASN B 1 171 ? 10.203 -6.811 32.246 1.00 38.51 163 ASN B C 1
ATOM 2985 O O . ASN B 1 171 ? 9.768 -7.564 31.372 1.00 39.22 163 ASN B O 1
ATOM 2990 N N . GLU B 1 172 ? 10.824 -5.670 31.970 1.00 32.56 164 GLU B N 1
ATOM 2991 C CA . GLU B 1 172 ? 11.040 -5.166 30.617 1.00 28.35 164 GLU B CA 1
ATOM 2992 C C . GLU B 1 172 ? 12.541 -5.221 30.355 1.00 24.32 164 GLU B C 1
ATOM 2993 O O . GLU B 1 172 ? 13.316 -4.554 31.042 1.00 26.82 164 GLU B O 1
ATOM 2995 N N . ASP B 1 173 ? 12.946 -6.010 29.368 1.00 18.72 165 ASP B N 1
ATOM 2996 C CA . ASP B 1 173 ? 14.351 -6.205 29.020 1.00 16.09 165 ASP B CA 1
ATOM 2997 C C . ASP B 1 173 ? 14.470 -5.910 27.526 1.00 14.36 165 ASP B C 1
ATOM 2998 O O . ASP B 1 173 ? 13.887 -6.621 26.698 1.00 14.56 165 ASP B O 1
ATOM 3003 N N . ILE B 1 174 ? 15.204 -4.848 27.163 1.00 13.07 166 ILE B N 1
ATOM 3004 C CA . ILE B 1 174 ? 15.172 -4.307 25.801 1.00 12.63 166 ILE B CA 1
ATOM 3005 C C . ILE B 1 174 ? 16.592 -4.066 25.317 1.00 12.60 166 ILE B C 1
ATOM 3006 O O . ILE B 1 174 ? 17.378 -3.422 26.009 1.00 14.22 166 ILE B O 1
ATOM 3011 N N . ARG B 1 175 ? 16.907 -4.523 24.119 1.00 12.12 167 ARG B N 1
ATOM 3012 C CA . ARG B 1 175 ? 18.210 -4.281 23.506 1.00 12.44 167 ARG B CA 1
ATOM 3013 C C . ARG B 1 175 ? 18.088 -3.339 22.316 1.00 11.82 167 ARG B C 1
ATOM 3014 O O . ARG B 1 175 ? 17.239 -3.543 21.438 1.00 12.34 167 ARG B O 1
ATOM 3022 N N . VAL B 1 176 ? 18.940 -2.330 22.267 1.00 11.28 168 VAL B N 1
ATOM 3023 C CA . VAL B 1 176 ? 18.933 -1.393 21.152 1.00 12.12 168 VAL B CA 1
ATOM 3024 C C . VAL B 1 176 ? 19.749 -1.945 19.998 1.00 11.95 168 VAL B C 1
ATOM 3025 O O . VAL B 1 176 ? 20.854 -2.468 20.184 1.00 13.29 168 VAL B O 1
ATOM 3029 N N . HIS B 1 177 ? 19.265 -1.740 18.786 1.00 11.13 169 HIS B N 1
ATOM 3030 C CA . HIS B 1 177 ? 19.984 -2.015 17.564 1.00 11.57 169 HIS B CA 1
ATOM 3031 C C . HIS B 1 177 ? 19.950 -0.764 16.700 1.00 11.98 169 HIS B C 1
ATOM 3032 O O . HIS B 1 177 ? 18.925 -0.092 16.601 1.00 14.89 169 HIS B O 1
ATOM 3039 N N . VAL B 1 178 ? 21.062 -0.452 16.050 1.00 10.55 170 VAL B N 1
ATOM 3040 C CA . VAL B 1 178 ? 21.115 0.626 15.071 1.00 10.61 170 VAL B CA 1
ATOM 3041 C C . VAL B 1 178 ? 21.410 0.019 13.705 1.00 10.78 170 VAL B C 1
ATOM 3042 O O . VAL B 1 178 ? 22.360 -0.754 13.569 1.00 11.75 170 VAL B O 1
ATOM 3046 N N . VAL B 1 179 ? 20.634 0.414 12.696 1.00 10.69 171 VAL B N 1
ATOM 3047 C CA . VAL B 1 179 ? 20.806 -0.032 11.327 1.00 10.69 171 VAL B CA 1
ATOM 3048 C C . VAL B 1 179 ? 20.711 1.180 10.417 1.00 9.99 171 VAL B C 1
ATOM 3049 O O . VAL B 1 179 ? 20.206 2.233 10.797 1.00 11.04 171 VAL B O 1
ATOM 3053 N N . SER B 1 180 ? 21.174 1.040 9.175 1.00 10.59 172 SER B N 1
ATOM 3054 C CA . SER B 1 180 ? 20.853 2.103 8.223 1.00 10.82 172 SER B CA 1
ATOM 3055 C C . SER B 1 180 ? 19.356 2.023 7.877 1.00 10.55 172 SER B C 1
ATOM 3056 O O . SER B 1 180 ? 18.698 0.980 8.054 1.00 10.44 172 SER B O 1
ATOM 3059 N N . ARG B 1 181 ? 18.805 3.121 7.346 1.00 10.87 173 ARG B N 1
ATOM 3060 C CA . ARG B 1 181 ? 17.422 3.075 6.876 1.00 11.22 173 ARG B CA 1
ATOM 3061 C C . ARG B 1 181 ? 17.230 1.986 5.827 1.00 11.11 173 ARG B C 1
ATOM 3062 O O . ARG B 1 181 ? 16.277 1.198 5.880 1.00 11.44 173 ARG B O 1
ATOM 3070 N N . GLU B 1 182 ? 18.135 1.917 4.839 1.00 11.77 174 GLU B N 1
ATOM 3071 C CA A GLU B 1 182 ? 17.945 0.917 3.798 0.48 11.82 174 GLU B CA 1
ATOM 3072 C CA B GLU B 1 182 ? 18.007 0.909 3.789 0.52 12.69 174 GLU B CA 1
ATOM 3073 C C . GLU B 1 182 ? 18.001 -0.497 4.379 1.00 11.65 174 GLU B C 1
ATOM 3074 O O . GLU B 1 182 ? 17.253 -1.377 3.924 1.00 11.88 174 GLU B O 1
ATOM 3085 N N . GLN B 1 183 ? 18.882 -0.743 5.357 1.00 11.45 175 GLN B N 1
ATOM 3086 C CA . GLN B 1 183 ? 18.957 -2.041 6.013 1.00 11.43 175 GLN B CA 1
ATOM 3087 C C . GLN B 1 183 ? 17.664 -2.355 6.786 1.00 10.97 175 GLN B C 1
ATOM 3088 O O . GLN B 1 183 ? 17.131 -3.465 6.688 1.00 11.45 175 GLN B O 1
ATOM 3094 N N . ALA B 1 184 ? 17.107 -1.380 7.501 1.00 11.00 176 ALA B N 1
ATOM 3095 C CA . ALA B 1 184 ? 15.830 -1.588 8.178 1.00 11.29 176 ALA B CA 1
ATOM 3096 C C . ALA B 1 184 ? 14.725 -1.973 7.193 1.00 10.99 176 ALA B C 1
ATOM 3097 O O . ALA B 1 184 ? 13.935 -2.894 7.442 1.00 11.08 176 ALA B O 1
ATOM 3099 N N . TYR B 1 185 ? 14.641 -1.256 6.066 1.00 10.79 177 TYR B N 1
ATOM 3100 C CA . TYR B 1 185 ? 13.623 -1.574 5.083 1.00 11.38 177 TYR B CA 1
ATOM 3101 C C . TYR B 1 185 ? 13.852 -2.935 4.447 1.00 11.06 177 TYR B C 1
ATOM 3102 O O . TYR B 1 185 ? 12.908 -3.701 4.256 1.00 11.69 177 TYR B O 1
ATOM 3111 N N . GLN B 1 186 ? 15.110 -3.296 4.174 1.00 11.77 178 GLN B N 1
ATOM 3112 C CA A GLN B 1 186 ? 15.414 -4.644 3.696 0.64 13.43 178 GLN B CA 1
ATOM 3113 C CA B GLN B 1 186 ? 15.381 -4.641 3.685 0.36 12.79 178 GLN B CA 1
ATOM 3114 C C . GLN B 1 186 ? 14.891 -5.691 4.683 1.00 12.25 178 GLN B C 1
ATOM 3115 O O . GLN B 1 186 ? 14.346 -6.731 4.287 1.00 13.03 178 GLN B O 1
ATOM 3126 N N . TRP B 1 187 ? 15.068 -5.435 5.981 1.00 11.52 179 TRP B N 1
ATOM 3127 C CA . TRP B 1 187 ? 14.580 -6.353 7.001 1.00 11.98 179 TRP B CA 1
ATOM 3128 C C . TRP B 1 187 ? 13.050 -6.482 6.977 1.00 11.74 179 TRP B C 1
ATOM 3129 O O . TRP B 1 187 ? 12.524 -7.563 7.242 1.00 13.17 179 TRP B O 1
ATOM 3140 N N . VAL B 1 188 ? 12.316 -5.400 6.679 1.00 11.16 180 VAL B N 1
ATOM 3141 C CA . VAL B 1 188 ? 10.873 -5.507 6.434 1.00 11.37 180 VAL B CA 1
ATOM 3142 C C . VAL B 1 188 ? 10.594 -6.410 5.248 1.00 12.34 180 VAL B C 1
ATOM 3143 O O . VAL B 1 188 ? 9.784 -7.338 5.314 1.00 13.11 180 VAL B O 1
ATOM 3147 N N . GLU B 1 189 ? 11.272 -6.159 4.130 1.00 12.51 181 GLU B N 1
ATOM 3148 C CA . GLU B 1 189 ? 11.004 -6.918 2.908 1.00 14.13 181 GLU B CA 1
ATOM 3149 C C . GLU B 1 189 ? 11.224 -8.402 3.143 1.00 15.63 181 GLU B C 1
ATOM 3150 O O . GLU B 1 189 ? 10.466 -9.242 2.640 1.00 16.97 181 GLU B O 1
ATOM 3156 N N . GLU B 1 190 ? 12.279 -8.742 3.886 1.00 15.82 182 GLU B N 1
ATOM 3157 C CA . GLU B 1 190 ? 12.659 -10.119 4.180 1.00 17.84 182 GLU B CA 1
ATOM 3158 C C . GLU B 1 190 ? 11.834 -10.773 5.279 1.00 17.48 182 GLU B C 1
ATOM 3159 O O . GLU B 1 190 ? 11.965 -11.978 5.502 1.00 19.47 182 GLU B O 1
ATOM 3165 N N . GLY B 1 191 ? 11.006 -10.025 5.981 1.00 14.90 183 GLY B N 1
ATOM 3166 C CA . GLY B 1 191 ? 10.215 -10.586 7.061 1.00 14.65 183 GLY B CA 1
ATOM 3167 C C . GLY B 1 191 ? 10.909 -10.637 8.405 1.00 14.24 183 GLY B C 1
ATOM 3168 O O . GLY B 1 191 ? 10.351 -11.170 9.364 1.00 15.90 183 GLY B O 1
ATOM 3169 N N . LYS B 1 192 ? 12.099 -10.054 8.506 1.00 13.49 184 LYS B N 1
ATOM 3170 C CA A LYS B 1 192 ? 12.801 -10.001 9.785 0.45 13.70 184 LYS B CA 1
ATOM 3171 C CA B LYS B 1 192 ? 12.815 -9.986 9.776 0.55 13.82 184 LYS B CA 1
ATOM 3172 C C . LYS B 1 192 ? 12.210 -8.959 10.726 1.00 12.60 184 LYS B C 1
ATOM 3173 O O . LYS B 1 192 ? 12.379 -9.076 11.949 1.00 14.16 184 LYS B O 1
ATOM 3184 N N . ILE B 1 193 ? 11.562 -7.938 10.186 1.00 10.76 185 ILE B N 1
ATOM 3185 C CA . ILE B 1 193 ? 10.715 -6.993 10.899 1.00 10.12 185 ILE B CA 1
ATOM 3186 C C . ILE B 1 193 ? 9.308 -7.214 10.380 1.00 10.54 185 ILE B C 1
ATOM 3187 O O . ILE B 1 193 ? 9.078 -7.076 9.188 1.00 11.23 185 ILE B O 1
ATOM 3192 N N . ASP B 1 194 ? 8.392 -7.633 11.246 1.00 10.36 186 ASP B N 1
ATOM 3193 C CA . ASP B 1 194 ? 7.075 -8.062 10.795 1.00 10.65 186 ASP B CA 1
ATOM 3194 C C . ASP B 1 194 ? 5.977 -7.770 11.813 1.00 10.95 186 ASP B C 1
ATOM 3195 O O . ASP B 1 194 ? 5.007 -8.514 11.889 1.00 13.41 186 ASP B O 1
ATOM 3200 N N . ASN B 1 195 ? 6.086 -6.701 12.568 1.00 10.29 187 ASN B N 1
ATOM 3201 C CA . ASN B 1 195 ? 5.018 -6.196 13.424 1.00 9.92 187 ASN B CA 1
ATOM 3202 C C . ASN B 1 195 ? 4.456 -4.933 12.793 1.00 8.97 187 ASN B C 1
ATOM 3203 O O . ASN B 1 195 ? 5.191 -4.152 12.177 1.00 9.57 187 ASN B O 1
ATOM 3208 N N . ALA B 1 196 ? 3.140 -4.742 12.914 1.00 9.16 188 ALA B N 1
ATOM 3209 C CA . ALA B 1 196 ? 2.464 -3.690 12.187 1.00 9.33 188 ALA B CA 1
ATOM 3210 C C . ALA B 1 196 ? 3.088 -2.314 12.384 1.00 8.44 188 ALA B C 1
ATOM 3211 O O . ALA B 1 196 ? 3.279 -1.578 11.405 1.00 9.28 188 ALA B O 1
ATOM 3213 N N . ALA B 1 197 ? 3.380 -1.909 13.618 1.00 9.16 189 ALA B N 1
ATOM 3214 C CA . ALA B 1 197 ? 3.834 -0.540 13.822 1.00 9.31 189 ALA B CA 1
ATOM 3215 C C . ALA B 1 197 ? 5.136 -0.280 13.080 1.00 9.02 189 ALA B C 1
ATOM 3216 O O . ALA B 1 197 ? 5.328 0.780 12.500 1.00 9.27 189 ALA B O 1
ATOM 3218 N N . SER B 1 198 ? 6.038 -1.247 13.100 1.00 8.81 190 SER B N 1
ATOM 3219 C CA A SER B 1 198 ? 7.343 -1.068 12.466 0.94 9.46 190 SER B CA 1
ATOM 3220 C CA B SER B 1 198 ? 7.343 -1.065 12.463 0.06 9.20 190 SER B CA 1
ATOM 3221 C C . SER B 1 198 ? 7.231 -1.128 10.944 1.00 8.85 190 SER B C 1
ATOM 3222 O O . SER B 1 198 ? 7.902 -0.373 10.235 1.00 9.34 190 SER B O 1
ATOM 3227 N N . VAL B 1 199 ? 6.381 -2.022 10.425 1.00 8.92 191 VAL B N 1
ATOM 3228 C CA . VAL B 1 199 ? 6.160 -2.099 8.989 1.00 9.45 191 VAL B CA 1
ATOM 3229 C C . VAL B 1 199 ? 5.598 -0.788 8.489 1.00 8.68 191 VAL B C 1
ATOM 3230 O O . VAL B 1 199 ? 6.075 -0.239 7.489 1.00 9.04 191 VAL B O 1
ATOM 3234 N N . ILE B 1 200 ? 4.561 -0.276 9.163 1.00 8.81 192 ILE B N 1
ATOM 3235 C CA . ILE B 1 200 ? 3.923 0.968 8.720 1.00 8.87 192 ILE B CA 1
ATOM 3236 C C . ILE B 1 200 ? 4.921 2.116 8.778 1.00 8.48 192 ILE B C 1
ATOM 3237 O O . ILE B 1 200 ? 5.037 2.910 7.844 1.00 8.94 192 ILE B O 1
ATOM 3242 N N . ALA B 1 201 ? 5.655 2.220 9.891 1.00 8.91 193 ALA B N 1
ATOM 3243 C CA . ALA B 1 201 ? 6.598 3.313 10.030 1.00 8.95 193 ALA B CA 1
ATOM 3244 C C . ALA B 1 201 ? 7.700 3.276 8.976 1.00 8.72 193 ALA B C 1
ATOM 3245 O O . ALA B 1 201 ? 8.088 4.314 8.436 1.00 9.39 193 ALA B O 1
ATOM 3247 N N . LEU B 1 202 ? 8.250 2.096 8.711 1.00 8.83 194 LEU B N 1
ATOM 3248 C CA . LEU B 1 202 ? 9.380 1.966 7.803 1.00 9.13 194 LEU B CA 1
ATOM 3249 C C . LEU B 1 202 ? 8.953 2.065 6.350 1.00 9.29 194 LEU B C 1
ATOM 3250 O O . LEU B 1 202 ? 9.708 2.605 5.533 1.00 10.00 194 LEU B O 1
ATOM 3255 N N . GLN B 1 203 ? 7.753 1.589 5.988 1.00 9.30 195 GLN B N 1
ATOM 3256 C CA A GLN B 1 203 ? 7.270 1.872 4.640 0.57 9.70 195 GLN B CA 1
ATOM 3257 C CA B GLN B 1 203 ? 7.209 1.874 4.656 0.43 9.45 195 GLN B CA 1
ATOM 3258 C C . GLN B 1 203 ? 7.011 3.364 4.459 1.00 9.54 195 GLN B C 1
ATOM 3259 O O . GLN B 1 203 ? 7.371 3.936 3.419 1.00 9.79 195 GLN B O 1
ATOM 3270 N N . TRP B 1 204 ? 6.455 4.031 5.474 1.00 9.49 196 TRP B N 1
ATOM 3271 C CA . TRP B 1 204 ? 6.305 5.465 5.414 1.00 9.72 196 TRP B CA 1
ATOM 3272 C C . TRP B 1 204 ? 7.652 6.142 5.220 1.00 9.90 196 TRP B C 1
ATOM 3273 O O . TRP B 1 204 ? 7.808 7.030 4.369 1.00 9.95 196 TRP B O 1
ATOM 3284 N N . LEU B 1 205 ? 8.668 5.699 5.952 1.00 9.42 197 LEU B N 1
ATOM 3285 C CA . LEU B 1 205 ? 9.985 6.312 5.831 1.00 9.98 197 LEU B CA 1
ATOM 3286 C C . LEU B 1 205 ? 10.538 6.127 4.430 1.00 10.12 197 LEU B C 1
ATOM 3287 O O . LEU B 1 205 ? 11.133 7.039 3.864 1.00 10.85 197 LEU B O 1
ATOM 3292 N N . GLN B 1 206 ? 10.319 4.960 3.821 1.00 10.49 198 GLN B N 1
ATOM 3293 C CA A GLN B 1 206 ? 10.774 4.762 2.449 0.33 11.49 198 GLN B CA 1
ATOM 3294 C CA B GLN B 1 206 ? 10.762 4.772 2.438 0.67 11.40 198 GLN B CA 1
ATOM 3295 C C . GLN B 1 206 ? 10.063 5.709 1.474 1.00 12.35 198 GLN B C 1
ATOM 3296 O O . GLN B 1 206 ? 10.655 6.103 0.476 1.00 15.21 198 GLN B O 1
ATOM 3307 N N . LEU B 1 207 ? 8.817 6.078 1.741 1.00 11.76 199 LEU B N 1
ATOM 3308 C CA . LEU B 1 207 ? 8.063 7.000 0.904 1.00 12.95 199 LEU B CA 1
ATOM 3309 C C . LEU B 1 207 ? 8.361 8.460 1.183 1.00 14.50 199 LEU B C 1
ATOM 3310 O O . LEU B 1 207 ? 8.043 9.315 0.352 1.00 18.41 199 LEU B O 1
ATOM 3315 N N . HIS B 1 208 ? 8.978 8.784 2.304 1.00 12.18 200 HIS B N 1
ATOM 3316 C CA . HIS B 1 208 ? 9.141 10.176 2.711 1.00 12.68 200 HIS B CA 1
ATOM 3317 C C . HIS B 1 208 ? 10.551 10.609 3.072 1.00 12.37 200 HIS B C 1
ATOM 3318 O O . HIS B 1 208 ? 10.751 11.784 3.412 1.00 13.35 200 HIS B O 1
ATOM 3325 N N . TYR B 1 209 ? 11.527 9.708 3.032 1.00 12.73 201 TYR B N 1
ATOM 3326 C CA . TYR B 1 209 ? 12.843 10.038 3.588 1.00 13.03 201 TYR B CA 1
ATOM 3327 C C . TYR B 1 209 ? 13.520 11.207 2.885 1.00 13.71 201 TYR B C 1
ATOM 3328 O O . TYR B 1 209 ? 14.247 11.976 3.524 1.00 13.88 201 TYR B O 1
ATOM 3337 N N . HIS B 1 210 ? 13.364 11.335 1.566 1.00 14.69 202 HIS B N 1
ATOM 3338 C CA . HIS B 1 210 ? 14.079 12.392 0.866 1.00 16.96 202 HIS B CA 1
ATOM 3339 C C . HIS B 1 210 ? 13.654 13.753 1.380 1.00 16.83 202 HIS B C 1
ATOM 3340 O O . HIS B 1 210 ? 14.494 14.592 1.735 1.00 17.42 202 HIS B O 1
ATOM 3347 N N . ASN B 1 211 ? 12.342 13.978 1.461 1.00 16.24 203 ASN B N 1
ATOM 3348 C CA . ASN B 1 211 ? 11.860 15.270 1.936 1.00 17.20 203 ASN B CA 1
ATOM 3349 C C . ASN B 1 211 ? 12.160 15.453 3.425 1.00 15.60 203 ASN B C 1
ATOM 3350 O O . ASN B 1 211 ? 12.501 16.563 3.861 1.00 16.40 203 ASN B O 1
ATOM 3355 N N . LEU B 1 212 ? 12.047 14.375 4.216 1.00 14.17 204 LEU B N 1
ATOM 3356 C CA . LEU B 1 212 ? 12.287 14.486 5.651 1.00 13.09 204 LEU B CA 1
ATOM 3357 C C . LEU B 1 212 ? 13.737 14.830 5.943 1.00 13.90 204 LEU B C 1
ATOM 3358 O O . LEU B 1 212 ? 14.033 15.718 6.760 1.00 14.38 204 LEU B O 1
ATOM 3363 N N . ARG B 1 213 ? 14.662 14.146 5.272 1.00 13.66 205 ARG B N 1
ATOM 3364 C CA . ARG B 1 213 ? 16.068 14.470 5.474 1.00 14.57 205 ARG B CA 1
ATOM 3365 C C . ARG B 1 213 ? 16.360 15.902 5.053 1.00 16.07 205 ARG B C 1
ATOM 3366 O O . ARG B 1 213 ? 17.119 16.598 5.718 1.00 16.70 205 ARG B O 1
ATOM 3374 N N . ASN B 1 214 ? 15.778 16.360 3.941 1.00 16.85 206 ASN B N 1
ATOM 3375 C CA . ASN B 1 214 ? 16.002 17.744 3.536 1.00 19.05 206 ASN B CA 1
ATOM 3376 C C . ASN B 1 214 ? 15.465 18.713 4.580 1.00 19.18 206 ASN B C 1
ATOM 3377 O O . ASN B 1 214 ? 16.136 19.684 4.950 1.00 20.63 206 ASN B O 1
ATOM 3382 N N . GLU B 1 215 ? 14.284 18.437 5.124 1.00 17.75 207 GLU B N 1
ATOM 3383 C CA . GLU B 1 215 ? 13.703 19.338 6.114 1.00 18.70 207 GLU B CA 1
ATOM 3384 C C . GLU B 1 215 ? 14.546 19.395 7.381 1.00 18.16 207 GLU B C 1
ATOM 3385 O O . GLU B 1 215 ? 14.703 20.460 7.988 1.00 20.25 207 GLU B O 1
ATOM 3391 N N . TRP B 1 216 ? 15.088 18.264 7.803 1.00 17.26 208 TRP B N 1
ATOM 3392 C CA . TRP B 1 216 ? 15.796 18.175 9.073 1.00 17.29 208 TRP B CA 1
ATOM 3393 C C . TRP B 1 216 ? 17.302 18.396 8.951 1.00 20.23 208 TRP B C 1
ATOM 3394 O O . TRP B 1 216 ? 17.984 18.431 9.972 1.00 20.99 208 TRP B O 1
ATOM 3405 N N . THR B 1 217 ? 17.835 18.591 7.751 1.00 22.98 209 THR B N 1
ATOM 3406 C CA . THR B 1 217 ? 19.248 18.914 7.625 1.00 27.28 209 THR B CA 1
ATOM 3407 C C . THR B 1 217 ? 19.486 20.289 7.006 1.00 32.89 209 THR B C 1
ATOM 3408 O O . THR B 1 217 ? 20.628 20.590 6.646 1.00 32.85 209 THR B O 1
ATOM 3412 N N . LYS B 1 218 ? 18.460 21.132 6.891 1.00 39.92 210 LYS B N 1
ATOM 3413 C CA . LYS B 1 218 ? 18.632 22.488 6.363 1.00 47.39 210 LYS B CA 1
ATOM 3414 C C . LYS B 1 218 ? 19.676 23.229 7.201 1.00 49.91 210 LYS B C 1
ATOM 3415 O O . LYS B 1 218 ? 20.429 24.076 6.710 1.00 50.56 210 LYS B O 1
#

Sequence (408 aa):
QGITFSKNDVEEIIIAREETLYRGFFSSSLDLYRRFRRHRLFNGGMSGEITTREIFERGHAAVLLPFDPVRRDEVVVLVEQIRIAAYDTSESPWLLEMMVAGMIEAGETVEDVARREALEEAGLEVGRTKKPILSYLASPGGTSERLSILVGEVDASTAKGIIHGLAEENEDIRVHVVSREQAYQQWVEEEGKIDNAASVIALQQWLQLHYHHNLRNEWTKQGITFSKNDVEEIIIAREETLYRGFFSSLDLYRRFRRHRLFNGGMSGEEIITREIFERGHAAVLLPFDPVRRDEVVLVEQIRIAAYDTSESPWLLEMMVAGMIEAGETVEDVARREALLEEAGLEVGRTKPILLSYLASPGGTSERLSILVGEVDASTAKKGIHGLAEENEDIRVHVVSREEQAYQQWVEEGKKIDNAASSVIALQQWLQQLHYHNLRNEWTK

Solvent-accessible surface area: 16902 Å² total; per-residue (Å²): 190,16,71,50,20,48,72,150,32,15,89,43,63,36,110,83,71,75,42,172,40,153,16,2,0,16,35,1,70,4,70,5,72,53,29,125,37,45,92,13,52,87,11,62,95,18,2,2,40,60,12,47,9,0,0,0,0,0,0,4,4,111,126,22,30,0,0,0,1,0,14,26,63,5,1,0,52,74,44,20,99,10,0,4,13,5,13,7,1,30,16,97,37,94,107,88,54,72,40,72,87,0,0,74,86,23,0,89,103,12,1,32,1,132,23,39,111,32,74,102,14,27,42,1,0,2,11,11,26,0,4,0,4,31,14,20,2,18,0,0,36,7,76,3,86,84,13,71,40,80,48,32,54,86,108,57,74,50,22,0,92,14,24,52,8,50,16,70,55,0,14,68,17,2,76,103,39,124,2,21,5,0,16,0,2,0,0,1,2,24,0,32,54,51,58,126,110,5,75,79,75,11,66,215,176,18,71,53,33,45,70,138,38,5,78,44,95,40,102,68,62,55,36,186,38,165,20,26,0,22,22,0,66,3,98,6,90,38,29,119,46,31,92,16,53,105,14,55,85,15,3,1,38,51,22,55,10,0,0,1,0,0,0,4,3,111,136,23,26,0,1,0,0,0,21,25,62,6,1,0,51,71,44,16,172,9,0,4,12,4,11,4,1,25,15,90,38,91,108,88,49,68,35,71,70,0,2,101,85,24,0,97,87,19,0,28,2,138,19,37,116,46,60,98,13,23,40,1,0,2,12,9,29,0,3,1,5,31,14,22,2,8,0,0,37,7,75,3,63,73,6,135,39,57,50,23,51,89,111,62,84,29,23,2,91,13,25,55,5,46,13,71,47,0,19,86,24,2,96,105,40,126,2,24,6,1,14,0,1,0,0,2,1,18,0,31,50,40,67,124,108,5,73,60,86,13,67,209

Nearest PDB structures (foldseek):
  9b21-assembly1_A  TM=1.002E+00  e=4.237E-43  Klebsiella pneumoniae
  9dt8-assembly1_B  TM=9.975E-01  e=8.008E-42  Klebsiella pneumoniae
  9dua-assembly1_A  TM=1.000E+00  e=9.363E-40  Klebsiella pneumoniae
  1khz-assembly1_B  TM=9.932E-01  e=1.053E-39  Escherichia coli
  9dsz-assembly4_H  TM=9.942E-01  e=1.589E-39  Klebsiella pneumoniae

Foldseek 3Di:
DDDDDDPVFKAFPDKDFPDDDQWTKMKTWIKGADPVGDIDDIDIAIATENAEKAWEFEAALVQQKTKWKWDADPVCVVPDPGRIATGTQMDHDDPPRDSVVRHQVSCCQQWVWHFDDKDWQDKDDQDPRHYRYIYTYIYTHTDCVRTFDWGDDVVVVTTMGMDMDHLVVLVVCLVVVRHPHVVSNSVSVSCVVCSVVVSVVPPD/DDDDDDPVFKDFPDKAWPQDDLWTKIKTWMKGDDPVGHIDDIDIAIATGNAEKAFEFEAALVQQKTKWKWWADPVCPPPDPGRIATGTQMDHDDPPGDSVVGNQVSCCQAWVWHWDDKDWQAKDDQDVRHYRYIYTYMYTHTDCVRTFDWGHDVVVVTIMGMDMDHLVVLVVCLVVVRHPGVVSNSVSVSCVVCSVVVSVVVVD

B-factor: mean 19.52, std 10.25, range [8.44, 70.24]

Secondary structure (DSSP, 8-state):
------GGGEEEEEEEEEEESSSEEEEEEEEEB-TTSSB---EEEEEEE---EEEEEEEETTTTEEEEEEEE-GGGGGGSS-SEEEE-EEEEPPTT--HHHHHHHHHHHHH------EEEEEEEES-TTTB--EEEEEEEE--GGG--SEES-GGGT--EEEEEEEHHHHHHHHHHTSS-BHHHHHHHHHHHHHHHHHHHHHT-/------GGGEEEEEEEEEEESSSEEEEEEEEEB-TTSSB---EEEEEEE---EEEEEEEETTTTEEEEEEEE-GGGGGGSS-SEEEE-EEEE--TT--HHHHHHHHHHHHH------EEEEEEEES-TTTB--EEEEEEEE--GGG--SEES-GGGT--EEEEEEEHHHHHHHHHHTSS-BHHHHHHHHHHHHHHHHHHHHHH-

Organism: Klebsiella variicola (strain 342) (NCBI:txid507522)